Protein AF-0000000079709619 (afdb_homodimer)

Solvent-accessible surface area (backbone atoms only — not comparable to full-atom values): 38700 Å² total; per-residue (Å²): 104,71,62,29,52,50,52,46,50,48,52,52,53,51,36,67,75,38,59,88,56,38,79,42,80,34,67,51,68,42,49,34,69,32,31,57,36,45,46,52,29,51,47,52,56,67,67,44,74,82,45,84,77,65,72,40,70,50,32,35,36,34,34,28,41,36,41,31,59,63,48,40,54,39,25,46,60,60,45,33,37,44,65,44,30,40,45,70,66,58,45,53,49,31,40,64,57,31,67,72,42,71,75,86,63,59,82,82,44,52,65,24,52,50,39,51,50,52,50,48,64,55,49,66,71,51,17,42,76,32,55,83,43,74,60,61,79,79,76,62,51,83,80,70,86,70,68,80,68,67,78,80,86,62,81,78,77,54,98,38,56,60,56,86,87,32,75,62,41,54,57,52,51,46,36,54,49,54,39,31,63,69,48,28,52,74,70,65,48,61,84,84,74,67,77,66,56,65,97,71,78,75,80,61,86,77,76,86,80,73,65,59,37,61,67,44,50,53,53,44,46,72,74,64,40,43,47,39,38,32,20,47,81,47,24,56,73,37,29,41,56,13,51,50,49,55,43,52,72,67,72,50,74,72,38,64,42,46,60,73,21,42,35,30,44,54,68,73,66,87,82,65,58,61,57,54,56,57,61,72,55,62,52,80,78,75,51,76,67,57,50,72,74,50,82,73,72,59,50,77,60,44,58,91,84,40,73,59,68,78,72,62,73,64,87,87,73,86,70,78,71,73,76,73,77,77,75,77,81,122,106,70,64,31,53,50,50,46,51,48,53,52,53,51,36,69,75,38,59,89,55,37,79,43,80,35,67,50,69,40,49,34,67,33,32,56,36,46,46,53,31,52,46,52,56,67,68,44,75,80,45,84,75,65,73,39,71,50,33,36,38,33,34,28,41,37,42,31,59,64,47,39,53,40,26,45,60,62,45,33,36,44,64,44,30,40,44,70,65,58,46,53,49,32,40,62,58,32,67,71,43,70,75,87,61,59,79,83,43,52,66,23,52,52,37,51,49,53,50,47,63,56,48,66,72,53,18,43,75,32,56,83,42,74,60,60,80,80,77,63,52,83,80,70,86,72,68,79,68,71,80,74,84,65,82,74,78,52,99,36,56,59,54,87,86,31,74,62,38,54,56,51,52,46,35,55,50,55,38,31,66,70,48,29,50,73,71,66,47,61,85,85,73,66,78,65,56,66,95,71,77,74,81,60,86,76,75,85,82,72,64,59,37,61,65,43,50,52,52,42,47,73,74,64,39,43,44,39,37,32,23,47,81,49,25,57,73,37,30,40,56,12,49,52,49,54,42,53,72,67,72,50,76,70,39,62,44,46,56,70,20,44,35,31,45,55,70,72,66,88,80,61,68,58,60,53,66,61,57,73,37,70,47,80,79,77,53,78,65,55,50,69,76,50,83,73,72,61,52,78,60,45,56,89,85,39,74,58,69,80,72,61,72,65,84,88,70,87,73,78,71,74,74,72,76,76,76,75,84,122

Secondary structure (DSSP, 8-state):
-HHHHHHHHHHHHHHHH-GGGTTS-EEEEEEGGGGGTHHHHHHHHHH-TT-SSPP-EEEEEEES---BHHHHHHHHHHHHHHTTSS-HHHHHHHHHHHTT--SS--TT-HHHHHHHHHHHHHTTTS-SS-TTS-----------S-TTT-SSS-S---TTSPPTT-THHHHHHHHHHHH-HHHHHHTTPPTTT-SS--SS-TTS------SB-HHHHHHHHHTT-EEEEEE-TT-SSS-HHHHHHHHHHTTPPP----SSSEEEE--SSGGGGGHHHHHTT--SS---------GGGGTTTEETTEE--TTTTS-S--------------/-HHHHHHHHHHHHHHHH-GGGTTS-EEEEEEGGGGGTHHHHHHHHHH-TT-SSPP-EEEEEEES---BHHHHHHHHHHHHHHTTSS-HHHHHHHHHHHTT--SS--TT-HHHHHHHHHHHHHTTTS-SS-TTS------PPP--S-SSS-S-S-----TTSPPTT-THHHHHHHHHHHH-HHHHHHTTPPTTT-SS--SS-TTS------SB-HHHHHHHHHTT-EEEEEE-TT-SSS-HHHHHHHHHHTTPPP----SS-EEEE--SSTT---THHHHSS--SS---------GGGGTTTEETTEE--TTTTS-S--------------

pLDDT: mean 71.18, std 26.78, range [18.5, 97.62]

InterPro domains:
  IPR001563 Peptidase S10, serine carboxypeptidase [PF00450] (4-254)
  IPR001563 Peptidase S10, serine carboxypeptidase [PTHR11802] (5-248)
  IPR029058 Alpha/Beta hydrolase fold [G3DSA:3.40.50.1820] (2-256)
  IPR029058 Alpha/Beta hydrolase fold [SSF53474] (3-256)

Sequence (660 aa):
MKHAISCYNFLRKWLQSHPKFISNPLYIAGDSYSGMIVPIITQAISDDIEAKPVLNLKGYLLGNPFTDAKFDGNSKIIYYNRMALISDELYESAKSNCKQEYIDVEISNRMCVKDLQTISECTAHINPVHILEPHCPSEFPEVRKYLLETHEDSLHLSDGYPQFGCRNYYCYLCKVWATDISVQKALHIRKGTIKEWVRCNKSMDYDYDVASVVSYHLCLNTRGYRALIYSGDHDLAVTYVGTESWIKSLNLSMLMIGGHGLLMVRLQDTRENMEITSHLQLSREQVIQLQSTSLRNLSPCSKDGFLNNLCDCKNSKKRALIPLAPMLKKMKHAISCYNFLRKWLQSHPKFISNPLYIAGDSYSGMIVPIITQAISDDIEAKPVLNLKGYLLGNPFTDAKFDGNSKIIYYNRMALISDELYESAKSNCKQEYIDVEISNRMCVKDLQTISECTAHINPVHILEPHCPSEFPEVRKYLLETHEDSLHLSDGYPQFGCRNYYCYLCKVWATDISVQKALHIRKGTIKEWVRCNKSMDYDYDVASVVSYHLCLNTRGYRALIYSGDHDLAVTYVGTESWIKSLNLSMLMIGGHGLLMVRLQDTRENMEITSHLQLSREQVIQLQSTSLRNLSPCSKDGFLNNLCDCKNSKKRALIPLAPMLKK

Organism: Gossypium tomentosum (NCBI:txid34277)

Structure (mmCIF, N/CA/C/O backbone):
data_AF-0000000079709619-model_v1
#
loop_
_entity.id
_entity.type
_entity.pdbx_description
1 polymer 'Serine carboxypeptidase-like 18'
#
loop_
_atom_site.group_PDB
_atom_site.id
_atom_site.type_symbol
_atom_site.label_atom_id
_atom_site.label_alt_id
_atom_site.label_comp_id
_atom_site.label_asym_id
_atom_site.label_entity_id
_atom_site.label_seq_id
_atom_site.pdbx_PDB_ins_code
_atom_site.Cartn_x
_atom_site.Cartn_y
_atom_site.Cartn_z
_atom_site.occupancy
_atom_site.B_iso_or_equiv
_atom_site.auth_seq_id
_atom_site.auth_comp_id
_atom_site.auth_asym_id
_atom_site.auth_atom_id
_atom_site.pdbx_PDB_model_num
ATOM 1 N N . MET A 1 1 ? -5.211 -28.109 -18.938 1 71.81 1 MET A N 1
ATOM 2 C CA . MET A 1 1 ? -4.637 -29.422 -18.641 1 71.81 1 MET A CA 1
ATOM 3 C C . MET A 1 1 ? -3.758 -29.906 -19.797 1 71.81 1 MET A C 1
ATOM 5 O O . MET A 1 1 ? -2.594 -30.25 -19.594 1 71.81 1 MET A O 1
ATOM 9 N N . LYS A 1 2 ? -4.211 -29.859 -21.016 1 76.31 2 LYS A N 1
ATOM 10 C CA . LYS A 1 2 ? -3.43 -30.312 -22.156 1 76.31 2 LYS A CA 1
ATOM 11 C C . LYS A 1 2 ? -2.102 -29.562 -22.25 1 76.31 2 LYS A C 1
ATOM 13 O O . LYS A 1 2 ? -1.067 -30.172 -22.547 1 76.31 2 LYS A O 1
ATOM 18 N N . HIS A 1 3 ? -2.193 -28.344 -21.859 1 79.38 3 HIS A N 1
ATOM 19 C CA . HIS A 1 3 ? -0.977 -27.547 -21.906 1 79.38 3 HIS A CA 1
ATOM 20 C C . HIS A 1 3 ? 0.032 -28 -20.859 1 79.38 3 HIS A C 1
ATOM 22 O O . HIS A 1 3 ? 1.231 -28.078 -21.141 1 79.38 3 HIS A O 1
ATOM 28 N N . ALA A 1 4 ? -0.452 -28.344 -19.75 1 81.06 4 ALA A N 1
ATOM 29 C CA . ALA A 1 4 ? 0.435 -28.812 -18.688 1 81.06 4 ALA A CA 1
ATOM 30 C C . ALA A 1 4 ? 1.119 -30.109 -19.094 1 81.06 4 ALA A C 1
ATOM 32 O O . ALA A 1 4 ? 2.322 -30.281 -18.875 1 81.06 4 ALA A O 1
ATOM 33 N N . ILE A 1 5 ? 0.44 -30.984 -19.75 1 82.12 5 ILE A N 1
ATOM 34 C CA . ILE A 1 5 ? 0.972 -32.281 -20.172 1 82.12 5 ILE A CA 1
ATOM 35 C C . ILE A 1 5 ? 1.994 -32.062 -21.297 1 82.12 5 ILE A C 1
ATOM 37 O O . ILE A 1 5 ? 3.027 -32.75 -21.328 1 82.12 5 ILE A O 1
ATOM 41 N N . SER A 1 6 ? 1.636 -31.125 -22.109 1 87.62 6 SER A N 1
ATOM 42 C CA . SER A 1 6 ? 2.574 -30.812 -23.172 1 87.62 6 SER A CA 1
ATOM 43 C C . SER A 1 6 ? 3.895 -30.281 -22.625 1 87.62 6 SER A C 1
ATOM 45 O O . SER A 1 6 ? 4.965 -30.625 -23.125 1 87.62 6 SER A O 1
ATOM 47 N N . CYS A 1 7 ? 3.754 -29.453 -21.656 1 90.19 7 CYS A N 1
ATOM 48 C CA . CYS A 1 7 ? 4.949 -28.906 -21.016 1 90.19 7 CYS A CA 1
ATOM 49 C C . CYS A 1 7 ? 5.762 -30.016 -20.344 1 90.19 7 CYS A C 1
ATOM 51 O O . CYS A 1 7 ? 6.988 -30.031 -20.453 1 90.19 7 CYS A O 1
ATOM 53 N N . TYR A 1 8 ? 5.094 -30.906 -19.719 1 89 8 TYR A N 1
ATOM 54 C CA . TYR A 1 8 ? 5.75 -32.062 -19.109 1 89 8 TYR A CA 1
ATOM 55 C C . TYR A 1 8 ? 6.461 -32.906 -20.156 1 89 8 TYR A C 1
ATOM 57 O O . TYR A 1 8 ? 7.617 -33.281 -19.969 1 89 8 TYR A O 1
ATOM 65 N N . ASN A 1 9 ? 5.855 -33.156 -21.25 1 89.56 9 ASN A N 1
ATOM 66 C CA . ASN A 1 9 ? 6.449 -33.938 -22.328 1 89.56 9 ASN A CA 1
ATOM 67 C C . ASN A 1 9 ? 7.688 -33.281 -22.906 1 89.56 9 ASN A C 1
ATOM 69 O O . ASN A 1 9 ? 8.68 -33.938 -23.203 1 89.56 9 ASN A O 1
ATOM 73 N N . PHE A 1 10 ? 7.492 -32.031 -23.078 1 92.5 10 PHE A N 1
ATOM 74 C CA . PHE A 1 10 ? 8.641 -31.266 -23.562 1 92.5 10 PHE A CA 1
ATOM 75 C C . PHE A 1 10 ? 9.836 -31.422 -22.609 1 92.5 10 PHE A C 1
ATOM 77 O O . PHE A 1 10 ? 10.945 -31.703 -23.062 1 92.5 10 PHE A O 1
ATOM 84 N N . LEU A 1 11 ? 9.594 -31.234 -21.297 1 91.94 11 LEU A N 1
ATOM 85 C CA . LEU A 1 11 ? 10.656 -31.312 -20.297 1 91.94 11 LEU A CA 1
ATOM 86 C C . LEU A 1 11 ? 11.32 -32.688 -20.312 1 91.94 11 LEU A C 1
ATOM 88 O O . LEU A 1 11 ? 12.547 -32.781 -20.281 1 91.94 11 LEU A O 1
ATOM 92 N N . ARG A 1 12 ? 10.617 -33.656 -20.469 1 90.06 12 ARG A N 1
ATOM 93 C CA . ARG A 1 12 ? 11.141 -35.031 -20.516 1 90.06 12 ARG A CA 1
ATOM 94 C C . ARG A 1 12 ? 12.023 -35.25 -21.75 1 90.06 12 ARG A C 1
ATOM 96 O O . ARG A 1 12 ? 13.133 -35.75 -21.641 1 90.06 12 ARG A O 1
ATOM 103 N N . LYS A 1 13 ? 11.5 -34.844 -22.828 1 92.75 13 LYS A N 1
ATOM 104 C CA . LYS A 1 13 ? 12.242 -35.031 -24.078 1 92.75 13 LYS A CA 1
ATOM 105 C C . LYS A 1 13 ? 13.516 -34.188 -24.078 1 92.75 13 LYS A C 1
ATOM 107 O O . LYS A 1 13 ? 14.562 -34.656 -24.562 1 92.75 13 LYS A O 1
ATOM 112 N N . TRP A 1 14 ? 13.336 -32.969 -23.625 1 94.06 14 TRP A N 1
ATOM 113 C CA . TRP A 1 14 ? 14.5 -32.094 -23.562 1 94.06 14 TRP A CA 1
ATOM 114 C C . TRP A 1 14 ? 15.586 -32.688 -22.672 1 94.06 14 TRP A C 1
ATOM 116 O O . TRP A 1 14 ? 16.766 -32.719 -23.047 1 94.06 14 TRP A O 1
ATOM 126 N N . LEU A 1 15 ? 15.258 -33.25 -21.562 1 92.88 15 LEU A N 1
ATOM 127 C CA . LEU A 1 15 ? 16.219 -33.844 -20.625 1 92.88 15 LEU A CA 1
ATOM 128 C C . LEU A 1 15 ? 16.812 -35.125 -21.203 1 92.88 15 LEU A C 1
ATOM 130 O O . LEU A 1 15 ? 17.969 -35.438 -20.938 1 92.88 15 LEU A O 1
ATOM 134 N N . GLN A 1 16 ? 16.031 -35.812 -22 1 92.12 16 GLN A N 1
ATOM 135 C CA . GLN A 1 16 ? 16.547 -36.969 -22.688 1 92.12 16 GLN A CA 1
ATOM 136 C C . GLN A 1 16 ? 17.641 -36.594 -23.688 1 92.12 16 GLN A C 1
ATOM 138 O O . GLN A 1 16 ? 18.641 -37.312 -23.828 1 92.12 16 GLN A O 1
ATOM 143 N N . SER A 1 17 ? 17.422 -35.469 -24.188 1 94.25 17 SER A N 1
ATOM 144 C CA . SER A 1 17 ? 18.375 -34.969 -25.172 1 94.25 17 SER A CA 1
ATOM 145 C C . SER A 1 17 ? 19.562 -34.281 -24.5 1 94.25 17 SER A C 1
ATOM 147 O O . SER A 1 17 ? 20.609 -34.125 -25.125 1 94.25 17 SER A O 1
ATOM 149 N N . HIS A 1 18 ? 19.391 -33.969 -23.234 1 95.31 18 HIS A N 1
ATOM 150 C CA . HIS A 1 18 ? 20.453 -33.312 -22.453 1 95.31 18 HIS A CA 1
ATOM 151 C C . HIS A 1 18 ? 20.672 -34.031 -21.125 1 95.31 18 HIS A C 1
ATOM 153 O O . HIS A 1 18 ? 20.453 -33.469 -20.062 1 95.31 18 HIS A O 1
ATOM 159 N N . PRO A 1 19 ? 21.25 -35.219 -21.172 1 93.19 19 PRO A N 1
ATOM 160 C CA . PRO A 1 19 ? 21.312 -36.094 -19.984 1 93.19 19 PRO A CA 1
ATOM 161 C C . PRO A 1 19 ? 22.188 -35.5 -18.875 1 93.19 19 PRO A C 1
ATOM 163 O O . PRO A 1 19 ? 22.062 -35.906 -17.719 1 93.19 19 PRO A O 1
ATOM 166 N N . LYS A 1 20 ? 23.031 -34.625 -19.203 1 94.75 20 LYS A N 1
ATOM 167 C CA . LYS A 1 20 ? 23.906 -34.062 -18.188 1 94.75 20 LYS A CA 1
ATOM 168 C C . LYS A 1 20 ? 23.109 -33.312 -17.141 1 94.75 20 LYS A C 1
ATOM 170 O O . LYS A 1 20 ? 23.594 -33.062 -16.031 1 94.75 20 LYS A O 1
ATOM 175 N N . PHE A 1 21 ? 21.859 -32.938 -17.438 1 94.75 21 PHE A N 1
ATOM 176 C CA . PHE A 1 21 ? 21.062 -32.125 -16.516 1 94.75 21 PHE A CA 1
ATOM 177 C C . PHE A 1 21 ? 20.078 -32.969 -15.75 1 94.75 21 PHE A C 1
ATOM 179 O O . PHE A 1 21 ? 19.359 -32.469 -14.891 1 94.75 21 PHE A O 1
ATOM 186 N N . ILE A 1 22 ? 20.109 -34.25 -15.93 1 91.19 22 ILE A N 1
ATOM 187 C CA . ILE A 1 22 ? 19.078 -35.125 -15.391 1 91.19 22 ILE A CA 1
ATOM 188 C C . ILE A 1 22 ? 19.234 -35.219 -13.867 1 91.19 22 ILE A C 1
ATOM 190 O O . ILE A 1 22 ? 18.234 -35.312 -13.148 1 91.19 22 ILE A O 1
ATOM 194 N N . SER A 1 23 ? 20.359 -35.188 -13.398 1 92.69 23 SER A N 1
ATOM 195 C CA . SER A 1 23 ? 20.609 -35.344 -11.969 1 92.69 23 SER A CA 1
ATOM 196 C C . SER A 1 23 ? 20.422 -34.062 -11.203 1 92.69 23 SER A C 1
ATOM 198 O O . SER A 1 23 ? 20.375 -34.062 -9.969 1 92.69 23 SER A O 1
ATOM 200 N N . ASN A 1 24 ? 20.344 -32.938 -11.945 1 94.69 24 ASN A N 1
ATOM 201 C CA . ASN A 1 24 ? 20.156 -31.656 -11.281 1 94.69 24 ASN A CA 1
ATOM 202 C C . ASN A 1 24 ? 18.797 -31.562 -10.578 1 94.69 24 ASN A C 1
ATOM 204 O O . ASN A 1 24 ? 17.797 -32.062 -11.086 1 94.69 24 ASN A O 1
ATOM 208 N N . PRO A 1 25 ? 18.828 -30.891 -9.328 1 95.19 25 PRO A N 1
ATOM 209 C CA . PRO A 1 25 ? 17.516 -30.594 -8.75 1 95.19 25 PRO A CA 1
ATOM 210 C C . PRO A 1 25 ? 16.625 -29.812 -9.703 1 95.19 25 PRO A C 1
ATOM 212 O O . PRO A 1 25 ? 17.062 -28.859 -10.336 1 95.19 25 PRO A O 1
ATOM 215 N N . LEU A 1 26 ? 15.414 -30.328 -9.852 1 95.56 26 LEU A N 1
ATOM 216 C CA . LEU A 1 26 ? 14.469 -29.719 -10.781 1 95.56 26 LEU A CA 1
ATOM 217 C C . LEU A 1 26 ? 13.375 -28.969 -10.023 1 95.56 26 LEU A C 1
ATOM 219 O O . LEU A 1 26 ? 12.75 -29.516 -9.117 1 95.56 26 LEU A O 1
ATOM 223 N N . TYR A 1 27 ? 13.242 -27.719 -10.312 1 95.62 27 TYR A N 1
ATOM 224 C CA . TYR A 1 27 ? 12.148 -26.891 -9.828 1 95.62 27 TYR A CA 1
ATOM 225 C C . TYR A 1 27 ? 11.32 -26.344 -10.984 1 95.62 27 TYR A C 1
ATOM 227 O O . TYR A 1 27 ? 11.867 -25.953 -12.016 1 95.62 27 TYR A O 1
ATOM 235 N N . ILE A 1 28 ? 10.031 -26.438 -10.805 1 96.38 28 ILE A N 1
ATOM 236 C CA . ILE A 1 28 ? 9.133 -25.844 -11.789 1 96.38 28 ILE A CA 1
ATOM 237 C C . ILE A 1 28 ? 8.68 -24.469 -11.297 1 96.38 28 ILE A C 1
ATOM 239 O O . ILE A 1 28 ? 8.195 -24.328 -10.172 1 96.38 28 ILE A O 1
ATOM 243 N N . ALA A 1 29 ? 8.859 -23.422 -12.125 1 96.31 29 ALA A N 1
ATOM 244 C CA . ALA A 1 29 ? 8.562 -22.062 -11.672 1 96.31 29 ALA A CA 1
ATOM 245 C C . ALA A 1 29 ? 7.617 -21.344 -12.633 1 96.31 29 ALA A C 1
ATOM 247 O O . ALA A 1 29 ? 7.484 -21.75 -13.797 1 96.31 29 ALA A O 1
ATOM 248 N N . GLY A 1 30 ? 6.887 -20.406 -12.156 1 95.5 30 GLY A N 1
ATOM 249 C CA . GLY A 1 30 ? 5.992 -19.594 -12.953 1 95.5 30 GLY A CA 1
ATOM 250 C C . GLY A 1 30 ? 5.484 -18.359 -12.219 1 95.5 30 GLY A C 1
ATOM 251 O O . GLY A 1 30 ? 5.809 -18.156 -11.047 1 95.5 30 GLY A O 1
ATOM 252 N N . ASP A 1 31 ? 4.777 -17.562 -12.992 1 94.19 31 ASP A N 1
ATOM 253 C CA . ASP A 1 31 ? 4.234 -16.328 -12.453 1 94.19 31 ASP A CA 1
ATOM 254 C C . ASP A 1 31 ? 2.812 -16.078 -12.953 1 94.19 31 ASP A C 1
ATOM 256 O O . ASP A 1 31 ? 2.414 -16.625 -13.992 1 94.19 31 ASP A O 1
ATOM 260 N N . SER A 1 32 ? 2.084 -15.43 -12.141 1 93.94 32 SER A N 1
ATOM 261 C CA . SER A 1 32 ? 0.75 -14.992 -12.531 1 93.94 32 SER A CA 1
ATOM 262 C C . SER A 1 32 ? -0.154 -16.188 -12.844 1 93.94 32 SER A C 1
ATOM 264 O O . SER A 1 32 ? -0.279 -17.094 -12.031 1 93.94 32 SER A O 1
ATOM 266 N N . TYR A 1 33 ? -0.666 -16.266 -14.062 1 90.81 33 TYR A N 1
ATOM 267 C CA . TYR A 1 33 ? -1.639 -17.297 -14.391 1 90.81 33 TYR A CA 1
ATOM 268 C C . TYR A 1 33 ? -0.987 -18.688 -14.398 1 90.81 33 TYR A C 1
ATOM 270 O O . TYR A 1 33 ? -1.678 -19.703 -14.344 1 90.81 33 TYR A O 1
ATOM 278 N N . SER A 1 34 ? 0.294 -18.688 -14.422 1 93.31 34 SER A N 1
ATOM 279 C CA . SER A 1 34 ? 0.976 -19.969 -14.328 1 93.31 34 SER A CA 1
ATOM 280 C C . SER A 1 34 ? 0.703 -20.641 -12.992 1 93.31 34 SER A C 1
ATOM 282 O O . SER A 1 34 ? 0.974 -21.828 -12.82 1 93.31 34 SER A O 1
ATOM 284 N N . GLY A 1 35 ? 0.113 -19.875 -12.102 1 95.56 35 GLY A N 1
ATOM 285 C CA . GLY A 1 35 ? -0.327 -20.484 -10.852 1 95.56 35 GLY A CA 1
ATOM 286 C C . GLY A 1 35 ? -1.316 -21.609 -11.062 1 95.56 35 GLY A C 1
ATOM 287 O O . GLY A 1 35 ? -1.398 -22.531 -10.242 1 95.56 35 GLY A O 1
ATOM 288 N N . MET A 1 36 ? -1.962 -21.625 -12.227 1 93.25 36 MET A N 1
ATOM 289 C CA . MET A 1 36 ? -2.918 -22.672 -12.57 1 93.25 36 MET A CA 1
ATOM 290 C C . MET A 1 36 ? -2.221 -23.844 -13.273 1 93.25 36 MET A C 1
ATOM 292 O O . MET A 1 36 ? -2.746 -24.953 -13.305 1 93.25 36 MET A O 1
ATOM 296 N N . ILE A 1 37 ? -1.049 -23.578 -13.703 1 92.81 37 ILE A N 1
ATOM 297 C CA . ILE A 1 37 ? -0.419 -24.516 -14.625 1 92.81 37 ILE A CA 1
ATOM 298 C C . ILE A 1 37 ? 0.709 -25.266 -13.914 1 92.81 37 ILE A C 1
ATOM 300 O O . ILE A 1 37 ? 0.791 -26.5 -13.984 1 92.81 37 ILE A O 1
ATOM 304 N N . VAL A 1 38 ? 1.483 -24.578 -13.164 1 96 38 VAL A N 1
ATOM 305 C CA . VAL A 1 38 ? 2.707 -25.094 -12.555 1 96 38 VAL A CA 1
ATOM 306 C C . VAL A 1 38 ? 2.371 -26.234 -11.609 1 96 38 VAL A C 1
ATOM 308 O O . VAL A 1 38 ? 2.994 -27.297 -11.664 1 96 38 VAL A O 1
ATOM 311 N N . PRO A 1 39 ? 1.347 -26.094 -10.781 1 95.19 39 PRO A N 1
ATOM 312 C CA . PRO A 1 39 ? 1.044 -27.219 -9.891 1 95.19 39 PRO A CA 1
ATOM 313 C C . PRO A 1 39 ? 0.619 -28.469 -10.641 1 95.19 39 PRO A C 1
ATOM 315 O O . PRO A 1 39 ? 0.947 -29.594 -10.227 1 95.19 39 PRO A O 1
ATOM 318 N N . ILE A 1 40 ? -0.023 -28.297 -11.734 1 93.88 40 ILE A N 1
ATOM 319 C CA . ILE A 1 40 ? -0.474 -29.422 -12.539 1 93.88 40 ILE A CA 1
ATOM 320 C C . ILE A 1 40 ? 0.729 -30.125 -13.164 1 93.88 40 ILE A C 1
ATOM 322 O O . ILE A 1 40 ? 0.839 -31.344 -13.117 1 93.88 40 ILE A O 1
ATOM 326 N N . ILE A 1 41 ? 1.619 -29.328 -13.688 1 95.19 41 ILE A N 1
ATOM 327 C CA . ILE A 1 41 ? 2.836 -29.875 -14.273 1 95.19 41 ILE A CA 1
ATOM 328 C C . ILE A 1 41 ? 3.643 -30.609 -13.203 1 95.19 41 ILE A C 1
ATOM 330 O O . ILE A 1 41 ? 4.102 -31.734 -13.422 1 95.19 41 ILE A O 1
ATOM 334 N N . THR A 1 42 ? 3.779 -29.953 -12.094 1 95.5 42 THR A N 1
ATOM 335 C CA . THR A 1 42 ? 4.574 -30.5 -11.008 1 95.5 42 THR A CA 1
ATOM 336 C C . THR A 1 42 ? 3.99 -31.828 -10.531 1 95.5 42 THR A C 1
ATOM 338 O O . THR A 1 42 ? 4.727 -32.781 -10.312 1 95.5 42 THR A O 1
ATOM 341 N N . GLN A 1 43 ? 2.711 -31.906 -10.43 1 93.94 43 GLN A N 1
ATOM 342 C CA . GLN A 1 43 ? 2.061 -33.125 -9.992 1 93.94 43 GLN A CA 1
ATOM 343 C C . GLN A 1 43 ? 2.193 -34.25 -11.047 1 93.94 43 GLN A C 1
ATOM 345 O O . GLN A 1 43 ? 2.365 -35.406 -10.703 1 93.94 43 GLN A O 1
ATOM 350 N N . ALA A 1 44 ? 2.072 -33.844 -12.281 1 92.44 44 ALA A N 1
ATOM 351 C CA . ALA A 1 44 ? 2.236 -34.812 -13.352 1 92.44 44 ALA A CA 1
ATOM 352 C C . ALA A 1 44 ? 3.613 -35.469 -13.297 1 92.44 44 ALA A C 1
ATOM 354 O O . ALA A 1 44 ? 3.74 -36.688 -13.484 1 92.44 44 ALA A O 1
ATOM 355 N N . ILE A 1 45 ? 4.59 -34.656 -13.039 1 93.31 45 ILE A N 1
ATOM 356 C CA . ILE A 1 45 ? 5.945 -35.188 -12.906 1 93.31 45 ILE A CA 1
ATOM 357 C C . ILE A 1 45 ? 6.035 -36.094 -11.688 1 93.31 45 ILE A C 1
ATOM 359 O O . ILE A 1 45 ? 6.594 -37.188 -11.766 1 93.31 45 ILE A O 1
ATOM 363 N N . SER A 1 46 ? 5.48 -35.594 -10.602 1 92.81 46 SER A N 1
ATOM 364 C CA . SER A 1 46 ? 5.496 -36.344 -9.352 1 92.81 46 SER A CA 1
ATOM 365 C C . SER A 1 46 ? 4.801 -37.688 -9.508 1 92.81 46 SER A C 1
ATOM 367 O O . SER A 1 46 ? 5.234 -38.688 -8.938 1 92.81 46 SER A O 1
ATOM 369 N N . ASP A 1 47 ? 3.764 -37.781 -10.312 1 91.75 47 ASP A N 1
ATOM 370 C CA . ASP A 1 47 ? 2.938 -38.969 -10.477 1 91.75 47 ASP A CA 1
ATOM 371 C C . ASP A 1 47 ? 3.621 -40 -11.383 1 91.75 47 ASP A C 1
ATOM 373 O O . ASP A 1 47 ? 3.334 -41.188 -11.312 1 91.75 47 ASP A O 1
ATOM 377 N N . ASP A 1 48 ? 4.441 -39.438 -12.203 1 87.94 48 ASP A N 1
ATOM 378 C CA . ASP A 1 48 ? 5.035 -40.312 -13.203 1 87.94 48 ASP A CA 1
ATOM 379 C C . ASP A 1 48 ? 6.316 -40.938 -12.68 1 87.94 48 ASP A C 1
ATOM 381 O O . ASP A 1 48 ? 7.402 -40.688 -13.211 1 87.94 48 ASP A O 1
ATOM 385 N N . ILE A 1 49 ? 6.215 -41.844 -11.82 1 80.94 49 ILE A N 1
ATOM 386 C CA . ILE A 1 49 ? 7.344 -42.469 -11.117 1 80.94 49 ILE A CA 1
ATOM 387 C C . ILE A 1 49 ? 8.031 -43.469 -12.039 1 80.94 49 ILE A C 1
ATOM 389 O O . ILE A 1 49 ? 9.211 -43.781 -11.859 1 80.94 49 ILE A O 1
ATOM 393 N N . GLU A 1 50 ? 7.371 -43.875 -13.094 1 83.81 50 GLU A N 1
ATOM 394 C CA . GLU A 1 50 ? 7.914 -44.938 -13.961 1 83.81 50 GLU A CA 1
ATOM 395 C C . GLU A 1 50 ? 8.57 -44.312 -15.203 1 83.81 50 GLU A C 1
ATOM 397 O O . GLU A 1 50 ? 9.227 -45.031 -15.969 1 83.81 50 GLU A O 1
ATOM 402 N N . ALA A 1 51 ? 8.391 -43.062 -15.227 1 81.06 51 ALA A N 1
ATOM 403 C CA . ALA A 1 51 ? 8.906 -42.406 -16.438 1 81.06 51 ALA A CA 1
ATOM 404 C C . ALA A 1 51 ? 10.43 -42.438 -16.469 1 81.06 51 ALA A C 1
ATOM 406 O O . ALA A 1 51 ? 11.078 -42.344 -15.414 1 81.06 51 ALA A O 1
ATOM 407 N N . LYS A 1 52 ? 11.008 -42.719 -17.688 1 82.56 52 LYS A N 1
ATOM 408 C CA . LYS A 1 52 ? 12.445 -42.625 -17.906 1 82.56 52 LYS A CA 1
ATOM 409 C C . LYS A 1 52 ? 12.781 -41.469 -18.859 1 82.56 52 LYS A C 1
ATOM 411 O O . LYS A 1 52 ? 12.18 -41.312 -19.922 1 82.56 52 LYS A O 1
ATOM 416 N N . PRO A 1 53 ? 13.656 -40.625 -18.406 1 84.69 53 PRO A N 1
ATOM 417 C CA . PRO A 1 53 ? 14.422 -40.625 -17.156 1 84.69 53 PRO A CA 1
ATOM 418 C C . PRO A 1 53 ? 13.594 -40.125 -15.977 1 84.69 53 PRO A C 1
ATOM 420 O O . PRO A 1 53 ? 12.633 -39.375 -16.156 1 84.69 53 PRO A O 1
ATOM 423 N N . VAL A 1 54 ? 14.031 -40.594 -14.844 1 87 54 VAL A N 1
ATOM 424 C CA . VAL A 1 54 ? 13.422 -40.094 -13.617 1 87 54 VAL A CA 1
ATOM 425 C C . VAL A 1 54 ? 13.898 -38.656 -13.367 1 87 54 VAL A C 1
ATOM 427 O O . VAL A 1 54 ? 15.102 -38.375 -13.367 1 87 54 VAL A O 1
ATOM 430 N N . LEU A 1 55 ? 12.945 -37.812 -13.227 1 92.06 55 LEU A N 1
ATOM 431 C CA . LEU A 1 55 ? 13.281 -36.406 -13 1 92.06 55 LEU A CA 1
ATOM 432 C C . LEU A 1 55 ? 13.516 -36.156 -11.516 1 92.06 55 LEU A C 1
ATOM 434 O O . LEU A 1 55 ? 12.805 -36.688 -10.664 1 92.06 55 LEU A O 1
ATOM 438 N N . ASN A 1 56 ? 14.547 -35.406 -11.188 1 94.06 56 ASN A N 1
ATOM 439 C CA . ASN A 1 56 ? 14.914 -35.094 -9.812 1 94.06 56 ASN A CA 1
ATOM 440 C C . ASN A 1 56 ? 14.109 -33.906 -9.297 1 94.06 56 ASN A C 1
ATOM 442 O O . ASN A 1 56 ? 14.68 -32.875 -8.914 1 94.06 56 ASN A O 1
ATOM 446 N N . LEU A 1 57 ? 12.82 -34.062 -9.273 1 95.5 57 LEU A N 1
ATOM 447 C CA . LEU A 1 57 ? 11.891 -33 -8.859 1 95.5 57 LEU A CA 1
ATOM 448 C C . LEU A 1 57 ? 12.047 -32.688 -7.375 1 95.5 57 LEU A C 1
ATOM 450 O O . LEU A 1 57 ? 12 -33.594 -6.539 1 95.5 57 LEU A O 1
ATOM 454 N N . LYS A 1 58 ? 12.234 -31.391 -7.027 1 94.25 58 LYS A N 1
ATOM 455 C CA . LYS A 1 58 ? 12.438 -30.984 -5.637 1 94.25 58 LYS A CA 1
ATOM 456 C C . LYS A 1 58 ? 11.328 -30.047 -5.172 1 94.25 58 LYS A C 1
ATOM 458 O O . LYS A 1 58 ? 11.102 -29.891 -3.971 1 94.25 58 LYS A O 1
ATOM 463 N N . GLY A 1 59 ? 10.656 -29.422 -6.121 1 94.81 59 GLY A N 1
ATOM 464 C CA . GLY A 1 59 ? 9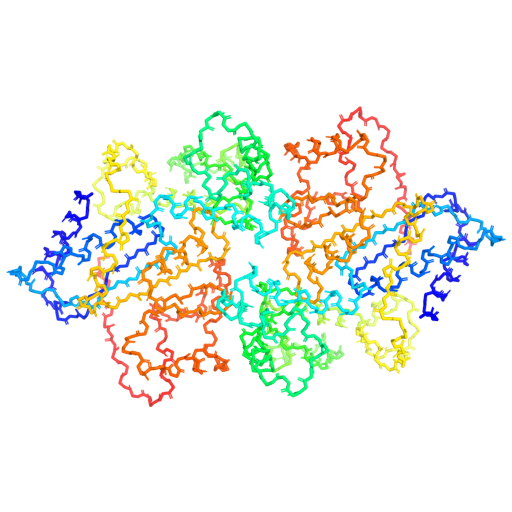.617 -28.484 -5.719 1 94.81 59 GLY A CA 1
ATOM 465 C C . GLY A 1 59 ? 9.234 -27.516 -6.82 1 94.81 59 GLY A C 1
ATOM 466 O O . GLY A 1 59 ? 9.414 -27.797 -8.008 1 94.81 59 GLY A O 1
ATOM 467 N N . TYR A 1 60 ? 8.562 -26.391 -6.383 1 94 60 TYR A N 1
ATOM 468 C CA . TYR A 1 60 ? 8.102 -25.406 -7.359 1 94 60 TYR A CA 1
ATOM 469 C C . TYR A 1 60 ? 8.047 -24.016 -6.742 1 94 60 TYR A C 1
ATOM 471 O O . TYR A 1 60 ? 8.062 -23.875 -5.52 1 94 60 TYR A O 1
ATOM 479 N N . LEU A 1 61 ? 8.156 -23 -7.617 1 93.38 61 LEU A N 1
ATOM 480 C CA . LEU A 1 61 ? 8.125 -21.594 -7.242 1 93.38 61 LEU A CA 1
ATOM 481 C C . LEU A 1 61 ? 7.051 -20.844 -8.023 1 93.38 61 LEU A C 1
ATOM 483 O O . LEU A 1 61 ? 6.902 -21.047 -9.234 1 93.38 61 LEU A O 1
ATOM 487 N N . LEU A 1 62 ? 6.281 -20.047 -7.262 1 93.44 62 LEU A N 1
ATOM 488 C CA . LEU A 1 62 ? 5.219 -19.297 -7.922 1 93.44 62 LEU A CA 1
ATOM 489 C C . LEU A 1 62 ? 5.215 -17.844 -7.449 1 93.44 62 LEU A C 1
ATOM 491 O O . LEU A 1 62 ? 5.305 -17.578 -6.25 1 93.44 62 LEU A O 1
ATOM 495 N N . GLY A 1 63 ? 5.141 -16.922 -8.43 1 92.75 63 GLY A N 1
ATOM 496 C CA . GLY A 1 63 ? 4.957 -15.516 -8.141 1 92.75 63 GLY A CA 1
ATOM 497 C C . GLY A 1 63 ? 3.562 -15.016 -8.477 1 92.75 63 GLY A C 1
ATOM 498 O O . GLY A 1 63 ? 3.088 -15.195 -9.602 1 92.75 63 GLY A O 1
ATOM 499 N N . ASN A 1 64 ? 2.951 -14.375 -7.516 1 93.62 64 ASN A N 1
ATOM 500 C CA . ASN A 1 64 ? 1.592 -13.883 -7.715 1 93.62 64 ASN A CA 1
ATOM 501 C C . ASN A 1 64 ? 0.718 -14.93 -8.406 1 93.62 64 ASN A C 1
ATOM 503 O O . ASN A 1 64 ? 0.085 -14.633 -9.422 1 93.62 64 ASN A O 1
ATOM 507 N N . PRO A 1 65 ? 0.632 -16.047 -7.844 1 95.69 65 PRO A N 1
ATOM 508 C CA . PRO A 1 65 ? -0.038 -17.125 -8.562 1 95.69 65 PRO A CA 1
ATOM 509 C C . PRO A 1 65 ? -1.56 -17.016 -8.516 1 95.69 65 PRO A C 1
ATOM 511 O O . PRO A 1 65 ? -2.15 -17.047 -7.43 1 95.69 65 PRO A O 1
ATOM 514 N N . PHE A 1 66 ? -2.111 -16.953 -9.695 1 96.12 66 PHE A N 1
ATOM 515 C CA . PHE A 1 66 ? -3.545 -17.219 -9.742 1 96.12 66 PHE A CA 1
ATOM 516 C C . PHE A 1 66 ? -3.828 -18.688 -9.43 1 96.12 66 PHE A C 1
ATOM 518 O O . PHE A 1 66 ? -3.271 -19.578 -10.062 1 96.12 66 PHE A O 1
ATOM 525 N N . THR A 1 67 ? -4.652 -18.953 -8.43 1 96.06 67 THR A N 1
ATOM 526 C CA . THR A 1 67 ? -4.719 -20.312 -7.898 1 96.06 67 THR A CA 1
ATOM 527 C C . THR A 1 67 ? -6.164 -20.797 -7.84 1 96.06 67 THR A C 1
ATOM 529 O O . THR A 1 67 ? -6.434 -21.969 -8.086 1 96.06 67 THR A O 1
ATOM 532 N N . ASP A 1 68 ? -7.074 -19.969 -7.516 1 95.25 68 ASP A N 1
ATOM 533 C CA . ASP A 1 68 ? -8.484 -20.281 -7.32 1 95.25 68 ASP A CA 1
ATOM 534 C C . ASP A 1 68 ? -9.367 -19.078 -7.648 1 95.25 68 ASP A C 1
ATOM 536 O O . ASP A 1 68 ? -9.172 -18 -7.105 1 95.25 68 ASP A O 1
ATOM 540 N N . ALA A 1 69 ? -10.352 -19.359 -8.469 1 92.81 69 ALA A N 1
ATOM 541 C CA . ALA A 1 69 ? -11.18 -18.266 -8.961 1 92.81 69 ALA A CA 1
ATOM 542 C C . ALA A 1 69 ? -11.922 -17.578 -7.824 1 92.81 69 ALA A C 1
ATOM 544 O O . ALA A 1 69 ? -12.062 -16.344 -7.812 1 92.81 69 ALA A O 1
ATOM 545 N N . LYS A 1 70 ? -12.359 -18.297 -6.883 1 93.44 70 LYS A N 1
ATOM 546 C CA . LYS A 1 70 ? -13.156 -17.734 -5.797 1 93.44 70 LYS A CA 1
ATOM 547 C C . LYS A 1 70 ? -12.266 -16.984 -4.801 1 93.44 70 LYS A C 1
ATOM 549 O O . LYS A 1 70 ? -12.555 -15.828 -4.449 1 93.44 70 LYS A O 1
ATOM 554 N N . PHE A 1 71 ? -11.188 -17.641 -4.344 1 94.81 71 PHE A N 1
ATOM 555 C CA . PHE A 1 71 ? -10.273 -16.984 -3.412 1 94.81 71 PHE A CA 1
ATOM 556 C C . PHE A 1 71 ? -9.711 -15.711 -4.02 1 94.81 71 PHE A C 1
ATOM 558 O O . PHE A 1 71 ? -9.742 -14.648 -3.387 1 94.81 71 PHE A O 1
ATOM 565 N N . ASP A 1 72 ? -9.203 -15.828 -5.223 1 95.62 72 ASP A N 1
ATOM 566 C CA . ASP A 1 72 ? -8.539 -14.695 -5.875 1 95.62 72 ASP A CA 1
ATOM 567 C C . ASP A 1 72 ? -9.547 -13.602 -6.219 1 95.62 72 ASP A C 1
ATOM 569 O O . ASP A 1 72 ? -9.25 -12.414 -6.066 1 95.62 72 ASP A O 1
ATOM 573 N N . GLY A 1 73 ? -10.727 -13.977 -6.645 1 95.12 73 GLY A N 1
ATOM 574 C CA . GLY A 1 73 ? -11.75 -13 -6.984 1 95.12 73 GLY A CA 1
ATOM 575 C C . GLY A 1 73 ? -12.289 -12.258 -5.773 1 95.12 73 GLY A C 1
ATOM 576 O O . GLY A 1 73 ? -12.367 -11.023 -5.781 1 95.12 73 GLY A O 1
ATOM 577 N N . ASN A 1 74 ? -12.625 -12.953 -4.727 1 96.62 74 ASN A N 1
ATOM 578 C CA . ASN A 1 74 ? -13.211 -12.367 -3.531 1 96.62 74 ASN A CA 1
ATOM 579 C C . ASN A 1 74 ? -12.203 -11.516 -2.768 1 96.62 74 ASN A C 1
ATOM 581 O O . ASN A 1 74 ? -12.586 -10.625 -2.004 1 96.62 74 ASN A O 1
ATOM 585 N N . SER A 1 75 ? -10.945 -11.781 -2.969 1 96.44 75 SER A N 1
ATOM 586 C CA . SER A 1 75 ? -9.891 -11.102 -2.221 1 96.44 75 SER A CA 1
ATOM 587 C C . SER A 1 75 ? -9.758 -9.648 -2.658 1 96.44 75 SER A C 1
ATOM 589 O O . SER A 1 75 ? -9.156 -8.836 -1.951 1 96.44 75 SER A O 1
ATOM 591 N N . LYS A 1 76 ? -10.297 -9.297 -3.828 1 96.81 76 LYS A N 1
ATOM 592 C CA . LYS A 1 76 ? -10.07 -7.98 -4.41 1 96.81 76 LYS A CA 1
ATOM 593 C C . LYS A 1 76 ? -10.711 -6.887 -3.557 1 96.81 76 LYS A C 1
ATOM 595 O O . LYS A 1 76 ? -10.148 -5.801 -3.406 1 96.81 76 LYS A O 1
ATOM 600 N N . ILE A 1 77 ? -11.828 -7.176 -2.939 1 97.12 77 ILE A N 1
ATOM 601 C CA . ILE A 1 77 ? -12.555 -6.148 -2.199 1 97.12 77 ILE A CA 1
ATOM 602 C C . ILE A 1 77 ? -11.773 -5.77 -0.943 1 97.12 77 ILE A C 1
ATOM 604 O O . ILE A 1 77 ? -11.594 -4.586 -0.653 1 97.12 77 ILE A O 1
ATOM 608 N N . ILE A 1 78 ? -11.344 -6.766 -0.199 1 96.5 78 ILE A N 1
ATOM 609 C CA . ILE A 1 78 ? -10.539 -6.48 0.982 1 96.5 78 ILE A CA 1
ATOM 610 C C . ILE A 1 78 ? -9.242 -5.797 0.567 1 96.5 78 ILE A C 1
ATOM 612 O O . ILE A 1 78 ? -8.75 -4.906 1.267 1 96.5 78 ILE A O 1
ATOM 616 N N . TYR A 1 79 ? -8.641 -6.203 -0.513 1 95.94 79 TYR A N 1
ATOM 617 C CA . TYR A 1 79 ? -7.426 -5.586 -1.038 1 95.94 79 TYR A CA 1
ATOM 618 C C . TYR A 1 79 ? -7.652 -4.109 -1.339 1 95.94 79 TYR A C 1
ATOM 620 O O . TYR A 1 79 ? -6.828 -3.264 -0.977 1 95.94 79 TYR A O 1
ATOM 628 N N . TYR A 1 80 ? -8.781 -3.766 -2.014 1 93.81 80 TYR A N 1
ATOM 629 C CA . TYR A 1 80 ? -9.133 -2.379 -2.307 1 93.81 8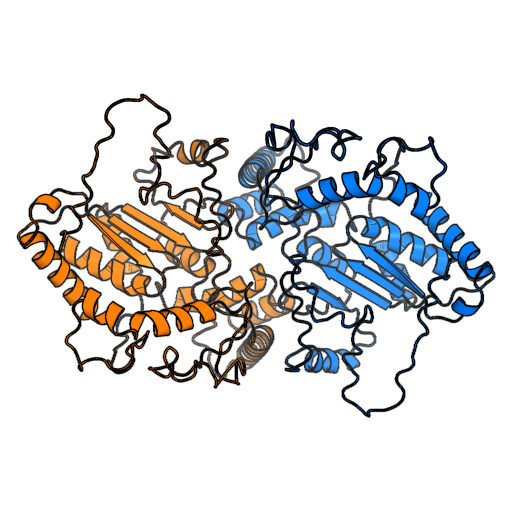0 TYR A CA 1
ATOM 630 C C . TYR A 1 80 ? -9.148 -1.542 -1.033 1 93.81 80 TYR A C 1
ATOM 632 O O . TYR A 1 80 ? -8.664 -0.408 -1.021 1 93.81 80 TYR A O 1
ATOM 640 N N . ASN A 1 81 ? -9.688 -2.088 -0.045 1 93.12 81 ASN A N 1
ATOM 641 C CA . ASN A 1 81 ? -9.781 -1.369 1.222 1 93.12 81 ASN A CA 1
ATOM 642 C C . ASN A 1 81 ? -8.414 -1.195 1.868 1 93.12 81 ASN A C 1
ATOM 644 O O . ASN A 1 81 ? -8.07 -0.101 2.318 1 93.12 81 ASN A O 1
ATOM 648 N N . ARG A 1 82 ? -7.609 -2.271 1.88 1 92.44 82 ARG A N 1
ATOM 649 C CA . ARG A 1 82 ? -6.293 -2.236 2.504 1 92.44 82 ARG A CA 1
ATOM 650 C C . ARG A 1 82 ? -5.383 -1.23 1.807 1 92.44 82 ARG A C 1
ATOM 652 O O . ARG A 1 82 ? -4.609 -0.526 2.461 1 92.44 82 ARG A O 1
ATOM 659 N N . MET A 1 83 ? -5.555 -1.174 0.514 1 89.62 83 MET A N 1
ATOM 660 C CA . MET A 1 83 ? -4.703 -0.282 -0.266 1 89.62 83 MET A CA 1
ATOM 661 C C . MET A 1 83 ? -5.312 1.112 -0.359 1 89.62 83 MET A C 1
ATOM 663 O O . MET A 1 83 ? -4.883 1.931 -1.173 1 89.62 83 MET A O 1
ATOM 667 N N . ALA A 1 84 ? -6.371 1.36 0.401 1 87.94 84 ALA A N 1
ATOM 668 C CA . ALA A 1 84 ? -7.02 2.662 0.526 1 87.94 84 ALA A CA 1
ATOM 669 C C . ALA A 1 84 ? -7.629 3.1 -0.802 1 87.94 84 ALA A C 1
ATOM 671 O O . ALA A 1 84 ? -7.664 4.293 -1.113 1 87.94 84 ALA A O 1
ATOM 672 N N . LEU A 1 85 ? -8.094 2.121 -1.615 1 87 85 LEU A N 1
ATOM 673 C CA . LEU A 1 85 ? -8.711 2.422 -2.902 1 87 85 LEU A CA 1
ATOM 674 C C . LEU A 1 85 ? -10.219 2.605 -2.754 1 87 85 LEU A C 1
ATOM 676 O O . LEU A 1 85 ? -10.867 3.18 -3.629 1 87 85 LEU A O 1
ATOM 680 N N . ILE A 1 86 ? -10.734 2.123 -1.693 1 87.5 86 ILE A N 1
ATOM 681 C CA . ILE A 1 86 ? -12.125 2.367 -1.325 1 87.5 86 ILE A CA 1
ATOM 682 C C . ILE A 1 86 ? -12.211 2.719 0.159 1 87.5 86 ILE A C 1
ATOM 684 O O . ILE A 1 86 ? -11.312 2.381 0.936 1 87.5 86 ILE A O 1
ATOM 688 N N . SER A 1 87 ? -13.273 3.367 0.507 1 85.31 87 SER A N 1
ATOM 689 C CA . SER A 1 87 ? -13.438 3.797 1.893 1 85.31 87 SER A CA 1
ATOM 690 C C . SER A 1 87 ? -13.781 2.621 2.801 1 85.31 87 SER A C 1
ATOM 692 O O . SER A 1 87 ? -14.273 1.591 2.332 1 85.31 87 SER A O 1
ATOM 694 N N . ASP A 1 88 ? -13.484 2.816 4.117 1 87.31 88 ASP A N 1
ATOM 695 C CA . ASP A 1 88 ? -13.883 1.819 5.105 1 87.31 88 ASP A CA 1
ATOM 696 C C . ASP A 1 88 ? -15.391 1.603 5.094 1 87.31 88 ASP A C 1
ATOM 698 O O . ASP A 1 88 ? -15.859 0.472 5.238 1 87.31 88 ASP A O 1
ATOM 702 N N . GLU A 1 89 ? -16.156 2.686 4.914 1 85.62 89 GLU A N 1
ATOM 703 C CA . GLU A 1 89 ? -17.609 2.615 4.922 1 85.62 89 GLU A CA 1
ATOM 704 C C . GLU A 1 89 ? -18.125 1.756 3.771 1 85.62 89 GLU A C 1
ATOM 706 O O . GLU A 1 89 ? -18.984 0.9 3.967 1 85.62 89 GLU A O 1
ATOM 711 N N . LEU A 1 90 ? -17.594 2.055 2.584 1 89.19 90 LEU A N 1
ATOM 712 C CA . LEU A 1 90 ? -18 1.283 1.414 1 89.19 90 LEU A CA 1
ATOM 713 C C . LEU A 1 90 ? -17.609 -0.183 1.565 1 89.19 90 LEU A C 1
ATOM 715 O O . LEU A 1 90 ? -18.375 -1.077 1.222 1 89.19 90 LEU A O 1
ATOM 719 N N . TYR A 1 91 ? -16.406 -0.423 2.078 1 94.31 91 TYR A N 1
ATOM 720 C CA . TYR A 1 91 ? -15.945 -1.788 2.305 1 94.31 91 TYR A CA 1
ATOM 721 C C . TYR A 1 91 ? -16.859 -2.518 3.277 1 94.31 91 TYR A C 1
ATOM 723 O O . TYR A 1 91 ? -17.266 -3.652 3.02 1 94.31 91 TYR A O 1
ATOM 731 N N . GLU A 1 92 ? -17.156 -1.921 4.414 1 94.69 92 GLU A N 1
ATOM 732 C CA . GLU A 1 92 ? -18.016 -2.545 5.418 1 94.69 92 GLU A CA 1
ATOM 733 C C . GLU A 1 92 ? -19.422 -2.803 4.867 1 94.69 92 GLU A C 1
ATOM 735 O O . GLU A 1 92 ? -20.031 -3.832 5.164 1 94.69 92 GLU A O 1
ATOM 740 N N . SER A 1 93 ? -19.922 -1.851 4.102 1 94.88 93 SER A N 1
ATOM 741 C CA . SER A 1 93 ? -21.219 -2.033 3.453 1 94.88 93 SER A CA 1
ATOM 742 C C . SER A 1 93 ? -21.203 -3.244 2.525 1 94.88 93 SER A C 1
ATOM 744 O O . SER A 1 93 ? -22.078 -4.102 2.605 1 94.88 93 SER A O 1
ATOM 746 N N . ALA A 1 94 ? -20.219 -3.348 1.665 1 97.06 94 ALA A N 1
ATOM 747 C CA . ALA A 1 94 ? -20.094 -4.473 0.739 1 97.06 94 ALA A CA 1
ATOM 748 C C . ALA A 1 94 ? -19.938 -5.789 1.491 1 97.06 94 ALA A C 1
ATOM 750 O O . ALA A 1 94 ? -20.531 -6.801 1.125 1 97.06 94 ALA A O 1
ATOM 751 N N . LYS A 1 95 ? -19.047 -5.742 2.498 1 97.5 95 LYS A N 1
ATOM 752 C CA . LYS A 1 95 ? -18.812 -6.934 3.311 1 97.5 95 LYS A CA 1
ATOM 753 C C . LYS A 1 95 ? -20.109 -7.461 3.906 1 97.5 95 LYS A C 1
ATOM 755 O O . LYS A 1 95 ? -20.375 -8.664 3.855 1 97.5 95 LYS A O 1
ATOM 760 N N . SER A 1 96 ? -20.906 -6.578 4.43 1 97.56 96 SER A N 1
ATOM 761 C CA . SER A 1 96 ? -22.156 -6.941 5.07 1 97.56 96 SER A CA 1
ATOM 762 C C . SER A 1 96 ? -23.203 -7.383 4.043 1 97.56 96 SER A C 1
ATOM 764 O O . SER A 1 96 ? -23.781 -8.461 4.164 1 97.56 96 SER A O 1
ATOM 766 N N . ASN A 1 97 ? -23.406 -6.637 3.01 1 97.44 97 ASN A N 1
ATOM 767 C CA . ASN A 1 97 ? -24.469 -6.883 2.041 1 97.44 97 ASN A CA 1
ATOM 768 C C . ASN A 1 97 ? -24.156 -8.078 1.152 1 97.44 97 ASN A C 1
ATOM 770 O O . ASN A 1 97 ? -25.062 -8.812 0.745 1 97.44 97 ASN A O 1
ATOM 774 N N . CYS A 1 98 ? -22.922 -8.297 0.862 1 97.62 98 CYS A N 1
ATOM 775 C CA . CYS A 1 98 ? -22.547 -9.375 -0.049 1 97.62 98 CYS A CA 1
ATOM 776 C C . CYS A 1 98 ? -22.125 -10.625 0.723 1 97.62 98 CYS A C 1
ATOM 778 O O . CYS A 1 98 ? -21.812 -11.648 0.124 1 97.62 98 CYS A O 1
ATOM 780 N N . LYS A 1 99 ? -22.047 -10.508 2.02 1 96.19 99 LYS A N 1
ATOM 781 C CA . LYS A 1 99 ? -21.688 -11.617 2.893 1 96.19 99 LYS A CA 1
ATOM 782 C C . LYS A 1 99 ? -20.344 -12.203 2.508 1 96.19 99 LYS A C 1
ATOM 784 O O . LYS A 1 99 ? -20.188 -13.422 2.426 1 96.19 99 LYS A O 1
ATOM 789 N N . GLN A 1 100 ? -19.453 -11.328 2.107 1 94.62 100 GLN A N 1
ATOM 790 C CA . GLN A 1 100 ? -18.047 -11.617 1.798 1 94.62 100 GLN A CA 1
ATOM 791 C C . GLN A 1 100 ? -17.938 -12.523 0.576 1 94.62 100 GLN A C 1
ATOM 793 O O . GLN A 1 100 ? -16.906 -13.18 0.377 1 94.62 100 GLN A O 1
ATOM 798 N N . GLU A 1 101 ? -19.016 -12.695 -0.214 1 95.38 101 GLU A N 1
ATOM 799 C CA . GLU A 1 101 ? -19.031 -13.32 -1.535 1 95.38 101 GLU A CA 1
ATOM 800 C C . GLU A 1 101 ? -19.297 -12.289 -2.629 1 95.38 101 GLU A C 1
ATOM 802 O O . GLU A 1 101 ? -20.406 -11.781 -2.752 1 95.38 101 GLU A O 1
ATOM 807 N N . TYR A 1 102 ? -18.312 -11.992 -3.426 1 96.31 102 TYR A N 1
ATOM 808 C CA . TYR A 1 102 ? -18.391 -10.844 -4.316 1 96.31 102 TYR A CA 1
ATOM 809 C C . TYR A 1 102 ? -18.422 -11.281 -5.773 1 96.31 102 TYR A C 1
ATOM 811 O O . TYR A 1 102 ? -18.641 -10.461 -6.672 1 96.31 102 TYR A O 1
ATOM 819 N N . ILE A 1 103 ? -18.141 -12.5 -6.062 1 92 103 ILE A N 1
ATOM 820 C CA . ILE A 1 103 ? -18.016 -12.992 -7.43 1 92 103 ILE A CA 1
ATOM 821 C C . ILE A 1 103 ? -19.359 -13.586 -7.887 1 92 103 ILE A C 1
ATOM 823 O O . ILE A 1 103 ? -19.844 -13.266 -8.969 1 92 103 ILE A O 1
ATOM 827 N N . ASP A 1 104 ? -19.969 -14.492 -7.062 1 89.69 104 ASP A N 1
ATOM 828 C CA . ASP A 1 104 ? -21.234 -15.133 -7.363 1 89.69 104 ASP A CA 1
ATOM 829 C C . ASP A 1 104 ? -22.391 -14.43 -6.648 1 89.69 104 ASP A C 1
ATOM 831 O O . ASP A 1 104 ? -23 -15 -5.734 1 89.69 104 ASP A O 1
ATOM 835 N N . VAL A 1 105 ? -22.688 -13.25 -7.098 1 91.56 105 VAL A N 1
ATOM 836 C CA . VAL A 1 105 ? -23.703 -12.453 -6.441 1 91.56 105 VAL A CA 1
ATOM 837 C C . VAL A 1 105 ? -25.031 -12.602 -7.18 1 91.56 105 VAL A C 1
ATOM 839 O O . VAL A 1 105 ? -25.094 -12.5 -8.406 1 91.56 105 VAL A O 1
ATOM 842 N N . GLU A 1 106 ? -26.094 -12.898 -6.379 1 91.19 106 GLU A N 1
ATOM 843 C CA . GLU A 1 106 ? -27.438 -12.945 -6.949 1 91.19 106 GLU A CA 1
ATOM 844 C C . GLU A 1 106 ? -27.938 -11.547 -7.309 1 91.19 106 GLU A C 1
ATOM 846 O O . GLU A 1 106 ? -27.812 -10.617 -6.508 1 91.19 106 GLU A O 1
ATOM 851 N N . ILE A 1 107 ? -28.484 -11.453 -8.422 1 89.88 107 ILE A N 1
ATOM 852 C CA . ILE A 1 107 ? -28.969 -10.172 -8.922 1 89.88 107 ILE A CA 1
ATOM 853 C C . ILE A 1 107 ? -30.062 -9.633 -8 1 89.88 107 ILE A C 1
ATOM 855 O O . ILE A 1 107 ? -30.234 -8.422 -7.871 1 89.88 107 ILE A O 1
ATOM 859 N N . SER A 1 108 ? -30.688 -10.523 -7.324 1 93.38 108 SER A N 1
ATOM 860 C CA . SER A 1 108 ? -31.766 -10.117 -6.434 1 93.38 108 SER A CA 1
ATOM 861 C C . SER A 1 108 ? -31.234 -9.398 -5.203 1 93.38 108 SER A C 1
ATOM 863 O O . SER A 1 108 ? -31.984 -8.688 -4.523 1 93.38 108 SER A O 1
ATOM 865 N N . ASN A 1 109 ? -29.984 -9.648 -4.93 1 95.62 109 ASN A N 1
ATOM 866 C CA . ASN A 1 109 ? -29.359 -8.93 -3.826 1 95.62 109 ASN A CA 1
ATOM 867 C C . ASN A 1 109 ? -28.953 -7.516 -4.238 1 95.62 109 ASN A C 1
ATOM 869 O O . ASN A 1 109 ? -27.781 -7.238 -4.449 1 95.62 109 ASN A O 1
ATOM 873 N N . ARG A 1 110 ? -29.875 -6.645 -4.266 1 95.69 110 ARG A N 1
ATOM 874 C CA . ARG A 1 110 ? -29.734 -5.309 -4.832 1 95.69 110 ARG A CA 1
ATOM 875 C C . ARG A 1 110 ? -28.703 -4.496 -4.062 1 95.69 110 ARG A C 1
ATOM 877 O O . ARG A 1 110 ? -27.938 -3.729 -4.656 1 95.69 110 ARG A O 1
ATOM 884 N N . MET A 1 111 ? -28.656 -4.652 -2.74 1 97.38 111 MET A N 1
ATOM 885 C CA . MET A 1 111 ? -27.719 -3.895 -1.919 1 97.38 111 MET A CA 1
ATOM 886 C C . MET A 1 111 ? -26.281 -4.281 -2.244 1 97.38 111 MET A C 1
ATOM 888 O O . MET A 1 111 ? -25.406 -3.412 -2.371 1 97.38 111 MET A O 1
ATOM 892 N N . CYS A 1 112 ? -26.062 -5.516 -2.422 1 97.12 112 CYS A N 1
ATOM 893 C CA . CYS A 1 112 ? -24.734 -5.988 -2.791 1 97.12 112 CYS A CA 1
ATOM 894 C C . CYS A 1 112 ? -24.359 -5.512 -4.188 1 97.12 112 CYS A C 1
ATOM 896 O O . CYS A 1 112 ? -23.234 -5.027 -4.398 1 97.12 112 CYS A O 1
ATOM 898 N N . VAL A 1 113 ? -25.234 -5.578 -5.074 1 95.88 113 VAL A N 1
ATOM 899 C CA . VAL A 1 113 ? -24.984 -5.172 -6.453 1 95.88 113 VAL A CA 1
ATOM 900 C C . VAL A 1 113 ? -24.625 -3.689 -6.496 1 95.88 113 VAL A C 1
ATOM 902 O O . VAL A 1 113 ? -23.703 -3.291 -7.195 1 95.88 113 VAL A O 1
ATOM 905 N N . LYS A 1 114 ? -25.328 -2.945 -5.734 1 94.5 114 LYS A N 1
ATOM 906 C CA . LYS A 1 114 ? -25.062 -1.51 -5.688 1 94.5 114 LYS A CA 1
ATOM 907 C C . LYS A 1 114 ? -23.672 -1.224 -5.129 1 94.5 114 LYS A C 1
ATOM 909 O O . LYS A 1 114 ? -22.953 -0.386 -5.664 1 94.5 114 LYS A O 1
ATOM 914 N N . ASP A 1 115 ? -23.328 -1.901 -4.043 1 95.56 115 ASP A N 1
ATOM 915 C CA . ASP A 1 115 ? -22 -1.734 -3.455 1 95.56 115 ASP A CA 1
ATOM 916 C C . ASP A 1 115 ? -20.906 -2.088 -4.461 1 95.56 115 ASP A C 1
ATOM 918 O O . ASP A 1 115 ? -19.938 -1.348 -4.609 1 95.56 115 ASP A O 1
ATOM 922 N N . LEU A 1 116 ? -21.109 -3.168 -5.133 1 95.81 116 LEU A N 1
ATOM 923 C CA . LEU A 1 116 ? -20.094 -3.633 -6.078 1 95.81 116 LEU A CA 1
ATOM 924 C C . LEU A 1 116 ? -19.984 -2.686 -7.266 1 95.81 116 LEU A C 1
ATOM 926 O O . LEU A 1 116 ? -18.906 -2.48 -7.809 1 95.81 116 LEU A O 1
ATOM 930 N N . GLN A 1 117 ? -21.078 -2.139 -7.672 1 91.5 117 GLN A N 1
ATOM 931 C CA . GLN A 1 117 ? -21.062 -1.138 -8.734 1 91.5 117 GLN A CA 1
ATOM 932 C C . GLN A 1 117 ? -20.266 0.1 -8.312 1 91.5 117 GLN A C 1
ATOM 934 O O . GLN A 1 117 ? -19.453 0.615 -9.078 1 91.5 117 GLN A O 1
ATOM 939 N N . THR A 1 118 ? -20.547 0.568 -7.109 1 89.19 118 THR A N 1
ATOM 940 C CA . THR A 1 118 ? -19.828 1.725 -6.582 1 89.19 118 THR A CA 1
ATOM 941 C C . THR A 1 118 ? -18.328 1.441 -6.496 1 89.19 118 THR A C 1
ATOM 943 O O . THR A 1 118 ? -17.516 2.283 -6.871 1 89.19 118 THR A O 1
ATOM 946 N N . ILE A 1 119 ? -17.984 0.241 -6.039 1 90.56 119 ILE A N 1
ATOM 947 C CA . ILE A 1 119 ? -16.594 -0.157 -5.934 1 90.56 119 ILE A CA 1
ATOM 948 C C . ILE A 1 119 ? -15.953 -0.184 -7.32 1 90.56 119 ILE A C 1
ATOM 950 O O . ILE A 1 119 ? -14.828 0.294 -7.508 1 90.56 119 ILE A O 1
ATOM 954 N N . SER A 1 120 ? -16.656 -0.721 -8.289 1 90.19 120 SER A N 1
ATOM 955 C CA . SER A 1 120 ? -16.172 -0.764 -9.664 1 90.19 120 SER A CA 1
ATOM 956 C C . SER A 1 120 ? -15.906 0.638 -10.203 1 90.19 120 SER A C 1
ATOM 958 O O . SER A 1 120 ? -14.898 0.868 -10.883 1 90.19 120 SER A O 1
ATOM 960 N N . GLU A 1 121 ? -16.734 1.526 -9.875 1 83.19 121 GLU A N 1
ATOM 961 C CA . GLU A 1 121 ? -16.562 2.91 -10.305 1 83.19 121 GLU A CA 1
ATOM 962 C C . GLU A 1 121 ? -15.336 3.549 -9.648 1 83.19 121 GLU A C 1
ATOM 964 O O . GLU A 1 121 ? -14.562 4.242 -10.305 1 83.19 121 GLU A O 1
ATOM 969 N N . CYS A 1 122 ? -15.125 3.23 -8.359 1 82.5 122 CYS A N 1
ATOM 970 C CA . CYS A 1 122 ? -14.008 3.779 -7.605 1 82.5 122 CYS A CA 1
ATOM 971 C C . CYS A 1 122 ? -12.68 3.258 -8.141 1 82.5 122 CYS A C 1
ATOM 973 O O . CYS A 1 122 ? -11.656 3.936 -8.047 1 82.5 122 CYS A O 1
ATOM 975 N N . THR A 1 123 ? -12.742 2.09 -8.758 1 85.25 123 THR A N 1
ATOM 976 C CA . THR A 1 123 ? -11.484 1.437 -9.102 1 85.25 123 THR A CA 1
ATOM 977 C C . THR A 1 123 ? -11.328 1.313 -10.617 1 85.25 123 THR A C 1
ATOM 979 O O . THR A 1 123 ? -10.461 0.584 -11.102 1 85.25 123 THR A O 1
ATOM 982 N N . ALA A 1 124 ? -12.148 1.931 -11.438 1 80.56 124 ALA A N 1
ATOM 983 C CA . ALA A 1 124 ? -12.25 1.766 -12.883 1 80.56 124 ALA A CA 1
ATOM 984 C C . ALA A 1 124 ? -10.953 2.162 -13.57 1 80.56 124 ALA A C 1
ATOM 986 O O . ALA A 1 124 ? -10.602 1.602 -14.609 1 80.56 124 ALA A O 1
ATOM 987 N N . HIS A 1 125 ? -10.164 3.039 -12.977 1 78.06 125 HIS A N 1
ATOM 988 C CA . HIS A 1 125 ? -9.008 3.561 -13.695 1 78.06 125 HIS A CA 1
ATOM 989 C C . HIS A 1 125 ? -7.707 3.152 -13.008 1 78.06 125 HIS A C 1
ATOM 991 O O . HIS A 1 125 ? -6.66 3.766 -13.234 1 78.06 125 HIS A O 1
ATOM 997 N N . ILE A 1 126 ? -7.832 2.16 -12.188 1 84.38 126 ILE A N 1
ATOM 998 C CA . ILE A 1 126 ? -6.641 1.62 -11.555 1 84.38 126 ILE A CA 1
ATOM 999 C C . ILE A 1 126 ? -6.008 0.557 -12.445 1 84.38 126 ILE A C 1
ATOM 1001 O O . ILE A 1 126 ? -6.715 -0.276 -13.023 1 84.38 126 ILE A O 1
ATOM 1005 N N . ASN A 1 127 ? -4.676 0.686 -12.648 1 83.75 127 ASN A N 1
ATOM 1006 C CA . ASN A 1 127 ? -3.945 -0.356 -13.359 1 83.75 127 ASN A CA 1
ATOM 1007 C C . ASN A 1 127 ? -3.951 -1.673 -12.594 1 83.75 127 ASN A C 1
ATOM 1009 O O . ASN A 1 127 ? -3.361 -1.77 -11.516 1 83.75 127 ASN A O 1
ATOM 1013 N N . PRO A 1 128 ? -4.586 -2.619 -13.141 1 87 128 PRO A N 1
ATOM 1014 C CA . PRO A 1 128 ? -4.734 -3.857 -12.375 1 87 128 PRO A CA 1
ATOM 1015 C C . PRO A 1 128 ? -3.41 -4.59 -12.172 1 87 128 PRO A C 1
ATOM 1017 O O . PRO A 1 128 ? -3.264 -5.359 -11.219 1 87 128 PRO A O 1
ATOM 1020 N N . VAL A 1 129 ? -2.463 -4.375 -13.023 1 84.56 129 VAL A N 1
ATOM 1021 C CA . VAL A 1 129 ? -1.217 -5.133 -12.961 1 84.56 129 VAL A CA 1
ATOM 1022 C C . VAL A 1 129 ? -0.268 -4.477 -11.953 1 84.56 129 VAL A C 1
ATOM 1024 O O . VAL A 1 129 ? 0.617 -5.141 -11.406 1 84.56 129 VAL A O 1
ATOM 1027 N N . HIS A 1 130 ? -0.473 -3.252 -11.781 1 87.62 130 HIS A N 1
ATOM 1028 C CA . HIS A 1 130 ? 0.3 -2.496 -10.805 1 87.62 130 HIS A CA 1
ATOM 1029 C C . HIS A 1 130 ? -0.425 -1.218 -10.398 1 87.62 130 HIS A C 1
ATOM 1031 O O . HIS A 1 130 ? -0.43 -0.236 -11.141 1 87.62 130 HIS A O 1
ATOM 1037 N N . ILE A 1 131 ? -0.829 -1.143 -9.234 1 87.5 131 ILE A N 1
ATOM 1038 C CA . ILE A 1 131 ? -1.814 -0.134 -8.859 1 87.5 131 ILE A CA 1
ATOM 1039 C C . ILE A 1 131 ? -1.14 1.232 -8.758 1 87.5 131 ILE A C 1
ATOM 1041 O O . ILE A 1 131 ? -1.815 2.264 -8.711 1 87.5 131 ILE A O 1
ATOM 1045 N N . LEU A 1 132 ? 0.158 1.237 -8.719 1 82.56 132 LEU A N 1
ATOM 1046 C CA . LEU A 1 132 ? 0.857 2.51 -8.578 1 82.56 132 LEU A CA 1
ATOM 1047 C C . LEU A 1 132 ? 1.261 3.061 -9.938 1 82.56 132 LEU A C 1
ATOM 1049 O O . LEU A 1 132 ? 1.818 4.156 -10.031 1 82.56 132 LEU A O 1
ATOM 1053 N N . GLU A 1 133 ? 0.987 2.311 -10.984 1 81.06 133 GLU A N 1
ATOM 1054 C CA . GLU A 1 133 ? 1.308 2.75 -12.336 1 81.06 133 GLU A CA 1
ATOM 1055 C C . GLU A 1 133 ? 0.059 3.232 -13.07 1 81.06 133 GLU A C 1
ATOM 1057 O O . GLU A 1 133 ? -1.052 2.791 -12.773 1 81.06 133 GLU A O 1
ATOM 1062 N N . PRO A 1 134 ? 0.333 4.172 -14 1 79 134 PRO A N 1
ATOM 1063 C CA . PRO A 1 134 ? -0.832 4.66 -14.742 1 79 134 PRO A CA 1
ATOM 1064 C C . PRO A 1 134 ? -1.53 3.561 -15.539 1 79 134 PRO A C 1
ATOM 1066 O O . PRO A 1 134 ? -0.881 2.615 -15.992 1 79 134 PRO A O 1
ATOM 1069 N N . HIS A 1 135 ? -2.859 3.734 -15.594 1 77.88 135 HIS A N 1
ATOM 1070 C CA . HIS A 1 135 ? -3.643 2.857 -16.453 1 77.88 135 HIS A CA 1
ATOM 1071 C C . HIS A 1 135 ? -3.527 3.279 -17.922 1 77.88 135 HIS A C 1
ATOM 1073 O O . HIS A 1 135 ? -4.047 4.328 -18.312 1 77.88 135 HIS A O 1
ATOM 1079 N N . CYS A 1 136 ? -2.697 2.566 -18.656 1 73.62 136 CYS A N 1
ATOM 1080 C CA . CYS A 1 136 ? -2.453 2.912 -20.047 1 73.62 136 CYS A CA 1
ATOM 1081 C C . CYS A 1 136 ? -3.23 1.994 -20.984 1 73.62 136 CYS A C 1
ATOM 1083 O O . CYS A 1 136 ? -3.441 0.82 -20.672 1 73.62 136 CYS A O 1
ATOM 1085 N N . PRO A 1 137 ? -3.811 2.621 -22.031 1 65.62 137 PRO A N 1
ATOM 1086 C CA . PRO A 1 137 ? -4.52 1.787 -23 1 65.62 137 PRO A CA 1
ATOM 1087 C C . PRO A 1 137 ? -3.619 0.739 -23.656 1 65.62 137 PRO A C 1
ATOM 1089 O O . PRO A 1 137 ? -2.418 0.969 -23.812 1 65.62 137 PRO A O 1
ATOM 1092 N N . SER A 1 138 ? -4.078 -0.508 -23.719 1 59.94 138 SER A N 1
ATOM 1093 C CA . SER A 1 138 ? -3.314 -1.636 -24.25 1 59.94 138 SER A CA 1
ATOM 1094 C C . SER A 1 138 ? -3.197 -1.565 -25.766 1 59.94 138 SER A C 1
ATOM 1096 O O . SER A 1 138 ? -2.371 -2.258 -26.359 1 59.94 138 SER A O 1
ATOM 1098 N N . GLU A 1 139 ? -4.027 -0.932 -26.547 1 56.75 139 GLU A N 1
ATOM 1099 C CA . GLU A 1 139 ? -4 -1.097 -28 1 56.75 139 GLU A CA 1
ATOM 1100 C C . GLU A 1 139 ? -2.795 -0.393 -28.609 1 56.75 139 GLU A C 1
ATOM 1102 O O . GLU A 1 139 ? -2.514 0.764 -28.297 1 56.75 139 GLU A O 1
ATOM 1107 N N . PHE A 1 140 ? -1.769 -1.251 -29.016 1 55.97 140 PHE A N 1
ATOM 1108 C CA . PHE A 1 140 ? -0.634 -0.688 -29.734 1 55.97 140 PHE A CA 1
ATOM 1109 C C . PHE A 1 140 ? -0.899 -0.682 -31.234 1 55.97 140 PHE A C 1
ATOM 1111 O O . PHE A 1 140 ? -1.533 -1.599 -31.766 1 55.97 140 PHE A O 1
ATOM 1118 N N . PRO A 1 141 ? -0.639 0.499 -31.781 1 52.84 141 PRO A N 1
ATOM 1119 C CA . PRO A 1 141 ? -0.747 0.489 -33.219 1 52.84 141 PRO A CA 1
ATOM 1120 C C . PRO A 1 141 ? 0.152 -0.56 -33.875 1 52.84 141 PRO A C 1
ATOM 1122 O O . PRO A 1 141 ? 1.07 -1.076 -33.25 1 52.84 141 PRO A O 1
ATOM 1125 N N . GLU A 1 142 ? -0.196 -0.93 -35.062 1 49.59 142 GLU A N 1
ATOM 1126 C CA . GLU A 1 142 ? 0.619 -1.775 -35.938 1 49.59 142 GLU A CA 1
ATOM 1127 C C . GLU A 1 142 ? 2.018 -1.195 -36.125 1 49.59 142 GLU A C 1
ATOM 1129 O O . GLU A 1 142 ? 2.178 0.017 -36.281 1 49.59 142 GLU A O 1
ATOM 1134 N N . VAL A 1 143 ? 3.068 -1.89 -35.625 1 46.59 143 VAL A N 1
ATOM 1135 C CA . VAL A 1 143 ? 4.461 -1.504 -35.844 1 46.59 143 VAL A CA 1
ATOM 1136 C C . VAL A 1 143 ? 4.793 -1.56 -37.344 1 46.59 143 VAL A C 1
ATOM 1138 O O . VAL A 1 143 ? 4.598 -2.592 -37.969 1 46.59 143 VAL A O 1
ATOM 1141 N N . ARG A 1 144 ? 4.805 -0.474 -38.062 1 42.44 144 ARG A N 1
ATOM 1142 C CA . ARG A 1 144 ? 5.27 -0.506 -39.438 1 42.44 144 ARG A CA 1
ATOM 1143 C C . ARG A 1 144 ? 6.691 -1.052 -39.531 1 42.44 144 ARG A C 1
ATOM 1145 O O . ARG A 1 144 ? 7.539 -0.724 -38.688 1 42.44 144 ARG A O 1
ATOM 1152 N N . LYS A 1 145 ? 6.969 -1.945 -40.344 1 39.78 145 LYS A N 1
ATOM 1153 C CA . LYS A 1 145 ? 8.203 -2.65 -40.688 1 39.78 145 LYS A CA 1
ATOM 1154 C C . LYS A 1 145 ? 9.383 -1.685 -40.781 1 39.78 145 LYS A C 1
ATOM 1156 O O . LYS A 1 145 ? 10.477 -1.992 -40.312 1 39.78 145 LYS A O 1
ATOM 1161 N N . TYR A 1 146 ? 9.383 -0.661 -41.875 1 33.47 146 TYR A N 1
ATOM 1162 C CA . TYR A 1 146 ? 10.562 0.078 -42.312 1 33.47 146 TYR A CA 1
ATOM 1163 C C . TYR A 1 146 ? 10.773 1.316 -41.438 1 33.47 146 TYR A C 1
ATOM 1165 O O . TYR A 1 146 ? 10.484 2.436 -41.875 1 33.47 146 TYR A O 1
ATOM 1173 N N . LEU A 1 147 ? 10.422 1.316 -40.281 1 37.47 147 LEU A N 1
ATOM 1174 C CA . LEU A 1 147 ? 10.766 2.557 -39.594 1 37.47 147 LEU A CA 1
ATOM 1175 C C . LEU A 1 147 ? 12.242 2.881 -39.75 1 37.47 147 LEU A C 1
ATOM 1177 O O . LEU A 1 147 ? 12.688 3.975 -39.375 1 37.47 147 LEU A O 1
ATOM 1181 N N . LEU A 1 148 ? 13.164 1.874 -40 1 33.47 148 LEU A N 1
ATOM 1182 C CA . LEU A 1 148 ? 14.555 2.301 -40.125 1 33.47 148 LEU A CA 1
ATOM 1183 C C . LEU A 1 148 ? 14.781 3.111 -41.375 1 33.47 148 LEU A C 1
ATOM 1185 O O . LEU A 1 148 ? 15.867 3.654 -41.594 1 33.47 148 LEU A O 1
ATOM 1189 N N . GLU A 1 149 ? 14.117 2.881 -42.5 1 32.53 149 GLU A N 1
ATOM 1190 C CA . GLU A 1 149 ? 14.695 3.568 -43.656 1 32.53 149 GLU A CA 1
ATOM 1191 C C . GLU A 1 149 ? 14.438 5.07 -43.594 1 32.53 149 GLU A C 1
ATOM 1193 O O . GLU A 1 149 ? 15.289 5.875 -43.969 1 32.53 149 GLU A O 1
ATOM 1198 N N . THR A 1 150 ? 13.203 5.664 -43.969 1 33.66 150 THR A N 1
ATOM 1199 C CA . THR A 1 150 ? 13.172 7.078 -44.312 1 33.66 150 THR A CA 1
ATOM 1200 C C . THR A 1 150 ? 13.078 7.949 -43.062 1 33.66 150 THR A C 1
ATOM 1202 O O . THR A 1 150 ? 12.297 7.66 -42.156 1 33.66 150 THR A O 1
ATOM 1205 N N . HIS A 1 151 ? 14.156 8.781 -42.625 1 34.31 151 HIS A N 1
ATOM 1206 C CA . HIS A 1 151 ? 14.469 9.852 -41.688 1 34.31 151 HIS A CA 1
ATOM 1207 C C . HIS A 1 151 ? 13.242 10.727 -41.438 1 34.31 151 HIS A C 1
ATOM 1209 O O . HIS A 1 151 ? 13.203 11.469 -40.438 1 34.31 151 HIS A O 1
ATOM 1215 N N . GLU A 1 152 ? 12.531 11.164 -42.562 1 32.5 152 GLU A N 1
ATOM 1216 C CA . GLU A 1 152 ? 11.617 12.305 -42.5 1 32.5 152 GLU A CA 1
ATOM 1217 C C . GLU A 1 152 ? 10.453 12.031 -41.531 1 32.5 152 GLU A C 1
ATOM 1219 O O . GLU A 1 152 ? 9.922 12.953 -40.938 1 32.5 152 GLU A O 1
ATOM 1224 N N . ASP A 1 153 ? 9.75 10.977 -41.75 1 33.84 153 ASP A N 1
ATOM 1225 C CA . ASP A 1 153 ? 8.453 10.883 -41.094 1 33.84 153 ASP A CA 1
ATOM 1226 C C . ASP A 1 153 ? 8.609 10.516 -39.625 1 33.84 153 ASP A C 1
ATOM 1228 O O . ASP A 1 153 ? 8.523 9.344 -39.25 1 33.84 153 ASP A O 1
ATOM 1232 N N . SER A 1 154 ? 9.648 10.891 -38.812 1 34.75 154 SER A N 1
ATOM 1233 C CA . SER A 1 154 ? 10.195 10.758 -37.469 1 34.75 154 SER A CA 1
ATOM 1234 C C . SER A 1 154 ? 9.125 10.977 -36.406 1 34.75 154 SER A C 1
ATOM 1236 O O . SER A 1 154 ? 9.008 10.188 -35.469 1 34.75 154 SER A O 1
ATOM 1238 N N . LEU A 1 155 ? 8.867 12.367 -35.969 1 33.91 155 LEU A N 1
ATOM 1239 C CA . LEU A 1 155 ? 8.391 13.023 -34.75 1 33.91 155 LEU A CA 1
ATOM 1240 C C . LEU A 1 155 ? 6.898 12.781 -34.531 1 33.91 155 LEU A C 1
ATOM 1242 O O . LEU A 1 155 ? 6.293 13.328 -33.625 1 33.91 155 LEU A O 1
ATOM 1246 N N . HIS A 1 156 ? 6.168 12.578 -35.594 1 33.91 156 HIS A N 1
ATOM 1247 C CA . HIS A 1 156 ? 4.75 12.453 -35.281 1 33.91 156 HIS A CA 1
ATOM 1248 C C . HIS A 1 156 ? 4.484 11.203 -34.469 1 33.91 156 HIS A C 1
ATOM 1250 O O . HIS A 1 156 ? 4.297 10.117 -35 1 33.91 156 HIS A O 1
ATOM 1256 N N . LEU A 1 157 ? 5.141 10.953 -33.312 1 38.34 157 LEU A N 1
ATOM 1257 C CA . LEU A 1 157 ? 4.723 10.078 -32.219 1 38.34 157 LEU A CA 1
ATOM 1258 C C . LEU A 1 157 ? 3.203 10.094 -32.062 1 38.34 157 LEU A C 1
ATOM 1260 O O . LEU A 1 157 ? 2.652 10.93 -31.359 1 38.34 157 LEU A O 1
ATOM 1264 N N . SER A 1 158 ? 2.359 10.164 -33.062 1 39.44 158 SER A N 1
ATOM 1265 C CA . SER A 1 158 ? 0.901 10.203 -33.125 1 39.44 158 SER A CA 1
ATOM 1266 C C . SER A 1 158 ? 0.29 9.242 -32.094 1 39.44 158 SER A C 1
ATOM 1268 O O . SER A 1 158 ? 1.008 8.492 -31.438 1 39.44 158 SER A O 1
ATOM 1270 N N . ASP A 1 159 ? -1.146 8.875 -32.344 1 47.12 159 ASP A N 1
ATOM 1271 C CA . ASP A 1 159 ? -2.283 8.32 -31.609 1 47.12 159 ASP A CA 1
ATOM 1272 C C . ASP A 1 159 ? -2 6.895 -31.141 1 47.12 159 ASP A C 1
ATOM 1274 O O . ASP A 1 159 ? -2.695 6.371 -30.266 1 47.12 159 ASP A O 1
ATOM 1278 N N . GLY A 1 160 ? -0.896 6.207 -31.672 1 53.12 160 GLY A N 1
ATOM 1279 C CA . GLY A 1 160 ? -0.779 4.777 -31.422 1 53.12 160 GLY A CA 1
ATOM 1280 C C . GLY A 1 160 ? 0.315 4.441 -30.422 1 53.12 160 GLY A C 1
ATOM 1281 O O . GLY A 1 160 ? 0.498 3.273 -30.062 1 53.12 160 GLY A O 1
ATOM 1282 N N . TYR A 1 161 ? 1.204 5.301 -30.203 1 57.84 161 TYR A N 1
ATOM 1283 C CA . TYR A 1 161 ? 2.279 4.914 -29.297 1 57.84 161 TYR A CA 1
ATOM 1284 C C . TYR A 1 161 ? 1.845 5.059 -27.844 1 57.84 161 TYR A C 1
ATOM 1286 O O . TYR A 1 161 ? 1.057 5.949 -27.516 1 57.84 161 TYR A O 1
ATOM 1294 N N . PRO A 1 162 ? 2.207 3.953 -27.25 1 63.75 162 PRO A N 1
ATOM 1295 C CA . PRO A 1 162 ? 1.893 4.109 -25.828 1 63.75 162 PRO A CA 1
ATOM 1296 C C . PRO A 1 162 ? 2.52 5.363 -25.219 1 63.75 162 PRO A C 1
ATOM 1298 O O . PRO A 1 162 ? 3.547 5.844 -25.703 1 63.75 162 PRO A O 1
ATOM 1301 N N . GLN A 1 163 ? 1.755 5.992 -24.516 1 64.56 163 GLN A N 1
ATOM 1302 C CA . GLN A 1 163 ? 2.223 7.16 -23.781 1 64.56 163 GLN A CA 1
ATOM 1303 C C . GLN A 1 163 ? 3.486 6.84 -22.984 1 64.56 163 GLN A C 1
ATOM 1305 O O . GLN A 1 163 ? 3.604 5.758 -22.406 1 64.56 163 GLN A O 1
ATOM 1310 N N . PHE A 1 164 ? 4.461 7.684 -23.156 1 66.31 164 PHE A N 1
ATOM 1311 C CA . PHE A 1 164 ? 5.664 7.551 -22.344 1 66.31 164 PHE A CA 1
ATOM 1312 C C . PHE A 1 164 ? 5.312 7.457 -20.859 1 66.31 164 PHE A C 1
ATOM 1314 O O . PHE A 1 164 ? 4.41 8.148 -20.391 1 66.31 164 PHE A O 1
ATOM 1321 N N . GLY A 1 165 ? 5.914 6.598 -20.219 1 67.75 165 GLY A N 1
ATOM 1322 C CA . GLY A 1 165 ? 5.633 6.395 -18.812 1 67.75 165 GLY A CA 1
ATOM 1323 C C . GLY A 1 165 ? 4.777 5.172 -18.531 1 67.75 165 GLY A C 1
ATOM 1324 O O . GLY A 1 165 ? 4.758 4.652 -17.422 1 67.75 165 GLY A O 1
ATOM 1325 N N . CYS A 1 166 ? 4.273 4.734 -19.672 1 74.56 166 CYS A N 1
ATOM 1326 C CA . CYS A 1 166 ? 3.465 3.531 -19.516 1 74.56 166 CYS A CA 1
ATOM 1327 C C . CYS A 1 166 ? 4.324 2.277 -19.625 1 74.56 166 CYS A C 1
ATOM 1329 O O . CYS A 1 166 ? 5.234 2.207 -20.453 1 74.56 166 CYS A O 1
ATOM 1331 N N . ARG A 1 167 ? 4.07 1.376 -18.766 1 74.38 167 ARG A N 1
ATOM 1332 C CA . ARG A 1 167 ? 4.805 0.113 -18.75 1 74.38 167 ARG A CA 1
ATOM 1333 C C . ARG A 1 167 ? 4.609 -0.642 -20.062 1 74.38 167 ARG A C 1
ATOM 1335 O O . ARG A 1 167 ? 5.5 -1.372 -20.5 1 74.38 167 ARG A O 1
ATOM 1342 N N . ASN A 1 168 ? 3.523 -0.331 -20.672 1 70.69 168 ASN A N 1
ATOM 1343 C CA . ASN A 1 168 ? 3.24 -1.046 -21.906 1 70.69 168 ASN A CA 1
ATOM 1344 C C . ASN A 1 168 ? 4.168 -0.606 -23.031 1 70.69 168 ASN A C 1
ATOM 1346 O O . ASN A 1 168 ? 4.223 -1.245 -24.078 1 70.69 168 ASN A O 1
ATOM 1350 N N . TYR A 1 169 ? 4.906 0.421 -22.797 1 74.88 169 TYR A N 1
ATOM 1351 C CA . TYR A 1 169 ? 5.895 0.845 -23.781 1 74.88 169 TYR A CA 1
ATOM 1352 C C . TYR A 1 169 ? 6.918 -0.258 -24.047 1 74.88 169 TYR A C 1
ATOM 1354 O O . TYR A 1 169 ? 7.355 -0.452 -25.188 1 74.88 169 TYR A O 1
ATOM 1362 N N . TYR A 1 170 ? 7.133 -1.005 -23.031 1 76 170 TYR A N 1
ATOM 1363 C CA . TYR A 1 170 ? 8.078 -2.1 -23.203 1 76 170 TYR A CA 1
ATOM 1364 C C . TYR A 1 170 ? 7.527 -3.158 -24.141 1 76 170 TYR A C 1
ATOM 1366 O O . TYR A 1 170 ? 8.273 -3.754 -24.922 1 76 170 TYR A O 1
ATOM 1374 N N . CYS A 1 171 ? 6.246 -3.379 -24.062 1 74.81 171 CYS A N 1
ATOM 1375 C CA . CYS A 1 171 ? 5.645 -4.355 -24.969 1 74.81 171 CYS A CA 1
ATOM 1376 C C . CYS A 1 171 ? 5.766 -3.906 -26.422 1 74.81 171 CYS A C 1
ATOM 1378 O O . CYS A 1 171 ? 5.965 -4.73 -27.312 1 74.81 171 CYS A O 1
ATOM 1380 N N . TYR A 1 172 ? 5.652 -2.658 -26.547 1 76.19 172 TYR A N 1
ATOM 1381 C CA . TYR A 1 172 ? 5.824 -2.115 -27.891 1 76.19 172 TYR A CA 1
ATOM 1382 C C . TYR A 1 172 ? 7.25 -2.328 -28.391 1 76.19 172 TYR A C 1
ATOM 1384 O O . TYR A 1 172 ? 7.465 -2.744 -29.531 1 76.19 172 TYR A O 1
ATOM 1392 N N . LEU A 1 173 ? 8.18 -2.057 -27.516 1 80.69 173 LEU A N 1
ATOM 1393 C CA . LEU A 1 173 ? 9.578 -2.24 -27.891 1 80.69 173 LEU A CA 1
ATOM 1394 C C . LEU A 1 173 ? 9.875 -3.709 -28.172 1 80.69 173 LEU A C 1
ATOM 1396 O O . LEU A 1 173 ? 10.648 -4.023 -29.078 1 80.69 173 LEU A O 1
ATOM 1400 N N . CYS A 1 174 ? 9.242 -4.52 -27.453 1 84.44 174 CYS A N 1
ATOM 1401 C CA . CYS A 1 174 ? 9.398 -5.949 -27.703 1 84.44 174 CYS A CA 1
ATOM 1402 C C . CYS A 1 174 ? 8.844 -6.336 -29.062 1 84.44 174 CYS A C 1
ATOM 1404 O O . CYS A 1 174 ? 9.453 -7.141 -29.781 1 84.44 174 CYS A O 1
ATOM 1406 N N . LYS A 1 175 ? 7.734 -5.793 -29.359 1 82.38 175 LYS A N 1
ATOM 1407 C CA . LYS A 1 175 ? 7.141 -6.051 -30.672 1 82.38 175 LYS A CA 1
ATOM 1408 C C . LYS A 1 175 ? 8.078 -5.609 -31.797 1 82.38 175 LYS A C 1
ATOM 1410 O O . LYS A 1 175 ? 8.297 -6.348 -32.75 1 82.38 175 LYS A O 1
ATOM 1415 N N . VAL A 1 176 ? 8.609 -4.465 -31.578 1 82.81 176 VAL A N 1
ATOM 1416 C CA . VAL A 1 176 ? 9.531 -3.936 -32.594 1 82.81 176 VAL A CA 1
ATOM 1417 C C . VAL A 1 176 ? 10.758 -4.844 -32.688 1 82.81 176 VAL A C 1
ATOM 1419 O O . VAL A 1 176 ? 11.156 -5.227 -33.781 1 82.81 176 VAL A O 1
ATOM 1422 N N . TRP A 1 177 ? 11.227 -5.207 -31.578 1 88.88 177 TRP A N 1
ATOM 1423 C CA . TRP A 1 177 ? 12.422 -6.031 -31.516 1 88.88 177 TRP A CA 1
ATOM 1424 C C . TRP A 1 177 ? 12.172 -7.414 -32.094 1 88.88 177 TRP A C 1
ATOM 1426 O O . TRP A 1 177 ? 12.938 -7.895 -32.938 1 88.88 177 TRP A O 1
ATOM 1436 N N . ALA A 1 178 ? 11.117 -7.965 -31.766 1 89.62 178 ALA A N 1
ATOM 1437 C CA . ALA A 1 178 ? 10.828 -9.344 -32.156 1 89.62 178 ALA A CA 1
ATOM 1438 C C . ALA A 1 178 ? 10.383 -9.422 -33.625 1 89.62 178 ALA A C 1
ATOM 1440 O O . ALA A 1 178 ? 10.453 -10.492 -34.219 1 89.62 178 ALA A O 1
ATOM 1441 N N . THR A 1 179 ? 9.906 -8.336 -34.125 1 87.94 179 THR A N 1
ATOM 1442 C CA . THR A 1 179 ? 9.469 -8.305 -35.5 1 87.94 179 THR A CA 1
ATOM 1443 C C . THR A 1 179 ? 10.641 -8.039 -36.438 1 87.94 179 THR A C 1
ATOM 1445 O O . THR A 1 179 ? 10.555 -8.289 -37.656 1 87.94 179 THR A O 1
ATOM 1448 N N . ASP A 1 180 ? 11.672 -7.617 -35.875 1 89.25 180 ASP A N 1
ATOM 1449 C CA . ASP A 1 180 ? 12.859 -7.332 -36.688 1 89.25 180 ASP A CA 1
ATOM 1450 C C . ASP A 1 180 ? 13.391 -8.602 -37.344 1 89.25 180 ASP A C 1
ATOM 1452 O O . ASP A 1 180 ? 13.523 -9.641 -36.719 1 89.25 180 ASP A O 1
ATOM 1456 N N . ILE A 1 181 ? 13.812 -8.461 -38.562 1 88.38 181 ILE A N 1
ATOM 1457 C CA . ILE A 1 181 ? 14.211 -9.602 -39.406 1 88.38 181 ILE A CA 1
ATOM 1458 C C . ILE A 1 181 ? 15.508 -10.203 -38.844 1 88.38 181 ILE A C 1
ATOM 1460 O O . ILE A 1 181 ? 15.672 -11.422 -38.844 1 88.38 181 ILE A O 1
ATOM 1464 N N . SER A 1 182 ? 16.391 -9.406 -38.469 1 91.81 182 SER A N 1
ATOM 1465 C CA . SER A 1 182 ? 17.656 -9.898 -37.938 1 91.81 182 SER A CA 1
ATOM 1466 C C . SER A 1 182 ? 17.438 -10.68 -36.625 1 91.81 182 SER A C 1
ATOM 1468 O O . SER A 1 182 ? 18.125 -11.68 -36.375 1 91.81 182 SER A O 1
ATOM 1470 N N . VAL A 1 183 ? 16.484 -10.141 -35.844 1 93.12 183 VAL A N 1
ATOM 1471 C CA . VAL A 1 183 ? 16.156 -10.828 -34.625 1 93.12 183 VAL A CA 1
ATOM 1472 C C . VAL A 1 183 ? 15.492 -12.164 -34.938 1 93.12 183 VAL A C 1
ATOM 1474 O O . VAL A 1 183 ? 15.844 -13.195 -34.344 1 93.12 183 VAL A O 1
ATOM 1477 N N . GLN A 1 184 ? 14.664 -12.18 -35.875 1 91.81 184 GLN A N 1
ATOM 1478 C CA . GLN A 1 184 ? 13.984 -13.414 -36.25 1 91.81 184 GLN A CA 1
ATOM 1479 C C . GLN A 1 184 ? 14.984 -14.438 -36.812 1 91.81 184 GLN A C 1
ATOM 1481 O O . GLN A 1 184 ? 14.898 -15.625 -36.5 1 91.81 184 GLN A O 1
ATOM 1486 N N . LYS A 1 185 ? 15.891 -14 -37.531 1 92.88 185 LYS A N 1
ATOM 1487 C CA . LYS A 1 185 ? 16.938 -14.883 -38.062 1 92.88 185 LYS A CA 1
ATOM 1488 C C . LYS A 1 185 ? 17.766 -15.469 -36.906 1 92.88 185 LYS A C 1
ATOM 1490 O O . LYS A 1 185 ? 18.047 -16.672 -36.906 1 92.88 185 LYS A O 1
ATOM 1495 N N . ALA A 1 186 ? 18.062 -14.602 -35.938 1 94.19 186 ALA A N 1
ATOM 1496 C CA . ALA A 1 186 ? 18.844 -15.039 -34.812 1 94.19 186 ALA A CA 1
ATOM 1497 C C . ALA A 1 186 ? 18.094 -16.078 -33.969 1 94.19 186 ALA A C 1
ATOM 1499 O O . ALA A 1 186 ? 18.703 -16.984 -33.406 1 94.19 186 ALA A O 1
ATOM 1500 N N . LEU A 1 187 ? 16.812 -15.961 -34.031 1 92.38 187 LEU A N 1
ATOM 1501 C CA . LEU A 1 187 ? 15.961 -16.875 -33.281 1 92.38 187 LEU A CA 1
ATOM 1502 C C . LEU A 1 187 ? 15.617 -18.109 -34.094 1 92.38 187 LEU A C 1
ATOM 1504 O O . LEU A 1 187 ? 14.844 -18.969 -33.656 1 92.38 187 LEU A O 1
ATOM 1508 N N . HIS A 1 188 ? 16.109 -18.109 -35.344 1 93.12 188 HIS A N 1
ATOM 1509 C CA . HIS A 1 188 ? 15.969 -19.234 -36.281 1 93.12 188 HIS A CA 1
ATOM 1510 C C . HIS A 1 188 ? 14.516 -19.406 -36.719 1 93.12 188 HIS A C 1
ATOM 1512 O O . HIS A 1 188 ? 14.039 -20.531 -36.875 1 93.12 188 HIS A O 1
ATOM 1518 N N . ILE A 1 189 ? 13.828 -18.328 -36.781 1 91.44 189 ILE A N 1
ATOM 1519 C CA . ILE A 1 189 ? 12.492 -18.312 -37.375 1 91.44 189 ILE A CA 1
ATOM 1520 C C . ILE A 1 189 ? 12.594 -18.359 -38.906 1 91.44 189 ILE A C 1
ATOM 1522 O O . ILE A 1 189 ? 13.359 -17.609 -39.5 1 91.44 189 ILE A O 1
ATOM 1526 N N . ARG A 1 190 ? 11.82 -19.359 -39.375 1 90.94 190 ARG A N 1
ATOM 1527 C CA . ARG A 1 190 ? 11.844 -19.484 -40.812 1 90.94 190 ARG A CA 1
ATOM 1528 C C . ARG A 1 190 ? 11.352 -18.188 -41.469 1 90.94 190 ARG A C 1
ATOM 1530 O O . ARG A 1 190 ? 10.305 -17.656 -41.125 1 90.94 190 ARG A O 1
ATOM 1537 N N . LYS A 1 191 ? 12.133 -17.828 -42.438 1 86.56 191 LYS A N 1
ATOM 1538 C CA . LYS A 1 191 ? 11.82 -16.578 -43.125 1 86.56 191 LYS A CA 1
ATOM 1539 C C . LYS A 1 191 ? 10.43 -16.625 -43.75 1 86.56 191 LYS A C 1
ATOM 1541 O O . LYS A 1 191 ? 10.047 -17.625 -44.344 1 86.56 191 LYS A O 1
ATOM 1546 N N . GLY A 1 192 ? 9.664 -15.586 -43.531 1 83.31 192 GLY A N 1
ATOM 1547 C CA . GLY A 1 192 ? 8.375 -15.445 -44.188 1 83.31 192 GLY A CA 1
ATOM 1548 C C . GLY A 1 192 ? 7.23 -16.062 -43.406 1 83.31 192 GLY A C 1
ATOM 1549 O O . GLY A 1 192 ? 6.066 -15.914 -43.781 1 83.31 192 GLY A O 1
ATOM 1550 N N . THR A 1 193 ? 7.516 -16.766 -42.344 1 86.38 193 THR A N 1
ATOM 1551 C CA . THR A 1 193 ? 6.453 -17.422 -41.594 1 86.38 193 THR A CA 1
ATOM 1552 C C . THR A 1 193 ? 5.77 -16.453 -40.625 1 86.38 193 THR A C 1
ATOM 1554 O O . THR A 1 193 ? 4.555 -16.531 -40.438 1 86.38 193 THR A O 1
ATOM 1557 N N . ILE A 1 194 ? 6.559 -15.602 -40.062 1 84.12 194 ILE A N 1
ATOM 1558 C CA . ILE A 1 194 ? 6.004 -14.648 -39.125 1 84.12 194 ILE A CA 1
ATOM 1559 C C . ILE A 1 194 ? 6.258 -13.227 -39.625 1 84.12 194 ILE A C 1
ATOM 1561 O O . ILE A 1 194 ? 7.406 -12.789 -39.719 1 84.12 194 ILE A O 1
ATOM 1565 N N . LYS A 1 195 ? 5.207 -12.672 -39.906 1 82.38 195 LYS A N 1
ATOM 1566 C CA . LYS A 1 195 ? 5.328 -11.305 -40.406 1 82.38 195 LYS A CA 1
ATOM 1567 C C . LYS A 1 195 ? 5.477 -10.32 -39.25 1 82.38 195 LYS A C 1
ATOM 1569 O O . LYS A 1 195 ? 6.336 -9.438 -39.281 1 82.38 195 LYS A O 1
ATOM 1574 N N . GLU A 1 196 ? 4.609 -10.531 -38.281 1 83.44 196 GLU A N 1
ATOM 1575 C CA . GLU A 1 196 ? 4.617 -9.672 -37.094 1 83.44 196 GLU A CA 1
ATOM 1576 C C . GLU A 1 196 ? 4.465 -10.492 -35.812 1 83.44 196 GLU A C 1
ATOM 1578 O O . GLU A 1 196 ? 3.607 -11.375 -35.719 1 83.44 196 GLU A O 1
ATOM 1583 N N . TRP A 1 197 ? 5.398 -10.125 -34.969 1 84.25 197 TRP A N 1
ATOM 1584 C CA . TRP A 1 197 ? 5.312 -10.781 -33.656 1 84.25 197 TRP A CA 1
ATOM 1585 C C . TRP A 1 197 ? 4.117 -10.258 -32.875 1 84.25 197 TRP A C 1
ATOM 1587 O O . TRP A 1 197 ? 3.846 -9.055 -32.875 1 84.25 197 TRP A O 1
ATOM 1597 N N . VAL A 1 198 ? 3.447 -11.242 -32.312 1 78.25 198 VAL A N 1
ATOM 1598 C CA . VAL A 1 198 ? 2.344 -10.906 -31.422 1 78.25 198 VAL A CA 1
ATOM 1599 C C . VAL A 1 198 ? 2.598 -11.5 -30.047 1 78.25 198 VAL A C 1
ATOM 1601 O O . VAL A 1 198 ? 3.092 -12.625 -29.922 1 78.25 198 VAL A O 1
ATOM 1604 N N . ARG A 1 199 ? 2.416 -10.695 -29.016 1 75.94 199 ARG A N 1
ATOM 1605 C CA . ARG A 1 199 ? 2.719 -11.102 -27.656 1 75.94 199 ARG A CA 1
ATOM 1606 C C . ARG A 1 199 ? 1.886 -12.312 -27.234 1 75.94 199 ARG A C 1
ATOM 1608 O O . ARG A 1 199 ? 2.408 -13.258 -26.641 1 75.94 199 ARG A O 1
ATOM 1615 N N . CYS A 1 200 ? 0.565 -12.203 -27.5 1 71.19 200 CYS A N 1
ATOM 1616 C CA . CYS A 1 200 ? -0.325 -13.289 -27.109 1 71.19 200 CYS A CA 1
ATOM 1617 C C . CYS A 1 200 ? -1.114 -13.805 -28.297 1 71.19 200 CYS A C 1
ATOM 1619 O O . CYS A 1 200 ? -1.836 -13.047 -28.953 1 71.19 200 CYS A O 1
ATOM 1621 N N . ASN A 1 201 ? -0.78 -15.062 -28.594 1 70.75 201 ASN A N 1
ATOM 1622 C CA . ASN A 1 201 ? -1.598 -15.711 -29.609 1 70.75 201 ASN A CA 1
ATOM 1623 C C . ASN A 1 201 ? -2.988 -16.047 -29.078 1 70.75 201 ASN A C 1
ATOM 1625 O O . ASN A 1 201 ? -3.156 -17.016 -28.344 1 70.75 201 ASN A O 1
ATOM 1629 N N . LYS A 1 202 ? -3.938 -15.234 -29.438 1 69.56 202 LYS A N 1
ATOM 1630 C CA . LYS A 1 202 ? -5.289 -15.422 -28.922 1 69.56 202 LYS A CA 1
ATOM 1631 C C . LYS A 1 202 ? -6.102 -16.344 -29.828 1 69.56 202 LYS A C 1
ATOM 1633 O O . LYS A 1 202 ? -7.297 -16.547 -29.609 1 69.56 202 LYS A O 1
ATOM 1638 N N . SER A 1 203 ? -5.484 -16.797 -30.781 1 67.94 203 SER A N 1
ATOM 1639 C CA . SER A 1 203 ? -6.203 -17.641 -31.734 1 67.94 203 SER A CA 1
ATOM 1640 C C . SER A 1 203 ? -6.395 -19.047 -31.188 1 67.94 203 SER A C 1
ATOM 1642 O O . SER A 1 203 ? -7.262 -19.781 -31.641 1 67.94 203 SER A O 1
ATOM 1644 N N . MET A 1 204 ? -5.555 -19.312 -30.297 1 66.62 204 MET A N 1
ATOM 1645 C CA . MET A 1 204 ? -5.684 -20.656 -29.734 1 66.62 204 MET A CA 1
ATOM 1646 C C . MET A 1 204 ? -6.855 -20.734 -28.75 1 66.62 204 MET A C 1
ATOM 1648 O O . MET A 1 204 ? -7.059 -19.812 -27.953 1 66.62 204 MET A O 1
ATOM 1652 N N . ASP A 1 205 ? -7.758 -21.609 -29.031 1 65.12 205 ASP A N 1
ATOM 1653 C CA . ASP A 1 205 ? -8.914 -21.812 -28.172 1 65.12 205 ASP A CA 1
ATOM 1654 C C . ASP A 1 205 ? -8.516 -22.484 -26.859 1 65.12 205 ASP A C 1
ATOM 1656 O O . ASP A 1 205 ? -8.062 -23.641 -26.875 1 65.12 205 ASP A O 1
ATOM 1660 N N . TYR A 1 206 ? -8.359 -21.625 -25.875 1 67.81 206 TYR A N 1
ATOM 1661 C CA . TYR A 1 206 ? -8.039 -22.172 -24.562 1 67.81 206 TYR A CA 1
ATOM 1662 C C . TYR A 1 206 ? -9.305 -22.391 -23.734 1 67.81 206 TYR A C 1
ATOM 1664 O O . TYR A 1 206 ? -10.18 -21.516 -23.703 1 67.81 206 TYR A O 1
ATOM 1672 N N . ASP A 1 207 ? -9.5 -23.703 -23.406 1 69.06 207 ASP A N 1
ATOM 1673 C CA . ASP A 1 207 ? -10.562 -24 -22.453 1 69.06 207 ASP A CA 1
ATOM 1674 C C . ASP A 1 207 ? -10.062 -23.875 -21.016 1 69.06 207 ASP A C 1
ATOM 1676 O O . ASP A 1 207 ? -9.023 -24.438 -20.656 1 69.06 207 ASP A O 1
ATOM 1680 N N . TYR A 1 208 ? -10.688 -22.953 -20.312 1 71.94 208 TYR A N 1
ATOM 1681 C CA . TYR A 1 208 ? -10.359 -22.828 -18.906 1 71.94 208 TYR A CA 1
ATOM 1682 C C . TYR A 1 208 ? -11.133 -23.844 -18.078 1 71.94 208 TYR A C 1
ATOM 1684 O O . TYR A 1 208 ? -12.164 -23.531 -17.484 1 71.94 208 TYR A O 1
ATOM 1692 N N . ASP A 1 209 ? -10.539 -25.047 -18 1 77.69 209 ASP A N 1
ATOM 1693 C CA . ASP A 1 209 ? -11.289 -26.156 -17.453 1 77.69 209 ASP A CA 1
ATOM 1694 C C . ASP A 1 209 ? -11 -26.328 -15.961 1 77.69 209 ASP A C 1
ATOM 1696 O O . ASP A 1 209 ? -11.75 -27 -15.242 1 77.69 209 ASP A O 1
ATOM 1700 N N . VAL A 1 210 ? -10 -25.781 -15.461 1 85.12 210 VAL A N 1
ATOM 1701 C CA . VAL A 1 210 ? -9.633 -25.953 -14.062 1 85.12 210 VAL A CA 1
ATOM 1702 C C . VAL A 1 210 ? -9.906 -24.672 -13.289 1 85.12 210 VAL A C 1
ATOM 1704 O O . VAL A 1 210 ? -9.32 -23.625 -13.586 1 85.12 210 VAL A O 1
ATOM 1707 N N . ALA A 1 211 ? -10.805 -24.766 -12.281 1 87.12 211 ALA A N 1
ATOM 1708 C CA . ALA A 1 211 ? -11.219 -23.594 -11.531 1 87.12 211 ALA A CA 1
ATOM 1709 C C . ALA A 1 211 ? -10.32 -23.359 -10.32 1 87.12 211 ALA A C 1
ATOM 1711 O O . ALA A 1 211 ? -10.258 -22.25 -9.789 1 87.12 211 ALA A O 1
ATOM 1712 N N . SER A 1 212 ? -9.68 -24.484 -9.922 1 94.31 212 SER A N 1
ATOM 1713 C CA . SER A 1 212 ? -8.859 -24.391 -8.711 1 94.31 212 SER A CA 1
ATOM 1714 C C . SER A 1 212 ? -7.723 -25.406 -8.727 1 94.31 212 SER A C 1
ATOM 1716 O O . SER A 1 212 ? -7.898 -26.531 -9.203 1 94.31 212 SER A O 1
ATOM 1718 N N . VAL A 1 213 ? -6.605 -24.969 -8.234 1 95.12 213 VAL A N 1
ATOM 1719 C CA . VAL A 1 213 ? -5.488 -25.891 -8.117 1 95.12 213 VAL A CA 1
ATOM 1720 C C . VAL A 1 213 ? -5.023 -25.953 -6.66 1 95.12 213 VAL A C 1
ATOM 1722 O O . VAL A 1 213 ? -3.9 -26.391 -6.379 1 95.12 213 VAL A O 1
ATOM 1725 N N . VAL A 1 214 ? -5.879 -25.562 -5.758 1 92.94 214 VAL A N 1
ATOM 1726 C CA . VAL A 1 214 ? -5.559 -25.578 -4.336 1 92.94 214 VAL A CA 1
ATOM 1727 C C . VAL A 1 214 ? -5.262 -27.016 -3.904 1 92.94 214 VAL A C 1
ATOM 1729 O O . VAL A 1 214 ? -4.312 -27.266 -3.154 1 92.94 214 VAL A O 1
ATOM 1732 N N . SER A 1 215 ? -6.023 -27.984 -4.457 1 93.06 215 SER A N 1
ATOM 1733 C CA . SER A 1 215 ? -5.836 -29.375 -4.09 1 93.06 215 SER A CA 1
ATOM 1734 C C . SER A 1 215 ? -4.492 -29.906 -4.594 1 93.06 215 SER A C 1
ATOM 1736 O O . SER A 1 215 ? -3.881 -30.766 -3.957 1 93.06 215 SER A O 1
ATOM 1738 N N . TYR A 1 216 ? -4.055 -29.375 -5.684 1 93.88 216 TYR A N 1
ATOM 1739 C CA . TYR A 1 216 ? -2.74 -29.75 -6.188 1 93.88 216 TYR A CA 1
ATOM 1740 C C . TYR A 1 216 ? -1.641 -29.328 -5.227 1 93.88 216 TYR A C 1
ATOM 1742 O O . TYR A 1 216 ? -0.694 -30.078 -4.98 1 93.88 216 TYR A O 1
ATOM 1750 N N . HIS A 1 217 ? -1.76 -28.125 -4.707 1 91.19 217 HIS A N 1
ATOM 1751 C CA . HIS A 1 217 ? -0.8 -27.641 -3.719 1 91.19 217 HIS A CA 1
ATOM 1752 C C . HIS A 1 217 ? -0.779 -28.547 -2.488 1 91.19 217 HIS A C 1
ATOM 1754 O O . HIS A 1 217 ? 0.293 -28.875 -1.977 1 91.19 217 HIS A O 1
ATOM 1760 N N . LEU A 1 218 ? -1.963 -28.906 -2.037 1 88.62 218 LEU A N 1
ATOM 1761 C CA . LEU A 1 218 ? -2.062 -29.781 -0.876 1 88.62 218 LEU A CA 1
AT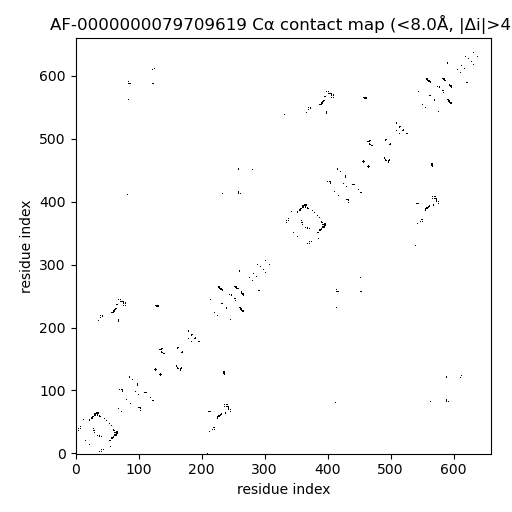OM 1762 C C . LEU A 1 218 ? -1.373 -31.109 -1.143 1 88.62 218 LEU A C 1
ATOM 1764 O O . LEU A 1 218 ? -0.599 -31.594 -0.312 1 88.62 218 LEU A O 1
ATOM 1768 N N . CYS A 1 219 ? -1.647 -31.703 -2.271 1 92.19 219 CYS A N 1
ATOM 1769 C CA . CYS A 1 219 ? -1.07 -32.969 -2.654 1 92.19 219 CYS A CA 1
ATOM 1770 C C . CYS A 1 219 ? 0.45 -32.906 -2.713 1 92.19 219 CYS A C 1
ATOM 1772 O O . CYS A 1 219 ? 1.145 -33.719 -2.119 1 92.19 219 CYS A O 1
ATOM 1774 N N . LEU A 1 220 ? 0.96 -31.891 -3.363 1 91.56 220 LEU A N 1
ATOM 1775 C CA . LEU A 1 220 ? 2.398 -31.734 -3.553 1 91.56 220 LEU A CA 1
ATOM 1776 C C . LEU A 1 220 ? 3.102 -31.5 -2.219 1 91.56 220 LEU A C 1
ATOM 1778 O O . LEU A 1 220 ? 4.168 -32.062 -1.97 1 91.56 220 LEU A O 1
ATOM 1782 N N . ASN A 1 221 ? 2.486 -30.703 -1.387 1 84.69 221 ASN A N 1
ATOM 1783 C CA . ASN A 1 221 ? 3.07 -30.453 -0.075 1 84.69 221 ASN A CA 1
ATOM 1784 C C . ASN A 1 221 ? 3.066 -31.703 0.797 1 84.69 221 ASN A C 1
ATOM 1786 O O . ASN A 1 221 ? 4.027 -31.969 1.52 1 84.69 221 ASN A O 1
ATOM 1790 N N . THR A 1 222 ? 2.061 -32.469 0.733 1 83.94 222 THR A N 1
ATOM 1791 C CA . THR A 1 222 ? 1.949 -33.719 1.505 1 83.94 222 THR A CA 1
ATOM 1792 C C . THR A 1 222 ? 3.016 -34.719 1.077 1 83.94 222 THR A C 1
ATOM 1794 O O . THR A 1 222 ? 3.525 -35.469 1.901 1 83.94 222 THR A O 1
ATOM 1797 N N . ARG A 1 223 ? 3.398 -34.656 -0.141 1 89.75 223 ARG A N 1
ATOM 1798 C CA . ARG A 1 223 ? 4.391 -35.562 -0.684 1 89.75 223 ARG A CA 1
ATOM 1799 C C . ARG A 1 223 ? 5.805 -35.094 -0.374 1 89.75 223 ARG A C 1
ATOM 1801 O O . ARG A 1 223 ? 6.781 -35.781 -0.707 1 89.75 223 ARG A O 1
ATOM 1808 N N . GLY A 1 224 ? 5.867 -33.875 0.153 1 84.62 224 GLY A N 1
ATOM 1809 C CA . GLY A 1 224 ? 7.16 -33.406 0.641 1 84.62 224 GLY A CA 1
ATOM 1810 C C . GLY A 1 224 ? 7.855 -32.469 -0.311 1 84.62 224 GLY A C 1
ATOM 1811 O O . GLY A 1 224 ? 9 -32.094 -0.084 1 84.62 224 GLY A O 1
ATOM 1812 N N . TYR A 1 225 ? 7.207 -32.062 -1.354 1 89.62 225 TYR A N 1
ATOM 1813 C CA . TYR A 1 225 ? 7.816 -31.094 -2.277 1 89.62 225 TYR A CA 1
ATOM 1814 C C . TYR A 1 225 ? 7.844 -29.703 -1.683 1 89.62 225 TYR A C 1
ATOM 1816 O O . TYR A 1 225 ? 6.883 -29.266 -1.038 1 89.62 225 TYR A O 1
ATOM 1824 N N . ARG A 1 226 ? 8.945 -29.031 -1.952 1 86.44 226 ARG A N 1
ATOM 1825 C CA . ARG A 1 226 ? 9.109 -27.656 -1.454 1 86.44 226 ARG A CA 1
ATOM 1826 C C . ARG A 1 226 ? 8.414 -26.656 -2.365 1 86.44 226 ARG A C 1
ATOM 1828 O O . ARG A 1 226 ? 8.445 -26.797 -3.59 1 86.44 226 ARG A O 1
ATOM 1835 N N . ALA A 1 227 ? 7.754 -25.656 -1.696 1 88.25 227 ALA A N 1
ATOM 1836 C CA . ALA A 1 227 ? 7.082 -24.609 -2.473 1 88.25 227 ALA A CA 1
ATOM 1837 C C . ALA A 1 227 ? 7.496 -23.219 -2.002 1 88.25 227 ALA A C 1
ATOM 1839 O O . ALA A 1 227 ? 7.57 -22.969 -0.799 1 88.25 227 ALA A O 1
ATOM 1840 N N . LEU A 1 228 ? 7.922 -22.359 -2.928 1 86.31 228 LEU A N 1
ATOM 1841 C CA . LEU A 1 228 ? 8.125 -20.938 -2.672 1 86.31 228 LEU A CA 1
ATOM 1842 C C . LEU A 1 228 ? 7.062 -20.109 -3.385 1 86.31 228 LEU A C 1
ATOM 1844 O O . LEU A 1 228 ? 7.008 -20.078 -4.617 1 86.31 228 LEU A O 1
ATOM 1848 N N . ILE A 1 229 ? 6.258 -19.484 -2.545 1 89.25 229 ILE A N 1
ATOM 1849 C CA . ILE A 1 229 ? 5.203 -18.641 -3.098 1 89.25 229 ILE A CA 1
ATOM 1850 C C . ILE A 1 229 ? 5.422 -17.188 -2.672 1 89.25 229 ILE A C 1
ATOM 1852 O O . ILE A 1 229 ? 5.605 -16.906 -1.486 1 89.25 229 ILE A O 1
ATOM 1856 N N . TYR A 1 230 ? 5.453 -16.297 -3.605 1 85.56 230 TYR A N 1
ATOM 1857 C CA . TYR A 1 230 ? 5.602 -14.883 -3.258 1 85.56 230 TYR A CA 1
ATOM 1858 C C . TYR A 1 230 ? 4.59 -14.031 -4.016 1 85.56 230 TYR A C 1
ATOM 1860 O O . TYR A 1 230 ? 4.117 -14.414 -5.086 1 85.56 230 TYR A O 1
ATOM 1868 N N . SER A 1 231 ? 4.164 -12.953 -3.408 1 89.12 231 SER A N 1
ATOM 1869 C CA . SER A 1 231 ? 3.211 -12.016 -3.998 1 89.12 231 SER A CA 1
ATOM 1870 C C . SER A 1 231 ? 3.67 -10.578 -3.824 1 89.12 231 SER A C 1
ATOM 1872 O O . SER A 1 231 ? 4.156 -10.195 -2.758 1 89.12 231 SER A O 1
ATOM 1874 N N . GLY A 1 232 ? 3.559 -9.852 -4.949 1 86.44 232 GLY A N 1
ATOM 1875 C CA . GLY A 1 232 ? 3.703 -8.406 -4.828 1 86.44 232 GLY A CA 1
ATOM 1876 C C . GLY A 1 232 ? 2.484 -7.738 -4.223 1 86.44 232 GLY A C 1
ATOM 1877 O O . GLY A 1 232 ? 1.351 -8.133 -4.496 1 86.44 232 GLY A O 1
ATOM 1878 N N . ASP A 1 233 ? 2.715 -6.68 -3.498 1 86.25 233 ASP A N 1
ATOM 1879 C CA . ASP A 1 233 ? 1.604 -6.07 -2.771 1 86.25 233 ASP A CA 1
ATOM 1880 C C . ASP A 1 233 ? 0.871 -5.055 -3.643 1 86.25 233 ASP A C 1
ATOM 1882 O O . ASP A 1 233 ? -0.18 -4.539 -3.252 1 86.25 233 ASP A O 1
ATOM 1886 N N . HIS A 1 234 ? 1.347 -4.832 -4.812 1 89.44 234 HIS A N 1
ATOM 1887 C CA . HIS A 1 234 ? 0.67 -3.836 -5.641 1 89.44 234 HIS A CA 1
ATOM 1888 C C . HIS A 1 234 ? 0.071 -4.473 -6.887 1 89.44 234 HIS A C 1
ATOM 1890 O O . HIS A 1 234 ? -0.169 -3.789 -7.887 1 89.44 234 HIS A O 1
ATOM 1896 N N . ASP A 1 235 ? -0.053 -5.703 -6.852 1 91.5 235 ASP A N 1
ATOM 1897 C CA . ASP A 1 235 ? -0.716 -6.453 -7.914 1 91.5 235 ASP A CA 1
ATOM 1898 C C . ASP A 1 235 ? -2.213 -6.582 -7.645 1 91.5 235 ASP A C 1
ATOM 1900 O O . ASP A 1 235 ? -2.621 -7.258 -6.695 1 91.5 235 ASP A O 1
ATOM 1904 N N . LEU A 1 236 ? -2.98 -6.016 -8.508 1 92.81 236 LEU A N 1
ATOM 1905 C CA . LEU A 1 236 ? -4.426 -6.086 -8.328 1 92.81 236 LEU A CA 1
ATOM 1906 C C . LEU A 1 236 ? -5.012 -7.266 -9.102 1 92.81 236 LEU A C 1
ATOM 1908 O O . LEU A 1 236 ? -6.09 -7.762 -8.758 1 92.81 236 LEU A O 1
ATOM 1912 N N . ALA A 1 237 ? -4.344 -7.707 -10.109 1 93.38 237 ALA A N 1
ATOM 1913 C CA . ALA A 1 237 ? -4.82 -8.844 -10.891 1 93.38 237 ALA A CA 1
ATOM 1914 C C . ALA A 1 237 ? -4.832 -10.117 -10.055 1 93.38 237 ALA A C 1
ATOM 1916 O O . ALA A 1 237 ? -5.785 -10.898 -10.109 1 93.38 237 ALA A O 1
ATOM 1917 N N . VAL A 1 238 ? -3.824 -10.344 -9.367 1 95.62 238 VAL A N 1
ATOM 1918 C CA . VAL A 1 238 ? -3.711 -11.406 -8.367 1 95.62 238 VAL A CA 1
ATOM 1919 C C . VAL A 1 238 ? -3.189 -10.82 -7.055 1 95.62 238 VAL A C 1
ATOM 1921 O O . VAL A 1 238 ? -1.979 -10.672 -6.875 1 95.62 238 VAL A O 1
ATOM 1924 N N . THR A 1 239 ? -4.086 -10.594 -6.164 1 95 239 THR A N 1
ATOM 1925 C CA . THR A 1 239 ? -3.74 -9.867 -4.945 1 95 239 THR A CA 1
ATOM 1926 C C . THR A 1 239 ? -3.008 -10.773 -3.963 1 95 239 THR A C 1
ATOM 1928 O O . THR A 1 239 ? -3.215 -11.992 -3.959 1 95 239 THR A O 1
ATOM 1931 N N . TYR A 1 240 ? -2.135 -10.18 -3.127 1 90.88 240 TYR A N 1
ATOM 1932 C CA . TYR A 1 240 ? -1.481 -10.953 -2.078 1 90.88 240 TYR A CA 1
ATOM 1933 C C . TYR A 1 240 ? -2.5 -11.492 -1.083 1 90.88 240 TYR A C 1
ATOM 1935 O O . TYR A 1 240 ? -2.293 -12.555 -0.488 1 90.88 240 TYR A O 1
ATOM 1943 N N . VAL A 1 241 ? -3.629 -10.797 -0.957 1 93.56 241 VAL A N 1
ATOM 1944 C CA . VAL A 1 241 ? -4.695 -11.219 -0.056 1 93.56 241 VAL A CA 1
ATOM 1945 C C . VAL A 1 241 ? -5.27 -12.555 -0.531 1 93.56 241 VAL A C 1
ATOM 1947 O O . VAL A 1 241 ? -5.562 -13.438 0.281 1 93.56 241 VAL A O 1
ATOM 1950 N N . GLY A 1 242 ? -5.43 -12.656 -1.861 1 94.19 242 GLY A N 1
ATOM 1951 C CA . GLY A 1 242 ? -5.879 -13.922 -2.416 1 94.19 242 GLY A CA 1
ATOM 1952 C C . GLY A 1 242 ? -4.926 -15.07 -2.143 1 94.19 242 GLY A C 1
ATOM 1953 O O . GLY A 1 242 ? -5.348 -16.156 -1.722 1 94.19 242 GLY A O 1
ATOM 1954 N N . THR A 1 243 ? -3.707 -14.82 -2.332 1 92.31 243 THR A N 1
ATOM 1955 C CA . THR A 1 243 ? -2.672 -15.82 -2.076 1 92.31 243 THR A CA 1
ATOM 1956 C C . THR A 1 243 ? -2.678 -16.234 -0.609 1 92.31 243 THR A C 1
ATOM 1958 O O . THR A 1 243 ? -2.676 -17.438 -0.3 1 92.31 243 THR A O 1
ATOM 1961 N N . GLU A 1 244 ? -2.756 -15.266 0.26 1 88.81 244 GLU A N 1
ATOM 1962 C CA . GLU A 1 244 ? -2.795 -15.555 1.689 1 88.81 244 GLU A CA 1
ATOM 1963 C C . GLU A 1 244 ? -4.027 -16.375 2.051 1 88.81 244 GLU A C 1
ATOM 1965 O O . GLU A 1 244 ? -3.949 -17.297 2.875 1 88.81 244 GLU A O 1
ATOM 1970 N N . SER A 1 245 ? -5.086 -16.109 1.417 1 91.31 245 SER A N 1
ATOM 1971 C CA . SER A 1 245 ? -6.363 -16.719 1.765 1 91.31 245 SER A CA 1
ATOM 1972 C C . SER A 1 245 ? -6.367 -18.203 1.435 1 91.31 245 SER A C 1
ATOM 1974 O O . SER A 1 245 ? -6.766 -19.031 2.26 1 91.31 245 SER A O 1
ATOM 1976 N N . TRP A 1 246 ? -5.965 -18.547 0.203 1 91.81 246 TRP A N 1
ATOM 1977 C CA . TRP A 1 246 ? -6.023 -19.969 -0.129 1 91.81 246 TRP A CA 1
ATOM 1978 C C . TRP A 1 246 ? -4.938 -20.75 0.614 1 91.81 246 TRP A C 1
ATOM 1980 O O . TRP A 1 246 ? -5.137 -21.906 0.979 1 91.81 246 TRP A O 1
ATOM 1990 N N . ILE A 1 247 ? -3.832 -20.156 0.936 1 88.25 247 ILE A N 1
ATOM 1991 C CA . ILE A 1 247 ? -2.801 -20.828 1.719 1 88.25 247 ILE A CA 1
ATOM 1992 C C . ILE A 1 247 ? -3.322 -21.109 3.125 1 88.25 247 ILE A C 1
ATOM 1994 O O . ILE A 1 247 ? -3.131 -22.203 3.658 1 88.25 247 ILE A O 1
ATOM 1998 N N . LYS A 1 248 ? -3.918 -20.062 3.73 1 83.88 248 LYS A N 1
ATOM 1999 C CA . LYS A 1 248 ? -4.496 -20.234 5.062 1 83.88 248 LYS A CA 1
ATOM 2000 C C . LYS A 1 248 ? -5.527 -21.359 5.074 1 83.88 248 LYS A C 1
ATOM 2002 O O . LYS A 1 248 ? -5.645 -22.094 6.062 1 83.88 248 LYS A O 1
ATOM 2007 N N . SER A 1 249 ? -6.199 -21.531 4.016 1 86.88 249 SER A N 1
ATOM 2008 C CA . SER A 1 249 ? -7.227 -22.562 3.93 1 86.88 249 SER A CA 1
ATOM 2009 C C . SER A 1 249 ? -6.617 -23.953 3.998 1 86.88 249 SER A C 1
ATOM 2011 O O . SER A 1 249 ? -7.305 -24.922 4.328 1 86.88 249 SER A O 1
ATOM 2013 N N . LEU A 1 250 ? -5.355 -24.078 3.631 1 84.25 250 LEU A N 1
ATOM 2014 C CA . LEU A 1 250 ? -4.656 -25.359 3.656 1 84.25 250 LEU A CA 1
ATOM 2015 C C . LEU A 1 250 ? -3.996 -25.594 5.012 1 84.25 250 LEU A C 1
ATOM 2017 O O . LEU A 1 250 ? -3.418 -26.656 5.254 1 84.25 250 LEU A O 1
ATOM 2021 N N . ASN A 1 251 ? -4.164 -24.672 5.957 1 72.88 251 ASN A N 1
ATOM 2022 C CA . ASN A 1 251 ? -3.535 -24.734 7.273 1 72.88 251 ASN A CA 1
ATOM 2023 C C . ASN A 1 251 ? -2.021 -24.906 7.168 1 72.88 251 ASN A C 1
ATOM 2025 O O . ASN A 1 251 ? -1.422 -25.672 7.91 1 72.88 251 ASN A O 1
ATOM 2029 N N . LEU A 1 252 ? -1.55 -24.375 6.109 1 67.25 252 LEU A N 1
ATOM 2030 C CA . LEU A 1 252 ? -0.103 -24.359 5.918 1 67.25 252 LEU A CA 1
ATOM 2031 C C . LEU A 1 252 ? 0.516 -23.125 6.562 1 67.25 252 LEU A C 1
ATOM 2033 O O . LEU A 1 252 ? -0.137 -22.094 6.676 1 67.25 252 LEU A O 1
ATOM 2037 N N . SER A 1 253 ? 1.653 -23.281 7.211 1 55.5 253 SER A N 1
ATOM 2038 C CA . SER A 1 253 ? 2.336 -22.156 7.84 1 55.5 253 SER A CA 1
ATOM 2039 C C . SER A 1 253 ? 2.914 -21.203 6.797 1 55.5 253 SER A C 1
ATOM 2041 O O . SER A 1 253 ? 3.379 -21.641 5.742 1 55.5 253 SER A O 1
ATOM 2043 N N . MET A 1 254 ? 2.494 -19.969 6.852 1 56.28 254 MET A N 1
ATOM 2044 C CA . MET A 1 254 ? 2.977 -18.906 5.957 1 56.28 254 MET A CA 1
ATOM 2045 C C . MET A 1 254 ? 4.074 -18.094 6.629 1 56.28 254 MET A C 1
ATOM 2047 O O . MET A 1 254 ? 4.016 -17.828 7.832 1 56.28 254 MET A O 1
ATOM 2051 N N . LEU A 1 255 ? 5.258 -18.047 5.977 1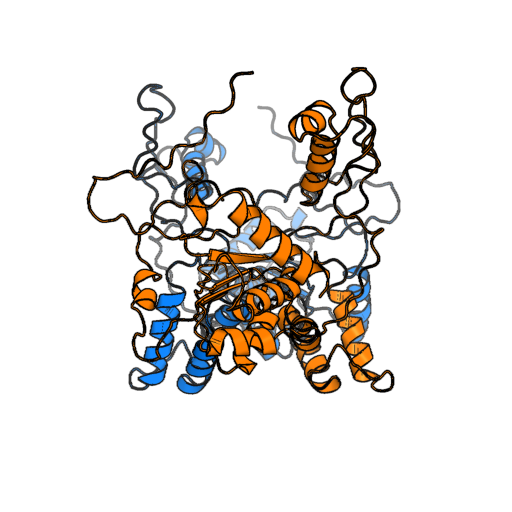 47.84 255 LEU A N 1
ATOM 2052 C CA . LEU A 1 255 ? 6.254 -17.078 6.414 1 47.84 255 LEU A CA 1
ATOM 2053 C C . LEU A 1 255 ? 6.105 -15.766 5.656 1 47.84 255 LEU A C 1
ATOM 2055 O O . LEU A 1 255 ? 6.012 -15.766 4.426 1 47.84 255 LEU A O 1
ATOM 2059 N N . MET A 1 256 ? 5.59 -14.75 6.32 1 48.22 256 MET A N 1
ATOM 2060 C CA . MET A 1 256 ? 5.555 -13.422 5.711 1 48.22 256 MET A CA 1
ATOM 2061 C C . MET A 1 256 ? 6.918 -12.742 5.793 1 48.22 256 MET A C 1
ATOM 2063 O O . MET A 1 256 ? 7.555 -12.758 6.848 1 48.22 256 MET A O 1
ATOM 2067 N N . ILE A 1 257 ? 7.656 -12.703 4.711 1 41.94 257 ILE A N 1
ATOM 2068 C CA . ILE A 1 257 ? 8.828 -11.836 4.73 1 41.94 257 ILE A CA 1
ATOM 2069 C C . ILE A 1 257 ? 8.406 -10.391 4.461 1 41.94 257 ILE A C 1
ATOM 2071 O O . ILE A 1 257 ? 7.777 -10.102 3.441 1 41.94 257 ILE A O 1
ATOM 2075 N N . GLY A 1 258 ? 8.07 -9.797 5.496 1 42.59 258 GLY A N 1
ATOM 2076 C CA . GLY A 1 258 ? 7.645 -8.406 5.539 1 42.59 258 GLY A CA 1
ATOM 2077 C C . GLY A 1 258 ? 8.492 -7.5 4.664 1 42.59 258 GLY A C 1
ATOM 2078 O O . GLY A 1 258 ? 9.625 -7.836 4.328 1 42.59 258 GLY A O 1
ATOM 2079 N N . GLY A 1 259 ? 8.055 -6.426 4.137 1 40.72 259 GLY A N 1
ATOM 2080 C CA . GLY A 1 259 ? 8.484 -5.277 3.354 1 40.72 259 GLY A CA 1
ATOM 2081 C C . GLY A 1 259 ? 7.918 -5.273 1.945 1 40.72 259 GLY A C 1
ATOM 2082 O O . GLY A 1 259 ? 6.816 -4.77 1.714 1 40.72 259 GLY A O 1
ATOM 2083 N N . HIS A 1 260 ? 8.75 -5.727 0.918 1 38.97 260 HIS A N 1
ATOM 2084 C CA . HIS A 1 260 ? 8.398 -5.656 -0.495 1 38.97 260 HIS A CA 1
ATOM 2085 C C . HIS A 1 260 ? 7.742 -6.953 -0.966 1 38.97 260 HIS A C 1
ATOM 2087 O O . HIS A 1 260 ? 7.996 -7.41 -2.084 1 38.97 260 HIS A O 1
ATOM 2093 N N . GLY A 1 261 ? 6.797 -7.523 -0.185 1 41.44 261 GLY A N 1
ATOM 2094 C CA . GLY A 1 261 ? 6.004 -8.625 -0.703 1 41.44 261 GLY A CA 1
ATOM 2095 C C . GLY A 1 261 ? 6.027 -9.852 0.198 1 41.44 261 GLY A C 1
ATOM 2096 O O . GLY A 1 261 ? 6.906 -9.984 1.05 1 41.44 261 GLY A O 1
ATOM 2097 N N . LEU A 1 262 ? 4.922 -10.516 0.413 1 41.69 262 LEU A N 1
ATOM 2098 C CA . LEU A 1 262 ? 4.727 -11.758 1.148 1 41.69 262 LEU A CA 1
ATOM 2099 C C . LEU A 1 262 ? 5.465 -12.906 0.476 1 41.69 262 LEU A C 1
ATOM 2101 O O . LEU A 1 262 ? 5.289 -13.148 -0.721 1 41.69 262 LEU A O 1
ATOM 2105 N N . LEU A 1 263 ? 6.691 -13.281 0.933 1 42.91 263 LEU A N 1
ATOM 2106 C CA . LEU A 1 263 ? 7.273 -14.539 0.495 1 42.91 263 LEU A CA 1
ATOM 2107 C C . LEU A 1 263 ? 6.82 -15.688 1.394 1 42.91 263 LEU A C 1
ATOM 2109 O O . LEU A 1 263 ? 6.863 -15.57 2.621 1 42.91 263 LEU A O 1
ATOM 2113 N N . MET A 1 264 ? 5.84 -16.453 0.916 1 38.56 264 MET A N 1
ATOM 2114 C CA . MET A 1 264 ? 5.512 -17.688 1.62 1 38.56 264 MET A CA 1
ATOM 2115 C C . MET A 1 264 ? 6.574 -18.75 1.371 1 38.56 264 MET A C 1
ATOM 2117 O O . MET A 1 264 ? 6.898 -19.062 0.221 1 38.56 264 MET A O 1
ATOM 2121 N N . VAL A 1 265 ? 7.629 -18.891 2.256 1 38.38 265 VAL A N 1
ATOM 2122 C CA . VAL A 1 265 ? 8.492 -20.062 2.148 1 38.38 265 VAL A CA 1
ATOM 2123 C C . VAL A 1 265 ? 7.961 -21.172 3.051 1 38.38 265 VAL A C 1
ATOM 2125 O O . VAL A 1 265 ? 7.582 -20.922 4.195 1 38.38 265 VAL A O 1
ATOM 2128 N N . ARG A 1 266 ? 7.336 -22.062 2.496 1 36.78 266 ARG A N 1
ATOM 2129 C CA . ARG A 1 266 ? 7.094 -23.281 3.27 1 36.78 266 ARG A CA 1
ATOM 2130 C C . ARG A 1 266 ? 8.383 -23.781 3.914 1 36.78 266 ARG A C 1
ATOM 2132 O O . ARG A 1 266 ? 9.32 -24.172 3.215 1 36.78 266 ARG A O 1
ATOM 2139 N N . LEU A 1 267 ? 8.711 -23.25 5.254 1 35.91 267 LEU A N 1
ATOM 2140 C CA . LEU A 1 267 ? 9.758 -23.922 6.027 1 35.91 267 LEU A CA 1
ATOM 2141 C C . LEU A 1 267 ? 9.367 -25.359 6.316 1 35.91 267 LEU A C 1
ATOM 2143 O O . LEU A 1 267 ? 8.188 -25.672 6.473 1 35.91 267 LEU A O 1
ATOM 2147 N N . GLN A 1 268 ? 10.18 -26.312 5.848 1 31.59 268 GLN A N 1
ATOM 2148 C CA . GLN A 1 268 ? 10.023 -27.672 6.363 1 31.59 268 GLN A CA 1
ATOM 2149 C C . GLN A 1 268 ? 9.414 -27.656 7.762 1 31.59 268 GLN A C 1
ATOM 2151 O O . GLN A 1 268 ? 9.195 -26.594 8.344 1 31.59 268 GLN A O 1
ATOM 2156 N N . ASP A 1 269 ? 9.992 -28.719 8.664 1 30.36 269 ASP A N 1
ATOM 2157 C CA . ASP A 1 269 ? 9.594 -29.125 10.008 1 30.36 269 ASP A CA 1
ATOM 2158 C C . ASP A 1 269 ? 9.453 -27.922 10.93 1 30.36 269 ASP A C 1
ATOM 2160 O O . ASP A 1 269 ? 10.125 -26.906 10.742 1 30.36 269 ASP A O 1
ATOM 2164 N N . THR A 1 270 ? 8.406 -27.969 11.922 1 33.22 270 THR A N 1
ATOM 2165 C CA . THR A 1 270 ? 7.992 -27.016 12.953 1 33.22 270 THR A CA 1
ATOM 2166 C C . THR A 1 270 ? 9.203 -26.281 13.523 1 33.22 270 THR A C 1
ATOM 2168 O O . THR A 1 270 ? 9.062 -25.188 14.07 1 33.22 270 THR A O 1
ATOM 2171 N N . ARG A 1 271 ? 10.258 -27.047 13.93 1 29.73 271 ARG A N 1
ATOM 2172 C CA . ARG A 1 271 ? 11.305 -26.547 14.82 1 29.73 271 ARG A CA 1
ATOM 2173 C C . ARG A 1 271 ? 12.188 -25.531 14.102 1 29.73 271 ARG A C 1
ATOM 2175 O O . ARG A 1 271 ? 13.047 -24.906 14.727 1 29.73 271 ARG A O 1
ATOM 2182 N N . GLU A 1 272 ? 12.484 -25.688 12.859 1 29.45 272 GLU A N 1
ATOM 2183 C CA . GLU A 1 272 ? 13.469 -24.844 12.18 1 29.45 272 GLU A CA 1
ATOM 2184 C C . GLU A 1 272 ? 12.859 -23.516 11.758 1 29.45 272 GLU A C 1
ATOM 2186 O O . GLU A 1 272 ? 13.445 -22.781 10.953 1 29.45 272 GLU A O 1
ATOM 2191 N N . ASN A 1 273 ? 11.75 -23.203 12.086 1 31.52 273 ASN A N 1
ATOM 2192 C CA . ASN A 1 273 ? 11 -21.969 11.898 1 31.52 273 ASN A CA 1
ATOM 2193 C C . ASN A 1 273 ? 11.82 -20.75 12.297 1 31.52 273 ASN A C 1
ATOM 2195 O O . ASN A 1 273 ? 11.445 -19.625 11.984 1 31.52 273 ASN A O 1
ATOM 2199 N N . MET A 1 274 ? 12.664 -20.984 13.359 1 28.88 274 MET A N 1
ATOM 2200 C CA . MET A 1 274 ? 13.32 -19.922 14.109 1 28.88 274 MET A CA 1
ATOM 2201 C C . MET A 1 274 ? 14.383 -19.234 13.266 1 28.88 274 MET A C 1
ATOM 2203 O O . MET A 1 274 ? 14.68 -18.047 13.477 1 28.88 274 MET A O 1
ATOM 2207 N N . GLU A 1 275 ? 15.211 -20.047 12.508 1 29.14 275 GLU A N 1
ATOM 2208 C CA . GLU A 1 275 ? 16.469 -19.484 12.031 1 29.14 275 GLU A CA 1
ATOM 2209 C C . GLU A 1 275 ? 16.234 -18.578 10.828 1 29.14 275 GLU A C 1
ATOM 2211 O O . GLU A 1 275 ? 16.969 -17.594 10.625 1 29.14 275 GLU A O 1
ATOM 2216 N N . ILE A 1 276 ? 15.32 -18.938 10.047 1 31.3 276 ILE A N 1
ATOM 2217 C CA . ILE A 1 276 ? 15.141 -18.094 8.867 1 31.3 276 ILE A CA 1
ATOM 2218 C C . ILE A 1 276 ? 14.547 -16.75 9.273 1 31.3 276 ILE A C 1
ATOM 2220 O O . ILE A 1 276 ? 14.734 -15.75 8.586 1 31.3 276 ILE A O 1
ATOM 2224 N N . THR A 1 277 ? 13.805 -16.797 10.32 1 33.03 277 THR A N 1
ATOM 2225 C CA . THR A 1 277 ? 13.289 -15.523 10.812 1 33.03 277 THR A CA 1
ATOM 2226 C C . THR A 1 277 ? 14.438 -14.555 11.109 1 33.03 277 THR A C 1
ATOM 2228 O O . THR A 1 277 ? 14.312 -13.352 10.883 1 33.03 277 THR A O 1
ATOM 2231 N N . SER A 1 278 ? 15.477 -15.109 11.844 1 29.98 278 SER A N 1
ATOM 2232 C CA . SER A 1 278 ? 16.625 -14.305 12.25 1 29.98 278 SER A CA 1
ATOM 2233 C C . SER A 1 278 ? 17.453 -13.867 11.039 1 29.98 278 SER A C 1
ATOM 2235 O O . SER A 1 278 ? 17.969 -12.75 11.008 1 29.98 278 SER A O 1
ATOM 2237 N N . HIS A 1 279 ? 17.828 -14.797 10.164 1 29 279 HIS A N 1
ATOM 2238 C CA . HIS A 1 279 ? 18.719 -14.445 9.055 1 29 279 HIS A CA 1
ATOM 2239 C C . HIS A 1 279 ? 17.969 -13.625 8 1 29 279 HIS A C 1
ATOM 2241 O O . HIS A 1 279 ? 18.594 -12.867 7.254 1 29 279 HIS A O 1
ATOM 2247 N N . LEU A 1 280 ? 16.812 -14.07 7.617 1 30.58 280 LEU A N 1
ATOM 2248 C CA . LEU A 1 280 ? 16.094 -13.219 6.68 1 30.58 280 LEU A CA 1
ATOM 2249 C C . LEU A 1 280 ? 15.672 -11.914 7.344 1 30.58 280 LEU A C 1
ATOM 2251 O O . LEU A 1 280 ? 15.047 -11.062 6.711 1 30.58 280 LEU A O 1
ATOM 2255 N N . GLN A 1 281 ? 15.625 -11.773 8.695 1 28.61 281 GLN A N 1
ATOM 2256 C CA . GLN A 1 281 ? 15.555 -10.469 9.352 1 28.61 281 GLN A CA 1
ATOM 2257 C C . GLN A 1 281 ? 16.594 -9.516 8.781 1 28.61 281 GLN A C 1
ATOM 2259 O O . GLN A 1 281 ? 16.25 -8.414 8.328 1 28.61 281 GLN A O 1
ATOM 2264 N N . LEU A 1 282 ? 17.453 -8.852 9.789 1 26.81 282 LEU A N 1
ATOM 2265 C CA . LEU A 1 282 ? 18.391 -7.738 9.703 1 26.81 282 LEU A CA 1
ATOM 2266 C C . LEU A 1 282 ? 19.609 -8.117 8.867 1 26.81 282 LEU A C 1
ATOM 2268 O O . LEU A 1 282 ? 20.625 -7.426 8.906 1 26.81 282 LEU A O 1
ATOM 2272 N N . SER A 1 283 ? 19.891 -9.375 8.555 1 27.23 283 SER A N 1
ATOM 2273 C CA . SER A 1 283 ? 21.281 -9.195 8.141 1 27.23 283 SER A CA 1
ATOM 2274 C C . SER A 1 283 ? 21.422 -7.992 7.215 1 27.23 283 SER A C 1
ATOM 2276 O O . SER A 1 283 ? 20.594 -7.773 6.336 1 27.23 283 SER A O 1
ATOM 2278 N N . ARG A 1 284 ? 22.156 -7.031 7.672 1 26.48 284 ARG A N 1
ATOM 2279 C CA . ARG A 1 284 ? 22.625 -5.758 7.129 1 26.48 284 ARG A CA 1
ATOM 2280 C C . ARG A 1 284 ? 22.781 -5.836 5.617 1 26.48 284 ARG A C 1
ATOM 2282 O O . ARG A 1 284 ? 22.469 -4.879 4.902 1 26.48 284 ARG A O 1
ATOM 2289 N N . GLU A 1 285 ? 23.75 -6.734 5.164 1 26.33 285 GLU A N 1
ATOM 2290 C CA . GLU A 1 285 ? 24.328 -6.676 3.818 1 26.33 285 GLU A CA 1
ATOM 2291 C C . GLU A 1 285 ? 23.312 -7.133 2.773 1 26.33 285 GLU A C 1
ATOM 2293 O O . GLU A 1 285 ? 23.203 -6.539 1.696 1 26.33 285 GLU A O 1
ATOM 2298 N N . GLN A 1 286 ? 22.969 -8.531 2.811 1 26.8 286 GLN A N 1
ATOM 2299 C CA . GLN A 1 286 ? 22.25 -8.961 1.621 1 26.8 286 GLN A CA 1
ATOM 2300 C C . GLN A 1 286 ? 20.75 -8.672 1.755 1 26.8 286 GLN A C 1
ATOM 2302 O O . GLN A 1 286 ? 20 -9.5 2.262 1 26.8 286 GLN A O 1
ATOM 2307 N N . VAL A 1 287 ? 20.344 -7.77 2.477 1 27.64 287 VAL A N 1
ATOM 2308 C CA . VAL A 1 287 ? 19.016 -7.223 2.25 1 27.64 287 VAL A CA 1
ATOM 2309 C C . VAL A 1 287 ? 18.656 -7.328 0.769 1 27.64 287 VAL A C 1
ATOM 2311 O O . VAL A 1 287 ? 19.281 -6.68 -0.075 1 27.64 287 VAL A O 1
ATOM 2314 N N . ILE A 1 288 ? 18.375 -8.602 0.351 1 27.84 288 ILE A N 1
ATOM 2315 C CA . ILE A 1 288 ? 17.703 -8.523 -0.941 1 27.84 288 ILE A CA 1
ATOM 2316 C C . ILE A 1 288 ? 16.656 -7.414 -0.914 1 27.84 288 ILE A C 1
ATOM 2318 O O . ILE A 1 288 ? 15.617 -7.555 -0.27 1 27.84 288 ILE A O 1
ATOM 2322 N N . GLN A 1 289 ? 16.953 -6.262 -0.555 1 26.58 289 GLN A N 1
ATOM 2323 C CA . GLN A 1 289 ? 16.109 -5.098 -0.827 1 26.58 289 GLN A CA 1
ATOM 2324 C C . GLN A 1 289 ? 15.336 -5.273 -2.127 1 26.58 289 GLN A C 1
ATOM 2326 O O . GLN A 1 289 ? 15.898 -5.148 -3.217 1 26.58 289 GLN A O 1
ATOM 2331 N N . LEU A 1 290 ? 14.609 -6.426 -2.115 1 28 290 LEU A N 1
ATOM 2332 C CA . LEU A 1 290 ? 13.711 -6.379 -3.262 1 28 290 LEU A CA 1
ATOM 2333 C C . LEU A 1 290 ? 13.047 -5.012 -3.377 1 28 290 LEU A C 1
ATOM 2335 O O . LEU A 1 290 ? 12.211 -4.652 -2.543 1 28 290 LEU A O 1
ATOM 2339 N N . GLN A 1 291 ? 13.727 -3.986 -3.547 1 26.75 291 GLN A N 1
ATOM 2340 C CA . GLN A 1 291 ? 13.188 -2.709 -3.996 1 26.75 291 GLN A CA 1
ATOM 2341 C C . GLN A 1 291 ? 11.93 -2.912 -4.848 1 26.75 291 GLN A C 1
ATOM 2343 O O . GLN A 1 291 ? 11.758 -3.965 -5.461 1 26.75 291 GLN A O 1
ATOM 2348 N N . SER A 1 292 ? 10.875 -2.256 -4.461 1 27.7 292 SER A N 1
ATOM 2349 C CA . SER A 1 292 ? 9.852 -2.166 -5.488 1 27.7 292 SER A CA 1
ATOM 2350 C C . SER A 1 292 ? 10.438 -2.398 -6.879 1 27.7 292 SER A C 1
ATOM 2352 O O . SER A 1 292 ? 11.445 -1.791 -7.242 1 27.7 292 SER A O 1
ATOM 2354 N N . THR A 1 293 ? 10.57 -3.713 -7.262 1 27.66 293 THR A N 1
ATOM 2355 C CA . THR A 1 293 ? 11.016 -4.098 -8.594 1 27.66 293 THR A CA 1
ATOM 2356 C C . THR A 1 293 ? 10.523 -3.096 -9.641 1 27.66 293 THR A C 1
ATOM 2358 O O . THR A 1 293 ? 9.461 -3.283 -10.234 1 27.66 293 THR A O 1
ATOM 2361 N N . SER A 1 294 ? 10.305 -1.874 -9.398 1 26.5 294 SER A N 1
ATOM 2362 C CA . SER A 1 294 ? 10.406 -1.245 -10.711 1 26.5 294 SER A CA 1
ATOM 2363 C C . SER A 1 294 ? 11.609 -1.772 -11.484 1 26.5 294 SER A C 1
ATOM 2365 O O . SER A 1 294 ? 12.578 -2.238 -10.891 1 26.5 294 SER A O 1
ATOM 2367 N N . LEU A 1 295 ? 11.445 -2.297 -12.68 1 26.75 295 LEU A N 1
ATOM 2368 C CA . LEU A 1 295 ? 12.438 -2.812 -13.617 1 26.75 295 LEU A CA 1
ATOM 2369 C C . LEU A 1 295 ? 13.797 -2.168 -13.383 1 26.75 295 LEU A C 1
ATOM 2371 O O . LEU A 1 295 ? 14.82 -2.684 -13.836 1 26.75 295 LEU A O 1
ATOM 2375 N N . ARG A 1 296 ? 13.898 -1.02 -12.82 1 27 296 ARG A N 1
ATOM 2376 C CA . ARG A 1 296 ? 15.227 -0.453 -12.992 1 27 296 ARG A CA 1
ATOM 2377 C C . ARG A 1 296 ? 16.219 -1.075 -12.016 1 27 296 ARG A C 1
ATOM 2379 O O . ARG A 1 296 ? 17.422 -1.144 -12.305 1 27 296 ARG A O 1
ATOM 2386 N N . ASN A 1 297 ? 15.781 -1.274 -10.773 1 27.78 297 ASN A N 1
ATOM 2387 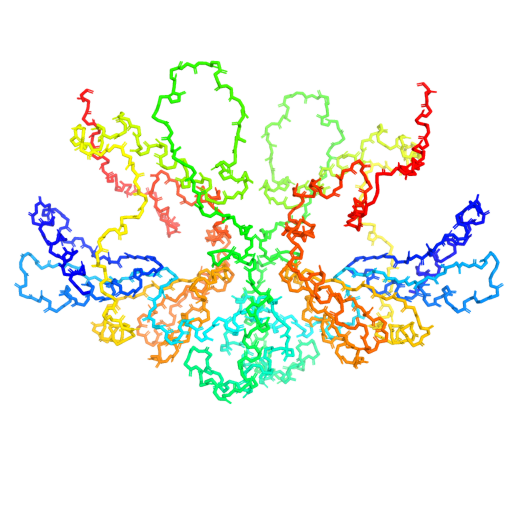C CA . ASN A 1 297 ? 16.938 -1.538 -9.922 1 27.78 297 ASN A CA 1
ATOM 2388 C C . ASN A 1 297 ? 17.266 -3.027 -9.867 1 27.78 297 ASN A C 1
ATOM 2390 O O . ASN A 1 297 ? 17.312 -3.621 -8.789 1 27.78 297 ASN A O 1
ATOM 2394 N N . LEU A 1 298 ? 16.844 -3.799 -10.664 1 28.67 298 LEU A N 1
ATOM 2395 C CA . LEU A 1 298 ? 17.375 -5.156 -10.758 1 28.67 298 LEU A CA 1
ATOM 2396 C C . LEU A 1 298 ? 18.891 -5.152 -10.797 1 28.67 298 LEU A C 1
ATOM 2398 O O . LEU A 1 298 ? 19.516 -6.203 -10.969 1 28.67 298 LEU A O 1
ATOM 2402 N N . SER A 1 299 ? 19.484 -4 -10.789 1 28.91 299 SER A N 1
ATOM 2403 C CA . SER A 1 299 ? 20.891 -4.113 -11.148 1 28.91 299 SER A CA 1
ATOM 2404 C C . SER A 1 299 ? 21.672 -4.887 -10.094 1 28.91 299 SER A C 1
ATOM 2406 O O . SER A 1 299 ? 22.594 -5.633 -10.422 1 28.91 299 SER A O 1
ATOM 2408 N N . PRO A 1 300 ? 21.5 -4.508 -8.781 1 29.31 300 PRO A N 1
ATOM 2409 C CA . PRO A 1 300 ? 22.688 -4.957 -8.062 1 29.31 300 PRO A CA 1
ATOM 2410 C C . PRO A 1 300 ? 22.672 -6.453 -7.762 1 29.31 300 PRO A C 1
ATOM 2412 O O . PRO A 1 300 ? 23.703 -7.02 -7.363 1 29.31 300 PRO A O 1
ATOM 2415 N N . CYS A 1 301 ? 21.469 -7.008 -7.711 1 31.47 301 CYS A N 1
ATOM 2416 C CA . CYS A 1 301 ? 21.656 -8.367 -7.215 1 31.47 301 CYS A CA 1
ATOM 2417 C C . CYS A 1 301 ? 22.25 -9.266 -8.289 1 31.47 301 CYS A C 1
ATOM 2419 O O . CYS A 1 301 ? 22.562 -10.43 -8.039 1 31.47 301 CYS A O 1
ATOM 2421 N N . SER A 1 302 ? 21.984 -8.992 -9.562 1 26.91 302 SER A N 1
ATOM 2422 C CA . SER A 1 302 ? 22.594 -9.883 -10.547 1 26.91 302 SER A CA 1
ATOM 2423 C C . SER A 1 302 ? 23.953 -9.375 -10.992 1 26.91 302 SER A C 1
ATOM 2425 O O . SER A 1 302 ? 24.078 -8.234 -11.438 1 26.91 302 SER A O 1
ATOM 2427 N N . LYS A 1 303 ? 25 -9.609 -10.156 1 30.78 303 LYS A N 1
ATOM 2428 C CA . LYS A 1 303 ? 26.266 -9.461 -10.867 1 30.78 303 LYS A CA 1
ATOM 2429 C C . L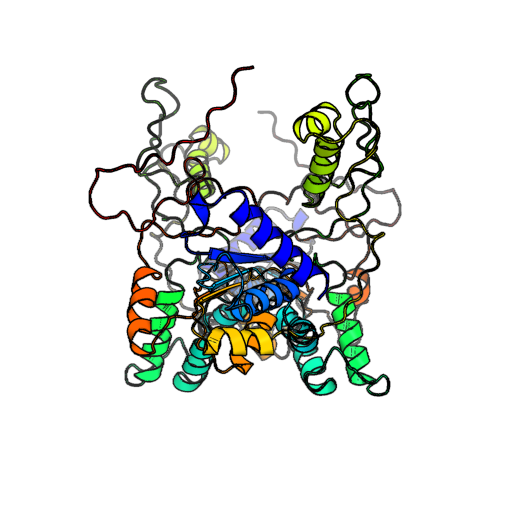YS A 1 303 ? 26.531 -10.664 -11.773 1 30.78 303 LYS A C 1
ATOM 2431 O O . LYS A 1 303 ? 26.406 -11.812 -11.336 1 30.78 303 LYS A O 1
ATOM 2436 N N . ASP A 1 304 ? 26.875 -10.531 -12.961 1 30.23 304 ASP A N 1
ATOM 2437 C CA . ASP A 1 304 ? 27.234 -11.367 -14.102 1 30.23 304 ASP A CA 1
ATOM 2438 C C . ASP A 1 304 ? 26.156 -12.414 -14.383 1 30.23 304 ASP A C 1
ATOM 2440 O O . ASP A 1 304 ? 26.469 -13.531 -14.789 1 30.23 304 ASP A O 1
ATOM 2444 N N . GLY A 1 305 ? 24.906 -12.188 -14.305 1 30 305 GLY A N 1
ATOM 2445 C CA . GLY A 1 305 ? 23.828 -13.117 -14.602 1 30 305 GLY A CA 1
ATOM 2446 C C . GLY A 1 305 ? 23.531 -14.078 -13.461 1 30 305 GLY A C 1
ATOM 2447 O O . GLY A 1 305 ? 22.641 -14.922 -13.57 1 30 305 GLY A O 1
ATOM 2448 N N . PHE A 1 306 ? 24.469 -14.359 -12.578 1 27.69 306 PHE A N 1
ATOM 2449 C CA . PHE A 1 306 ? 24.344 -15.344 -11.508 1 27.69 306 PHE A CA 1
ATOM 2450 C C . PHE A 1 306 ? 23.828 -14.688 -10.227 1 27.69 306 PHE A C 1
ATOM 2452 O O . PHE A 1 306 ? 24.094 -13.508 -9.984 1 27.69 306 PHE A O 1
ATOM 2459 N N . LEU A 1 307 ? 22.75 -15.234 -9.633 1 29.83 307 LEU A N 1
ATOM 2460 C CA . LEU A 1 307 ? 22.312 -14.859 -8.289 1 29.83 307 LEU A CA 1
ATOM 2461 C C . LEU A 1 307 ? 23.5 -14.867 -7.324 1 29.83 307 LEU A C 1
ATOM 2463 O O . LEU A 1 307 ? 24.297 -15.812 -7.312 1 29.83 307 LEU A O 1
ATOM 2467 N N . ASN A 1 308 ? 24.016 -13.766 -7.008 1 30.42 308 ASN A N 1
ATOM 2468 C CA . ASN A 1 308 ? 25.109 -13.758 -6.039 1 30.42 308 ASN A CA 1
ATOM 2469 C C . ASN A 1 308 ? 24.781 -14.609 -4.816 1 30.42 308 ASN A C 1
ATOM 2471 O O . ASN A 1 308 ? 23.641 -14.625 -4.355 1 30.42 308 ASN A O 1
ATOM 2475 N N . ASN A 1 309 ? 25.469 -15.781 -4.727 1 28.19 309 ASN A N 1
ATOM 2476 C CA . ASN A 1 309 ? 25.422 -16.609 -3.529 1 28.19 309 ASN A CA 1
ATOM 2477 C C . ASN A 1 309 ? 25.391 -15.766 -2.26 1 28.19 309 ASN A C 1
ATOM 2479 O O . ASN A 1 309 ? 26.344 -15.047 -1.971 1 28.19 309 ASN A O 1
ATOM 2483 N N . LEU A 1 310 ? 24.219 -15.32 -1.867 1 29.56 310 LEU A N 1
ATOM 2484 C CA . LEU A 1 310 ? 24.047 -14.523 -0.655 1 29.56 310 LEU A CA 1
ATOM 2485 C C . LEU A 1 310 ? 24.75 -15.18 0.527 1 29.56 310 LEU A C 1
ATOM 2487 O O . LEU A 1 310 ? 24.984 -14.539 1.553 1 29.56 310 LEU A O 1
ATOM 2491 N N . CYS A 1 311 ? 24.797 -16.5 0.485 1 27.7 311 CYS A N 1
ATOM 2492 C CA . CYS A 1 311 ? 25.359 -17.172 1.642 1 27.7 311 CYS A CA 1
ATOM 2493 C C . CYS A 1 311 ? 26.875 -17.078 1.641 1 27.7 311 CYS A C 1
ATOM 2495 O O . CYS A 1 311 ? 27.547 -17.719 2.457 1 27.7 311 CYS A O 1
ATOM 2497 N N . ASP A 1 312 ? 27.531 -16.641 0.527 1 27.39 312 ASP A N 1
ATOM 2498 C CA . ASP A 1 312 ? 28.969 -16.875 0.646 1 27.39 312 ASP A CA 1
ATOM 2499 C C . ASP A 1 312 ? 29.578 -15.969 1.718 1 27.39 312 ASP A C 1
ATOM 2501 O O . ASP A 1 312 ? 30.234 -14.969 1.4 1 27.39 312 ASP A O 1
ATOM 2505 N N . CYS A 1 313 ? 28.844 -15.742 2.752 1 26.58 313 CYS A N 1
ATOM 2506 C CA . CYS A 1 313 ? 29.781 -15.117 3.67 1 26.58 313 CYS A CA 1
ATOM 2507 C C . CYS A 1 313 ? 31 -16 3.893 1 26.58 313 CYS A C 1
ATOM 2509 O O . CYS A 1 313 ? 31.875 -15.688 4.711 1 26.58 313 CYS A O 1
ATOM 2511 N N . LYS A 1 314 ? 30.906 -17.328 3.822 1 27.38 314 LYS A N 1
ATOM 2512 C CA . LYS A 1 314 ? 32.188 -17.922 4.234 1 27.38 314 LYS A CA 1
ATOM 2513 C C . LYS A 1 314 ? 33.281 -17.578 3.25 1 27.38 314 LYS A C 1
ATOM 2515 O O . LYS A 1 314 ? 33.031 -17.047 2.172 1 27.38 314 LYS A O 1
ATOM 2520 N N . ASN A 1 315 ? 34.469 -18.578 3.082 1 24.33 315 ASN A N 1
ATOM 2521 C CA . ASN A 1 315 ? 35.781 -18.688 2.477 1 24.33 315 ASN A CA 1
ATOM 2522 C C . ASN A 1 315 ? 35.75 -18.391 0.98 1 24.33 315 ASN A C 1
ATOM 2524 O O . ASN A 1 315 ? 34.719 -18.594 0.333 1 24.33 315 ASN A O 1
ATOM 2528 N N . SER A 1 316 ? 36.906 -17.734 0.325 1 25.23 316 SER A N 1
ATOM 2529 C CA . SER A 1 316 ? 37.406 -17.219 -0.946 1 25.23 316 SER A CA 1
ATOM 2530 C C . SER A 1 316 ? 37.094 -18.188 -2.084 1 25.23 316 SER A C 1
ATOM 2532 O O . SER A 1 316 ? 36.938 -17.781 -3.23 1 25.23 316 SER A O 1
ATOM 2534 N N . LYS A 1 317 ? 37.625 -19.516 -2.037 1 25.05 317 LYS A N 1
ATOM 2535 C CA . LYS A 1 317 ? 38.344 -19.953 -3.225 1 25.05 317 LYS A CA 1
ATOM 2536 C C . LYS A 1 317 ? 37.406 -20.203 -4.395 1 25.05 317 LYS A C 1
ATOM 2538 O O . LYS A 1 317 ? 37.688 -19.828 -5.527 1 25.05 317 LYS A O 1
ATOM 2543 N N . LYS A 1 318 ? 36.812 -21.484 -4.406 1 24.38 318 LYS A N 1
ATOM 2544 C CA . LYS A 1 318 ? 36.656 -22.156 -5.691 1 24.38 318 LYS A CA 1
ATOM 2545 C C . LYS A 1 318 ? 35.438 -21.625 -6.449 1 24.38 318 LYS A C 1
ATOM 2547 O O . LYS A 1 318 ? 34.312 -21.781 -5.988 1 24.38 318 LYS A O 1
ATOM 2552 N N . ARG A 1 319 ? 35.594 -20.484 -7.145 1 26.94 319 ARG A N 1
ATOM 2553 C CA . ARG A 1 319 ? 34.75 -19.859 -8.164 1 26.94 319 ARG A CA 1
ATOM 2554 C C . ARG A 1 319 ? 34.188 -20.891 -9.133 1 26.94 319 ARG A C 1
ATOM 2556 O O . ARG A 1 319 ? 34.938 -21.531 -9.875 1 26.94 319 ARG A O 1
ATOM 2563 N N . ALA A 1 320 ? 33.375 -21.859 -8.664 1 23.58 320 ALA A N 1
ATOM 2564 C CA . ALA A 1 320 ? 33 -22.766 -9.75 1 23.58 320 ALA A CA 1
ATOM 2565 C C . ALA A 1 320 ? 32.469 -22 -10.953 1 23.58 320 ALA A C 1
ATOM 2567 O O . ALA A 1 320 ? 31.531 -21.203 -10.836 1 23.58 320 ALA A O 1
ATOM 2568 N N . LEU A 1 321 ? 33.375 -21.656 -11.898 1 24.41 321 LEU A N 1
ATOM 2569 C CA . LEU A 1 321 ? 33.25 -21.141 -13.258 1 24.41 321 LEU A CA 1
ATOM 2570 C C . LEU A 1 321 ? 32.156 -21.875 -14.016 1 24.41 321 LEU A C 1
ATOM 2572 O O . LEU A 1 321 ? 32.219 -23.094 -14.203 1 24.41 321 LEU A O 1
ATOM 2576 N N . ILE A 1 322 ? 30.984 -21.812 -13.688 1 22.31 322 ILE A N 1
ATOM 2577 C CA . ILE A 1 322 ? 30.203 -22.5 -14.703 1 22.31 322 ILE A CA 1
ATOM 2578 C C . ILE A 1 322 ? 30.469 -21.875 -16.078 1 22.31 322 ILE A C 1
ATOM 2580 O O . ILE A 1 322 ? 30.312 -20.656 -16.25 1 22.31 322 ILE A O 1
ATOM 2584 N N . PRO A 1 323 ? 31.188 -22.531 -16.906 1 23.62 323 PRO A N 1
ATOM 2585 C CA . PRO A 1 323 ? 31.625 -22.125 -18.25 1 23.62 323 PRO A CA 1
ATOM 2586 C C . PRO A 1 323 ? 30.453 -21.672 -19.125 1 23.62 323 PRO A C 1
ATOM 2588 O O . PRO A 1 323 ? 29.391 -22.297 -19.109 1 23.62 323 PRO A O 1
ATOM 2591 N N . LEU A 1 324 ? 30.359 -20.359 -19.25 1 24.23 324 LEU A N 1
ATOM 2592 C CA . LEU A 1 324 ? 29.516 -19.781 -20.312 1 24.23 324 LEU A CA 1
ATOM 2593 C C . LEU A 1 324 ? 29.797 -20.453 -21.641 1 24.23 324 LEU A C 1
ATOM 2595 O O . LEU A 1 324 ? 30.953 -20.719 -21.984 1 24.23 324 LEU A O 1
ATOM 2599 N N . ALA A 1 325 ? 28.891 -21.25 -22.172 1 22.89 325 ALA A N 1
ATOM 2600 C CA . ALA A 1 325 ? 29.109 -21.875 -23.469 1 22.89 325 ALA A CA 1
ATOM 2601 C C . ALA A 1 325 ? 29.672 -20.875 -24.469 1 22.89 325 ALA A C 1
ATOM 2603 O O . ALA A 1 325 ? 29.359 -19.688 -24.422 1 22.89 325 ALA A O 1
ATOM 2604 N N . PRO A 1 326 ? 30.797 -21.141 -25.109 1 24.47 326 PRO A N 1
ATOM 2605 C CA . PRO A 1 326 ? 31.516 -20.391 -26.141 1 24.47 326 PRO A CA 1
ATOM 2606 C C . PRO A 1 326 ? 30.578 -19.781 -27.188 1 24.47 326 PRO A C 1
ATOM 2608 O O . PRO A 1 326 ? 29.578 -20.406 -27.547 1 24.47 326 PRO A O 1
ATOM 2611 N N . MET A 1 327 ? 30.391 -18.453 -27.125 1 21.94 327 MET A N 1
ATOM 2612 C CA . MET A 1 327 ? 29.906 -17.781 -28.312 1 21.94 327 MET A CA 1
ATOM 2613 C C . MET A 1 327 ? 30.609 -18.297 -29.562 1 21.94 327 MET A C 1
ATOM 2615 O O . MET A 1 327 ? 31.844 -18.391 -29.594 1 21.94 327 MET A O 1
ATOM 2619 N N . LEU A 1 328 ? 30.047 -19.172 -30.359 1 18.5 328 LEU A N 1
ATOM 2620 C CA . LEU A 1 328 ? 30.562 -19.594 -31.656 1 18.5 328 LEU A CA 1
ATOM 2621 C C . LEU A 1 328 ? 31.016 -18.375 -32.469 1 18.5 328 LEU A C 1
ATOM 2623 O O . LEU A 1 328 ? 30.281 -17.406 -32.625 1 18.5 328 LEU A O 1
ATOM 2627 N N . LYS A 1 329 ? 32.281 -18.109 -32.406 1 20.03 329 LYS A N 1
ATOM 2628 C CA . LYS A 1 329 ? 33 -17.391 -33.469 1 20.03 329 LYS A CA 1
ATOM 2629 C C . LYS A 1 329 ? 32.594 -17.906 -34.844 1 20.03 329 LYS A C 1
ATOM 2631 O O . LYS A 1 329 ? 32.781 -19.078 -35.156 1 20.03 329 LYS A O 1
ATOM 2636 N N . LYS A 1 330 ? 31.297 -17.5 -35.281 1 19.78 330 LYS A N 1
ATOM 2637 C CA . LYS A 1 330 ? 31.516 -17.281 -36.719 1 19.78 330 LYS A CA 1
ATOM 2638 C C . LYS A 1 330 ? 32.188 -15.938 -36.969 1 19.78 330 LYS A C 1
ATOM 2640 O O . LYS A 1 330 ? 31.922 -14.961 -36.281 1 19.78 330 LYS A O 1
ATOM 2645 N N . MET B 1 1 ? 2.408 26.391 20.984 1 71.81 1 MET B N 1
ATOM 2646 C CA . MET B 1 1 ? 1.445 27.5 21.047 1 71.81 1 MET B CA 1
ATOM 2647 C C . MET B 1 1 ? 2.113 28.828 20.734 1 71.81 1 MET B C 1
ATOM 2649 O O . MET B 1 1 ? 1.646 29.562 19.859 1 71.81 1 MET B O 1
ATOM 2653 N N . LYS B 1 2 ? 3.217 29.172 21.312 1 75.94 2 LYS B N 1
ATOM 2654 C CA . LYS B 1 2 ? 3.898 30.438 21.062 1 75.94 2 LYS B CA 1
ATOM 2655 C C . LYS B 1 2 ? 4.223 30.609 19.578 1 75.94 2 LYS B C 1
ATOM 2657 O O . LYS B 1 2 ? 4.078 31.703 19.031 1 75.94 2 LYS B O 1
ATOM 2662 N N . HIS B 1 3 ? 4.512 29.484 19 1 79.06 3 HIS B N 1
ATOM 2663 C CA . HIS B 1 3 ? 4.844 29.547 17.578 1 79.06 3 HIS B CA 1
ATOM 2664 C C . HIS B 1 3 ? 3.613 29.875 16.75 1 79.06 3 HIS B C 1
ATOM 2666 O O . HIS B 1 3 ? 3.701 30.656 15.789 1 79.06 3 HIS B O 1
ATOM 2672 N N . ALA B 1 4 ? 2.553 29.344 17.125 1 80.94 4 ALA B N 1
ATOM 2673 C CA . ALA B 1 4 ? 1.319 29.609 16.391 1 80.94 4 ALA B CA 1
ATOM 2674 C C . ALA B 1 4 ? 0.935 31.094 16.5 1 80.94 4 ALA B C 1
ATOM 2676 O O . ALA B 1 4 ? 0.554 31.719 15.508 1 80.94 4 ALA B O 1
ATOM 2677 N N . ILE B 1 5 ? 1.126 31.703 17.609 1 81.88 5 ILE B N 1
ATOM 2678 C CA . ILE B 1 5 ? 0.784 33.094 17.844 1 81.88 5 ILE B CA 1
ATOM 2679 C C . ILE B 1 5 ? 1.746 34 17.078 1 81.88 5 ILE B C 1
ATOM 2681 O O . ILE B 1 5 ? 1.338 35.031 16.531 1 81.88 5 ILE B O 1
ATOM 2685 N N . SER B 1 6 ? 2.961 33.531 17.078 1 87.31 6 SER B N 1
ATOM 2686 C CA . SER B 1 6 ? 3.947 34.281 16.328 1 87.31 6 SER B CA 1
ATOM 2687 C C . SER B 1 6 ? 3.607 34.312 14.836 1 87.31 6 SER B C 1
ATOM 2689 O O . SER B 1 6 ? 3.758 35.344 14.172 1 87.31 6 SER B O 1
ATOM 2691 N N . CYS B 1 7 ? 3.205 33.188 14.391 1 90.06 7 CYS B N 1
ATOM 2692 C CA . CYS B 1 7 ? 2.816 33.094 12.992 1 90.06 7 CYS B CA 1
ATOM 2693 C C . CYS B 1 7 ? 1.608 33.969 12.695 1 90.06 7 CYS B C 1
ATOM 2695 O O . CYS B 1 7 ? 1.567 34.656 11.672 1 90.06 7 CYS B O 1
ATOM 2697 N N . TYR B 1 8 ? 0.681 33.969 13.578 1 89.06 8 TYR B N 1
ATOM 2698 C CA . TYR B 1 8 ? -0.49 34.812 13.453 1 89.06 8 TYR B CA 1
ATOM 2699 C C . TYR B 1 8 ? -0.088 36.281 13.438 1 89.06 8 TYR B C 1
ATOM 2701 O O . TYR B 1 8 ? -0.557 37.062 12.594 1 89.06 8 TYR B O 1
ATOM 2709 N N . ASN B 1 9 ? 0.778 36.719 14.281 1 89.5 9 ASN B N 1
ATOM 2710 C CA . ASN B 1 9 ? 1.243 38.094 14.344 1 89.5 9 ASN B CA 1
ATOM 2711 C C . ASN B 1 9 ? 1.967 38.5 13.062 1 89.5 9 ASN B C 1
ATOM 2713 O O . ASN B 1 9 ? 1.799 39.625 12.578 1 89.5 9 ASN B O 1
ATOM 2717 N N . PHE B 1 10 ? 2.764 37.562 12.656 1 92.5 10 PHE B N 1
ATOM 2718 C CA . PHE B 1 10 ? 3.449 37.844 11.391 1 92.5 10 PHE B CA 1
ATOM 2719 C C . PHE B 1 10 ? 2.445 38.094 10.273 1 92.5 10 PHE B C 1
ATOM 2721 O O . PHE B 1 10 ? 2.584 39.062 9.523 1 92.5 10 PHE B O 1
ATOM 2728 N N . LEU B 1 11 ? 1.445 37.219 10.164 1 92.06 11 LEU B N 1
ATOM 2729 C CA . LEU B 1 11 ? 0.446 37.312 9.109 1 92.06 11 LEU B CA 1
ATOM 2730 C C . LEU B 1 11 ? -0.293 38.656 9.195 1 92.06 11 LEU B C 1
ATOM 2732 O O . LEU B 1 11 ? -0.491 39.312 8.18 1 92.06 11 LEU B O 1
ATOM 2736 N N . ARG B 1 12 ? -0.612 39.094 10.297 1 89.94 12 ARG B N 1
ATOM 2737 C CA . ARG B 1 12 ? -1.309 40.344 10.5 1 89.94 12 ARG B CA 1
ATOM 2738 C C . ARG B 1 12 ? -0.442 41.531 10.062 1 89.94 12 ARG B C 1
ATOM 2740 O O . ARG B 1 12 ? -0.899 42.406 9.328 1 89.94 12 ARG B O 1
ATOM 2747 N N . LYS B 1 13 ? 0.746 41.5 10.531 1 92.56 13 LYS B N 1
ATOM 2748 C CA . LYS B 1 13 ? 1.656 42.594 10.211 1 92.56 13 LYS B CA 1
ATOM 2749 C C . LYS B 1 13 ? 1.967 42.656 8.719 1 92.56 13 LYS B C 1
ATOM 2751 O O . LYS B 1 13 ? 2.047 43.719 8.125 1 92.56 13 LYS B O 1
ATOM 2756 N N . TRP B 1 14 ? 2.189 41.469 8.211 1 94 14 TRP B N 1
ATOM 2757 C CA . TRP B 1 14 ? 2.471 41.375 6.781 1 94 14 TRP B CA 1
ATOM 2758 C C . TRP B 1 14 ? 1.301 41.938 5.969 1 94 14 TRP B C 1
ATOM 2760 O O . TRP B 1 14 ? 1.498 42.688 5.023 1 94 14 TRP B O 1
ATOM 2770 N N . LEU B 1 15 ? 0.114 41.625 6.301 1 92.75 15 LEU B N 1
ATOM 2771 C CA . LEU B 1 15 ? -1.068 42.062 5.578 1 92.75 15 LEU B CA 1
ATOM 2772 C C . LEU B 1 15 ? -1.286 43.562 5.785 1 92.75 15 LEU B C 1
ATOM 2774 O O . LEU B 1 15 ? -1.785 44.25 4.895 1 92.75 15 LEU B O 1
ATOM 2778 N N . GLN B 1 16 ? -0.898 44.062 6.941 1 91.88 16 GLN B N 1
ATOM 2779 C CA . GLN B 1 16 ? -0.945 45.5 7.176 1 91.88 16 GLN B CA 1
ATOM 2780 C C . GLN B 1 16 ? -0.005 46.25 6.23 1 91.88 16 GLN B C 1
ATOM 2782 O O . GLN B 1 16 ? -0.335 47.344 5.742 1 91.88 16 GLN B O 1
ATOM 2787 N N . SER B 1 17 ? 1.024 45.562 5.977 1 94.06 17 SER B N 1
ATOM 2788 C CA . SER B 1 17 ? 2.027 46.156 5.102 1 94.06 17 SER B CA 1
ATOM 2789 C C . SER B 1 17 ? 1.681 45.938 3.633 1 94.06 17 SER B C 1
ATOM 2791 O O . SER B 1 17 ? 2.203 46.625 2.758 1 94.06 17 SER B O 1
ATOM 2793 N N . HIS B 1 18 ? 0.769 45.031 3.41 1 95.19 18 HIS B N 1
ATOM 2794 C CA . HIS B 1 18 ? 0.332 44.688 2.055 1 95.19 18 HIS B CA 1
ATOM 2795 C C . HIS B 1 18 ? -1.189 44.688 1.955 1 95.19 18 HIS B C 1
ATOM 2797 O O . HIS B 1 18 ? -1.786 43.656 1.665 1 95.19 18 HIS B O 1
ATOM 2803 N N . PRO B 1 19 ? -1.811 45.844 2.012 1 93.06 19 PRO B N 1
ATOM 2804 C CA . PRO B 1 19 ? -3.266 45.938 2.146 1 93.06 19 PRO B CA 1
ATOM 2805 C C . PRO B 1 19 ? -4.004 45.438 0.912 1 93.06 19 PRO B C 1
ATOM 2807 O O . PRO B 1 19 ? -5.188 45.094 0.996 1 93.06 19 PRO B O 1
ATOM 2810 N N . LYS B 1 20 ? -3.359 45.375 -0.163 1 94.69 20 LYS B N 1
ATOM 2811 C CA . LYS B 1 20 ? -4.004 44.906 -1.386 1 94.69 20 LYS B CA 1
ATOM 2812 C C . LYS B 1 20 ? -4.453 43.469 -1.245 1 94.69 20 LYS B C 1
ATOM 2814 O O . LYS B 1 20 ? -5.328 43 -1.982 1 94.69 20 LYS B O 1
ATOM 2819 N N . PHE B 1 21 ? -3.9 42.719 -0.298 1 94.69 21 PHE B N 1
ATOM 2820 C CA . PHE B 1 21 ? -4.191 41.312 -0.173 1 94.69 21 PHE B CA 1
ATOM 2821 C C . PHE B 1 21 ? -5.191 41.062 0.95 1 94.69 21 PHE B C 1
ATOM 2823 O O . PHE B 1 21 ? -5.609 39.906 1.175 1 94.69 21 PHE B O 1
ATOM 2830 N N . ILE B 1 22 ? -5.684 42.094 1.56 1 91 22 ILE B N 1
ATOM 2831 C CA . ILE B 1 22 ? -6.492 41.938 2.766 1 91 22 ILE B CA 1
ATOM 2832 C C . ILE B 1 22 ? -7.852 41.344 2.404 1 91 22 ILE B C 1
ATOM 2834 O O . ILE B 1 22 ? -8.422 40.562 3.17 1 91 22 ILE B O 1
ATOM 2838 N N . SER B 1 23 ? -8.352 41.656 1.318 1 92.62 23 SER B N 1
ATOM 2839 C CA . SER B 1 23 ? -9.688 41.219 0.93 1 92.62 23 SER B CA 1
ATOM 2840 C C . SER B 1 23 ? -9.672 39.812 0.328 1 92.62 23 SER B C 1
ATOM 2842 O O . SER B 1 23 ? -10.727 39.219 0.15 1 92.62 23 SER B O 1
ATOM 2844 N N . ASN B 1 24 ? -8.469 39.344 -0 1 94.69 24 ASN B N 1
ATOM 2845 C CA . ASN B 1 24 ? -8.367 38 -0.577 1 94.69 24 ASN B CA 1
ATOM 2846 C C . ASN B 1 24 ? -8.797 36.938 0.419 1 94.69 24 ASN B C 1
ATOM 2848 O O . ASN B 1 24 ? -8.516 37.031 1.614 1 94.69 24 ASN B O 1
ATOM 2852 N N . PRO B 1 25 ? -9.508 35.844 -0.15 1 95.12 25 PRO B N 1
ATOM 2853 C CA . PRO B 1 25 ? -9.734 34.719 0.738 1 95.12 25 PRO B CA 1
ATOM 2854 C C . PRO B 1 25 ? -8.43 34.156 1.317 1 95.12 25 PRO B C 1
ATOM 2856 O O . PRO B 1 25 ? -7.445 34 0.594 1 95.12 25 PRO B O 1
ATOM 2859 N N . LEU B 1 26 ? -8.461 33.969 2.609 1 95.56 26 LEU B N 1
ATOM 2860 C CA . LEU B 1 26 ? -7.273 33.5 3.305 1 95.56 26 LEU B CA 1
ATOM 2861 C C . LEU B 1 26 ? -7.438 32.062 3.742 1 95.56 26 LEU B C 1
ATOM 2863 O O . LEU B 1 26 ? -8.438 31.703 4.375 1 95.56 26 LEU B O 1
ATOM 2867 N N . TYR B 1 27 ? -6.539 31.234 3.324 1 95.62 27 TYR B N 1
ATOM 2868 C CA . TYR B 1 27 ? -6.43 29.859 3.779 1 95.62 27 TYR B CA 1
ATOM 2869 C C . TYR B 1 27 ? -5.086 29.609 4.449 1 95.62 27 TYR B C 1
ATOM 2871 O O . TYR B 1 27 ? -4.051 30.078 3.977 1 95.62 27 TYR B O 1
ATOM 2879 N N . ILE B 1 28 ? -5.168 28.938 5.559 1 96.38 28 ILE B N 1
ATOM 2880 C CA . ILE B 1 28 ? -3.939 28.531 6.23 1 96.38 28 ILE B CA 1
ATOM 2881 C C . ILE B 1 28 ? -3.621 27.078 5.879 1 96.38 28 ILE B C 1
ATOM 2883 O O . ILE B 1 28 ? -4.477 26.203 6.016 1 96.38 28 ILE B O 1
ATOM 2887 N N . ALA B 1 29 ? -2.383 26.812 5.391 1 96.38 29 ALA B N 1
ATOM 2888 C CA . ALA B 1 29 ? -2.068 25.469 4.918 1 96.38 29 ALA B CA 1
ATOM 2889 C C . ALA B 1 29 ? -0.79 24.953 5.562 1 96.38 29 ALA B C 1
ATOM 2891 O O . ALA B 1 29 ? 0.017 25.719 6.078 1 96.38 29 ALA B O 1
ATOM 2892 N N . GLY B 1 30 ? -0.67 23.672 5.652 1 95.31 30 GLY B N 1
ATOM 2893 C CA . GLY B 1 30 ? 0.517 23.016 6.168 1 95.31 30 GLY B CA 1
ATOM 2894 C C . GLY B 1 30 ? 0.544 21.516 5.883 1 95.31 30 GLY B C 1
ATOM 2895 O O . GLY B 1 30 ? -0.395 20.984 5.293 1 95.31 30 GLY B O 1
ATOM 2896 N N . ASP B 1 31 ? 1.677 20.953 6.25 1 94.12 31 ASP B N 1
ATOM 2897 C CA . ASP B 1 31 ? 1.892 19.531 6.023 1 94.12 31 ASP B CA 1
ATOM 2898 C C . ASP B 1 31 ? 2.576 18.875 7.223 1 94.12 31 ASP B C 1
ATOM 2900 O O . ASP B 1 31 ? 3.238 19.562 8.008 1 94.12 31 ASP B O 1
ATOM 2904 N N . SER B 1 32 ? 2.268 17.656 7.398 1 93.94 32 SER B N 1
ATOM 2905 C CA . SER B 1 32 ? 2.955 16.859 8.406 1 93.94 32 SER B CA 1
ATOM 2906 C C . SER B 1 32 ? 2.705 17.406 9.812 1 93.94 32 SER B C 1
ATOM 2908 O O . SER B 1 32 ? 1.557 17.625 10.203 1 93.94 32 SER B O 1
ATOM 2910 N N . TYR B 1 33 ? 3.777 17.797 10.508 1 90.81 33 TYR B N 1
ATOM 2911 C CA . TYR B 1 33 ? 3.629 18.203 11.898 1 90.81 33 TYR B CA 1
ATOM 2912 C C . TYR B 1 33 ? 2.881 19.531 12 1 90.81 33 TYR B C 1
ATOM 2914 O O . TYR B 1 33 ? 2.391 19.891 13.07 1 90.81 33 TYR B O 1
ATOM 2922 N N . SER B 1 34 ? 2.775 20.188 10.914 1 93.31 34 SER B N 1
ATOM 2923 C CA . SER B 1 34 ? 1.989 21.422 10.93 1 93.31 34 SER B CA 1
ATOM 2924 C C . SER B 1 34 ? 0.524 21.141 11.242 1 93.31 34 SER B C 1
ATOM 2926 O O . SER B 1 34 ? -0.239 22.062 11.547 1 93.31 34 SER B O 1
ATOM 2928 N N . GLY B 1 35 ? 0.188 19.844 11.203 1 95.56 35 GLY B N 1
ATOM 2929 C CA . GLY B 1 35 ? -1.146 19.469 11.648 1 95.56 35 GLY B CA 1
ATOM 2930 C C . GLY B 1 35 ? -1.443 19.891 13.078 1 95.56 35 GLY B C 1
ATOM 2931 O O . GLY B 1 35 ? -2.6 20.125 13.43 1 95.56 35 GLY B O 1
ATOM 2932 N N . MET B 1 36 ? -0.403 20.141 13.852 1 93.12 36 MET B N 1
ATOM 2933 C CA . MET B 1 36 ? -0.537 20.594 15.234 1 93.12 36 MET B CA 1
ATOM 2934 C C . MET B 1 36 ? -0.588 22.109 15.312 1 93.12 36 MET B C 1
ATOM 2936 O O . MET B 1 36 ? -1.074 22.672 16.297 1 93.12 36 MET B O 1
ATOM 2940 N N . ILE B 1 37 ? -0.19 22.719 14.273 1 92.88 37 ILE B N 1
ATOM 2941 C CA . ILE B 1 37 ? 0.07 24.156 14.344 1 92.88 37 ILE B CA 1
ATOM 2942 C C . ILE B 1 37 ? -1.023 24.906 13.594 1 92.88 37 ILE B C 1
ATOM 2944 O O . ILE B 1 37 ? -1.591 25.875 14.125 1 92.88 37 ILE B O 1
ATOM 2948 N N . VAL B 1 38 ? -1.395 24.438 12.477 1 95.94 38 VAL B N 1
ATOM 2949 C CA . VAL B 1 38 ? -2.289 25.125 11.555 1 95.94 38 VAL B CA 1
ATOM 2950 C C . VAL B 1 38 ? -3.65 25.328 12.219 1 95.94 38 VAL B C 1
ATOM 2952 O O . VAL B 1 38 ? -4.199 26.438 12.195 1 95.94 38 VAL B O 1
ATOM 2955 N N . PRO B 1 39 ? -4.188 24.328 12.875 1 95.12 39 PRO B N 1
ATOM 2956 C CA . PRO B 1 39 ? -5.488 24.562 13.508 1 95.12 39 PRO B CA 1
ATOM 2957 C C . PRO B 1 39 ? -5.43 25.609 14.609 1 95.12 39 PRO B C 1
ATOM 2959 O O . PRO B 1 39 ? -6.379 26.375 14.781 1 95.12 39 PRO B O 1
ATOM 2962 N N . ILE B 1 40 ? -4.348 25.688 15.273 1 93.88 40 ILE B N 1
ATOM 2963 C CA . ILE B 1 40 ? -4.184 26.656 16.344 1 93.88 40 ILE B CA 1
ATOM 2964 C C . ILE B 1 40 ? -4.109 28.062 15.758 1 93.88 40 ILE B C 1
ATOM 2966 O O . ILE B 1 40 ? -4.773 28.984 16.234 1 93.88 40 ILE B O 1
ATOM 2970 N N . ILE B 1 41 ? -3.344 28.188 14.711 1 95.19 41 ILE B N 1
ATOM 2971 C CA . ILE B 1 41 ? -3.234 29.469 14.031 1 95.19 41 ILE B CA 1
ATOM 2972 C C . ILE B 1 41 ? -4.598 29.891 13.492 1 95.19 41 ILE B C 1
ATOM 2974 O O . ILE B 1 41 ? -5.023 31.031 13.672 1 95.19 41 ILE B O 1
ATOM 2978 N N . THR B 1 42 ? -5.23 28.953 12.867 1 95.44 42 THR B N 1
ATOM 2979 C CA . THR B 1 42 ? -6.52 29.219 12.25 1 95.44 42 THR B CA 1
ATOM 2980 C C . THR B 1 42 ? -7.543 29.656 13.297 1 95.44 42 THR B C 1
ATOM 2982 O O . THR B 1 42 ? -8.289 30.625 13.078 1 95.44 42 THR B O 1
ATOM 2985 N N . GLN B 1 43 ? -7.535 29.031 14.406 1 93.81 43 GLN B N 1
ATOM 2986 C CA . GLN B 1 43 ? -8.469 29.391 15.477 1 93.81 43 GLN B CA 1
ATOM 2987 C C . GLN B 1 43 ? -8.125 30.75 16.078 1 93.81 43 GLN B C 1
ATOM 2989 O O . GLN B 1 43 ? -9.023 31.516 16.422 1 93.81 43 GLN B O 1
ATOM 2994 N N . ALA B 1 44 ? -6.875 31 16.219 1 92.38 44 ALA B N 1
ATOM 2995 C CA . ALA B 1 44 ? -6.457 32.312 16.734 1 92.38 44 ALA B CA 1
ATOM 2996 C C . ALA B 1 44 ? -6.969 33.438 15.852 1 92.38 44 ALA B C 1
ATOM 2998 O O . ALA B 1 44 ? -7.434 34.469 16.359 1 92.38 44 ALA B O 1
ATOM 2999 N N . ILE B 1 45 ? -6.875 33.188 14.578 1 93.31 45 ILE B N 1
ATOM 3000 C CA . ILE B 1 45 ? -7.375 34.188 13.633 1 93.31 45 ILE B CA 1
ATOM 3001 C C . ILE B 1 45 ? -8.891 34.312 13.773 1 93.31 45 ILE B C 1
ATOM 3003 O O . ILE B 1 45 ? -9.43 35.406 13.828 1 93.31 45 ILE B O 1
ATOM 3007 N N . SER B 1 46 ? -9.531 33.156 13.812 1 92.56 46 SER B N 1
ATOM 3008 C CA . SER B 1 46 ? -10.984 33.125 13.93 1 92.56 46 SER B CA 1
ATOM 3009 C C . SER B 1 46 ? -11.461 33.812 15.203 1 92.56 46 SER B C 1
ATOM 3011 O O . SER B 1 46 ? -12.5 34.469 15.195 1 92.56 46 SER B O 1
ATOM 3013 N N . ASP B 1 47 ? -10.711 33.719 16.266 1 91.5 47 ASP B N 1
ATOM 3014 C CA . ASP B 1 47 ? -11.086 34.25 17.562 1 91.5 47 ASP B CA 1
ATOM 3015 C C . ASP B 1 47 ? -10.891 35.781 17.625 1 91.5 47 ASP B C 1
ATOM 3017 O O . ASP B 1 47 ? -11.531 36.469 18.422 1 91.5 47 ASP B O 1
ATOM 3021 N N . ASP B 1 48 ? -9.977 36.156 16.812 1 87.75 48 ASP B N 1
ATOM 3022 C CA . ASP B 1 48 ? -9.625 37.594 16.906 1 87.75 48 ASP B CA 1
ATOM 3023 C C . ASP B 1 48 ? -10.523 38.438 16.016 1 87.75 48 ASP B C 1
ATOM 3025 O O . ASP B 1 48 ? -10.047 39.031 15.047 1 87.75 48 ASP B O 1
ATOM 3029 N N . ILE B 1 49 ? -11.711 38.625 16.375 1 80.69 49 ILE B N 1
ATOM 3030 C CA . ILE B 1 49 ? -12.727 39.281 15.57 1 80.69 49 ILE B CA 1
ATOM 3031 C C . ILE B 1 49 ? -12.516 40.812 15.633 1 80.69 49 ILE B C 1
ATOM 3033 O O . ILE B 1 49 ? -12.945 41.531 14.734 1 80.69 49 ILE B O 1
ATOM 3037 N N . GLU B 1 50 ? -11.758 41.281 16.594 1 83 50 GLU B N 1
ATOM 3038 C CA . GLU B 1 50 ? -11.586 42.719 16.781 1 83 50 GLU B CA 1
ATOM 3039 C C . GLU B 1 50 ? -10.281 43.219 16.156 1 83 50 GLU B C 1
ATOM 3041 O O . GLU B 1 50 ? -10.047 44.406 16.062 1 83 50 GLU B O 1
ATOM 3046 N N . ALA B 1 51 ? -9.602 42.219 15.688 1 80.69 51 ALA B N 1
ATOM 3047 C CA . ALA B 1 51 ? -8.289 42.594 15.148 1 80.69 51 ALA B CA 1
ATOM 3048 C C . ALA B 1 51 ? -8.43 43.375 13.859 1 80.69 51 ALA B C 1
ATOM 3050 O O . ALA B 1 51 ? -9.367 43.156 13.094 1 80.69 51 ALA B O 1
ATOM 3051 N N . LYS B 1 52 ? -7.594 44.469 13.734 1 82 52 LYS B N 1
ATOM 3052 C CA . LYS B 1 52 ? -7.484 45.219 12.5 1 82 52 LYS B CA 1
ATOM 3053 C C . LYS B 1 52 ? -6.129 45.031 11.836 1 82 52 LYS B C 1
ATOM 3055 O O . LYS B 1 52 ? -5.09 45.125 12.492 1 82 52 LYS B O 1
ATOM 3060 N N . PRO B 1 53 ? -6.191 44.656 10.602 1 84.19 53 PRO B N 1
ATOM 3061 C CA . PRO B 1 53 ? -7.332 44.438 9.711 1 84.19 53 PRO B CA 1
ATOM 3062 C C . PRO B 1 53 ? -8.016 43.094 9.977 1 84.19 53 PRO B C 1
ATOM 3064 O O . PRO B 1 53 ? -7.383 42.156 10.469 1 84.19 53 PRO B O 1
ATOM 3067 N N . VAL B 1 54 ? -9.25 43.094 9.602 1 86.81 54 VAL B N 1
ATOM 3068 C CA . VAL B 1 54 ? -9.977 41.812 9.656 1 86.81 54 VAL B CA 1
ATOM 3069 C C . VAL B 1 54 ? -9.516 40.906 8.523 1 86.81 54 VAL B C 1
ATOM 3071 O O . VAL B 1 54 ? -9.492 41.312 7.359 1 86.81 54 VAL B O 1
ATOM 3074 N N . LEU B 1 55 ? -9.117 39.75 8.906 1 92.12 55 LEU B N 1
ATOM 3075 C CA . LEU B 1 55 ? -8.633 38.812 7.914 1 92.12 55 LEU B CA 1
ATOM 3076 C C . LEU B 1 55 ? -9.797 38.031 7.312 1 92.12 55 LEU B C 1
ATOM 3078 O O . LEU B 1 55 ? -10.727 37.656 8.023 1 92.12 55 LEU B O 1
ATOM 3082 N N . ASN B 1 56 ? -9.812 37.875 6.02 1 94.12 56 ASN B N 1
ATOM 3083 C CA . ASN B 1 56 ? -10.852 37.156 5.293 1 94.12 56 ASN B CA 1
ATOM 3084 C C . ASN B 1 56 ? -10.617 35.656 5.332 1 94.12 56 ASN B C 1
ATOM 3086 O O . ASN B 1 56 ? -10.477 35 4.285 1 94.12 56 ASN B O 1
ATOM 3090 N N . LEU B 1 57 ? -10.586 35.094 6.504 1 95.56 57 LEU B N 1
ATOM 3091 C CA . LEU B 1 57 ? -10.32 33.688 6.73 1 95.56 57 LEU B CA 1
ATOM 3092 C C . LEU B 1 57 ? -11.453 32.812 6.18 1 95.56 57 LEU B C 1
ATOM 3094 O O . LEU B 1 57 ? -12.625 33.031 6.5 1 95.56 57 LEU B O 1
ATOM 3098 N N . LYS B 1 58 ? -11.117 31.797 5.336 1 94.19 58 LYS B N 1
ATOM 3099 C CA . LYS B 1 58 ? -12.125 30.953 4.719 1 94.19 58 LYS B CA 1
ATOM 3100 C C . LYS B 1 58 ? -11.938 29.484 5.141 1 94.19 58 LYS B C 1
ATOM 3102 O O . LYS B 1 58 ? -12.867 28.688 5.039 1 94.19 58 LYS B O 1
ATOM 3107 N N . GLY B 1 59 ? -10.75 29.156 5.586 1 94.75 59 GLY B N 1
ATOM 3108 C CA . GLY B 1 59 ? -10.523 27.766 5.957 1 94.75 59 GLY B CA 1
ATOM 3109 C C . GLY B 1 59 ? -9.055 27.406 6.035 1 94.75 59 GLY B C 1
ATOM 3110 O O . GLY B 1 59 ? -8.203 28.266 6.238 1 94.75 59 GLY B O 1
ATOM 3111 N N . TYR B 1 60 ? -8.781 26.062 5.984 1 93.88 60 TYR B N 1
ATOM 3112 C CA . TYR B 1 60 ? -7.41 25.594 6.09 1 93.88 60 TYR B CA 1
ATOM 3113 C C . TYR B 1 60 ? -7.234 24.266 5.363 1 93.88 60 TYR B C 1
ATOM 3115 O O . TYR B 1 60 ? -8.219 23.578 5.062 1 93.88 60 TYR B O 1
ATOM 3123 N N . LEU B 1 61 ? -5.984 24 4.938 1 93.38 61 LEU B N 1
ATOM 3124 C CA . LEU B 1 61 ? -5.594 22.781 4.23 1 93.38 61 LEU B CA 1
ATOM 3125 C C . LEU B 1 61 ? -4.445 22.078 4.945 1 93.38 61 LEU B C 1
ATOM 3127 O O . LEU B 1 61 ? -3.498 22.734 5.391 1 93.38 61 LEU B O 1
ATOM 3131 N N . LEU B 1 62 ? -4.625 20.766 5.098 1 93.44 62 LEU B N 1
ATOM 3132 C CA . LEU B 1 62 ? -3.578 20 5.773 1 93.44 62 LEU B CA 1
ATOM 3133 C C . LEU B 1 62 ? -3.258 18.719 5.008 1 93.44 62 LEU B C 1
ATOM 3135 O O . LEU B 1 62 ? -4.168 18 4.59 1 93.44 62 LEU B O 1
ATOM 3139 N N . GLY B 1 63 ? -1.962 18.484 4.812 1 92.75 63 GLY B N 1
ATOM 3140 C CA . GLY B 1 63 ? -1.481 17.234 4.242 1 92.75 63 GLY B CA 1
ATOM 3141 C C . GLY B 1 63 ? -0.801 16.344 5.262 1 92.75 63 GLY B C 1
ATOM 3142 O O . GLY B 1 63 ? 0.124 16.781 5.953 1 92.75 63 GLY B O 1
ATOM 3143 N N . ASN B 1 64 ? -1.252 15.109 5.305 1 93.56 64 ASN B N 1
ATOM 3144 C CA . ASN B 1 64 ? -0.697 14.172 6.277 1 93.56 64 ASN B CA 1
ATOM 3145 C C . ASN B 1 64 ? -0.541 14.82 7.652 1 93.56 64 ASN B C 1
ATOM 3147 O O . ASN B 1 64 ? 0.542 14.781 8.242 1 93.56 64 ASN B O 1
ATOM 3151 N N . PRO B 1 65 ? -1.581 15.32 8.156 1 95.62 65 PRO B N 1
ATOM 3152 C CA . PRO B 1 65 ? -1.443 16.109 9.383 1 95.62 65 PRO B CA 1
ATOM 3153 C C . PRO B 1 65 ? -1.284 15.25 10.625 1 95.62 65 PRO B C 1
ATOM 3155 O O . PRO B 1 65 ? -2.168 14.445 10.945 1 95.62 65 PRO B O 1
ATOM 3158 N N . PHE B 1 66 ? -0.189 15.484 11.289 1 96.12 66 PHE B N 1
ATOM 3159 C CA . PHE B 1 66 ? -0.147 14.984 12.656 1 96.12 66 PHE B CA 1
ATOM 3160 C C . PHE B 1 66 ? -1.13 15.75 13.539 1 96.12 66 PHE B C 1
ATOM 3162 O O . PHE B 1 66 ? -1.092 16.984 13.602 1 96.12 66 PHE B O 1
ATOM 3169 N N . THR B 1 67 ? -2.029 15.047 14.195 1 96.06 67 THR B N 1
ATOM 3170 C CA . THR B 1 67 ? -3.164 15.734 14.805 1 96.06 67 THR B CA 1
ATOM 3171 C C . THR B 1 67 ? -3.316 15.328 16.266 1 96.06 67 THR B C 1
ATOM 3173 O O . THR B 1 67 ? -3.674 16.156 17.109 1 96.06 67 THR B O 1
ATOM 3176 N N . ASP B 1 68 ? -3.096 14.133 16.594 1 95.19 68 ASP B N 1
ATOM 3177 C CA . ASP B 1 68 ? -3.285 13.562 17.922 1 95.19 68 ASP B CA 1
ATOM 3178 C C . ASP B 1 68 ? -2.316 12.414 18.172 1 95.19 68 ASP B C 1
ATOM 3180 O O . ASP B 1 68 ? -2.258 11.461 17.375 1 95.19 68 ASP B O 1
ATOM 3184 N N . ALA B 1 69 ? -1.648 12.508 19.297 1 92.69 69 ALA B N 1
ATOM 3185 C CA . ALA B 1 69 ? -0.596 11.531 19.578 1 92.69 69 ALA B CA 1
ATOM 3186 C C . ALA B 1 69 ? -1.164 10.125 19.688 1 92.69 69 ALA B C 1
ATOM 3188 O O . ALA B 1 69 ? -0.548 9.164 19.219 1 92.69 69 ALA B O 1
ATOM 3189 N N . LYS B 1 70 ? -2.289 9.977 20.234 1 93.44 70 LYS B N 1
ATOM 3190 C CA . LYS B 1 70 ? -2.867 8.648 20.453 1 93.44 70 LYS B CA 1
ATOM 3191 C C . LYS B 1 70 ? -3.428 8.078 19.156 1 93.44 70 LYS B C 1
ATOM 3193 O O . LYS B 1 70 ? -3.129 6.938 18.781 1 93.44 70 LYS B O 1
ATOM 3198 N N . PHE B 1 71 ? -4.262 8.891 18.438 1 94.75 71 PHE B N 1
ATOM 3199 C CA . PHE B 1 71 ? -4.816 8.43 17.172 1 94.75 71 PHE B CA 1
ATOM 3200 C C . PHE B 1 71 ? -3.707 8.078 16.188 1 94.75 71 PHE B C 1
ATOM 3202 O O . PHE B 1 71 ? -3.719 7.004 15.586 1 94.75 71 PHE B O 1
ATOM 3209 N N . ASP B 1 72 ? -2.773 8.977 16.016 1 95.69 72 ASP B N 1
ATOM 3210 C CA . ASP B 1 72 ? -1.709 8.797 15.039 1 95.69 72 ASP B CA 1
ATOM 3211 C C . ASP B 1 72 ? -0.771 7.664 15.438 1 95.69 72 ASP B C 1
ATOM 3213 O O . ASP B 1 72 ? -0.344 6.875 14.594 1 95.69 72 ASP B O 1
ATOM 3217 N N . GLY B 1 73 ? -0.475 7.559 16.719 1 95.06 73 GLY B N 1
ATOM 3218 C CA . GLY B 1 73 ? 0.402 6.5 17.188 1 95.06 73 GLY B CA 1
ATOM 3219 C C . GLY B 1 73 ? -0.215 5.117 17.078 1 95.06 73 GLY B C 1
ATOM 3220 O O . GLY B 1 73 ? 0.413 4.195 16.547 1 95.06 73 GLY B O 1
ATOM 3221 N N . ASN B 1 74 ? -1.433 4.949 17.516 1 96.62 74 ASN B N 1
ATOM 3222 C CA . ASN B 1 74 ? -2.111 3.656 17.516 1 96.62 74 ASN B CA 1
ATOM 3223 C C . ASN B 1 74 ? -2.436 3.189 16.094 1 96.62 74 ASN B C 1
ATOM 3225 O O . ASN B 1 74 ? -2.605 1.993 15.859 1 96.62 74 ASN B O 1
ATOM 3229 N N . SER B 1 75 ? -2.514 4.125 15.18 1 96.44 75 SER B N 1
ATOM 3230 C CA . SER B 1 75 ? -2.912 3.805 13.812 1 96.44 75 SER B CA 1
ATOM 3231 C C . SER B 1 75 ? -1.817 3.031 13.086 1 96.44 75 SER B C 1
ATOM 3233 O O . SER B 1 75 ? -2.072 2.41 12.055 1 96.44 75 SER B O 1
ATOM 3235 N N . LYS B 1 76 ? -0.596 3.045 13.602 1 96.81 76 LYS B N 1
ATOM 3236 C CA . LYS B 1 76 ? 0.544 2.479 12.891 1 96.81 76 LYS B CA 1
ATOM 3237 C C . LYS B 1 76 ? 0.418 0.962 12.766 1 96.81 76 LYS B C 1
ATOM 3239 O O . LYS B 1 76 ? 0.784 0.385 11.734 1 96.81 76 LYS B O 1
ATOM 3244 N N . ILE B 1 77 ? -0.146 0.328 13.75 1 97.12 77 ILE B N 1
ATOM 3245 C CA . ILE B 1 77 ? -0.2 -1.13 13.758 1 97.12 77 ILE B CA 1
ATOM 3246 C C . ILE B 1 77 ? -1.162 -1.614 12.672 1 97.12 77 ILE B C 1
ATOM 3248 O O . ILE B 1 77 ? -0.833 -2.518 11.898 1 97.12 77 ILE B O 1
ATOM 3252 N N . ILE B 1 78 ? -2.363 -1.037 12.633 1 96.56 78 ILE B N 1
ATOM 3253 C CA . ILE B 1 78 ? -3.309 -1.406 11.586 1 96.56 78 ILE B CA 1
ATOM 3254 C C . ILE B 1 78 ? -2.732 -1.05 10.219 1 96.56 78 ILE B C 1
ATOM 3256 O O . ILE B 1 78 ? -2.932 -1.779 9.242 1 96.56 78 ILE B O 1
ATOM 3260 N N . TYR B 1 79 ? -2.033 0.069 10.094 1 95.81 79 TYR B N 1
ATOM 3261 C CA . TYR B 1 79 ? -1.384 0.481 8.852 1 95.81 79 TYR B CA 1
ATOM 3262 C C . TYR B 1 79 ? -0.363 -0.556 8.398 1 95.81 79 TYR B C 1
ATOM 3264 O O . TYR B 1 79 ? -0.324 -0.927 7.227 1 95.81 79 TYR B O 1
ATOM 3272 N N . TYR B 1 80 ? 0.466 -1.058 9.328 1 93.88 80 TYR B N 1
ATOM 3273 C CA . TYR B 1 80 ? 1.444 -2.094 9.016 1 93.88 80 TYR B CA 1
ATOM 3274 C C . TYR B 1 80 ? 0.77 -3.314 8.406 1 93.88 80 TYR B C 1
ATOM 3276 O O . TYR B 1 80 ? 1.279 -3.893 7.441 1 93.88 80 TYR B O 1
ATOM 3284 N N . ASN B 1 81 ? -0.284 -3.66 8.953 1 93.12 81 ASN B N 1
ATOM 3285 C CA . ASN B 1 81 ? -1.006 -4.828 8.453 1 93.12 81 ASN B CA 1
ATOM 3286 C C . ASN B 1 81 ? -1.602 -4.57 7.074 1 93.12 81 ASN B C 1
ATOM 3288 O O . ASN B 1 81 ? -1.47 -5.398 6.172 1 93.12 81 ASN B O 1
ATOM 3292 N N . ARG B 1 82 ? -2.23 -3.4 6.895 1 92.44 82 ARG B N 1
ATOM 3293 C CA . ARG B 1 82 ? -2.875 -3.059 5.629 1 92.44 82 ARG B CA 1
ATOM 3294 C C . ARG B 1 82 ? -1.858 -2.994 4.496 1 92.44 82 ARG B C 1
ATOM 3296 O O . ARG B 1 82 ? -2.145 -3.418 3.373 1 92.44 82 ARG B O 1
ATOM 3303 N N . MET B 1 83 ? -0.707 -2.514 4.859 1 89.56 83 MET B N 1
ATOM 3304 C CA . MET B 1 83 ? 0.329 -2.357 3.84 1 89.56 83 MET B CA 1
ATOM 3305 C C . MET B 1 83 ? 1.164 -3.627 3.715 1 89.56 83 MET B C 1
ATOM 3307 O O . MET B 1 83 ? 2.23 -3.615 3.096 1 89.56 83 MET B O 1
ATOM 3311 N N . ALA B 1 84 ? 0.737 -4.695 4.363 1 87.94 84 ALA B N 1
ATOM 3312 C CA . ALA B 1 84 ? 1.344 -6.023 4.277 1 87.94 84 ALA B CA 1
ATOM 3313 C C . ALA B 1 84 ? 2.764 -6.016 4.836 1 87.94 84 ALA B C 1
ATOM 3315 O O . ALA B 1 84 ? 3.633 -6.738 4.348 1 87.94 84 ALA B O 1
ATOM 3316 N N . LEU B 1 85 ? 3.027 -5.16 5.848 1 87.12 85 LEU B N 1
ATOM 3317 C CA . LEU B 1 85 ? 4.344 -5.074 6.473 1 87.12 85 LEU B CA 1
ATOM 3318 C C . LEU B 1 85 ? 4.449 -6.031 7.652 1 87.12 85 LEU B C 1
ATOM 3320 O O . LEU B 1 85 ? 5.555 -6.355 8.102 1 87.12 85 LEU B O 1
ATOM 3324 N N . ILE B 1 86 ? 3.336 -6.441 8.133 1 87.62 86 ILE B N 1
ATOM 3325 C CA . ILE B 1 86 ? 3.275 -7.492 9.148 1 87.62 86 ILE B CA 1
ATOM 3326 C C . ILE B 1 86 ? 2.182 -8.5 8.781 1 87.62 86 ILE B C 1
ATOM 3328 O O . ILE B 1 86 ? 1.257 -8.172 8.031 1 87.62 86 ILE B O 1
ATOM 3332 N N . SER B 1 87 ? 2.309 -9.672 9.336 1 85.38 87 SER B N 1
ATOM 3333 C CA . SER B 1 87 ? 1.348 -10.719 9.023 1 85.38 87 SER B CA 1
ATOM 3334 C C . SER B 1 87 ? 0.011 -10.469 9.711 1 85.38 87 SER B C 1
ATOM 3336 O O . SER B 1 87 ? -0.054 -9.75 10.711 1 85.38 87 SER B O 1
ATOM 3338 N N . ASP B 1 88 ? -1.045 -11.102 9.102 1 87.38 88 ASP B N 1
ATOM 3339 C CA . ASP B 1 88 ? -2.357 -11.047 9.734 1 87.38 88 ASP B CA 1
ATOM 3340 C C . ASP B 1 88 ? -2.316 -11.641 11.141 1 87.38 88 ASP B C 1
ATOM 3342 O O . ASP B 1 88 ? -2.959 -11.125 12.062 1 87.38 88 ASP B O 1
ATOM 3346 N N . GLU B 1 89 ? -1.547 -12.695 11.32 1 85.75 89 GLU B N 1
ATOM 3347 C CA . GLU B 1 89 ? -1.451 -13.375 12.609 1 85.75 89 GLU B CA 1
ATOM 3348 C C . GLU B 1 89 ? -0.842 -12.469 13.672 1 85.75 89 GLU B C 1
ATOM 3350 O O . GLU B 1 89 ? -1.358 -12.375 14.789 1 85.75 89 GLU B O 1
ATOM 3355 N N . LEU B 1 90 ? 0.277 -11.859 13.281 1 89.31 90 LEU B N 1
ATOM 3356 C CA . LEU B 1 90 ? 0.936 -10.953 14.211 1 89.31 90 LEU B CA 1
ATOM 3357 C C . LEU B 1 90 ? 0.034 -9.766 14.547 1 89.31 90 LEU B C 1
ATOM 3359 O O . LEU B 1 90 ? -0.043 -9.352 15.703 1 89.31 90 LEU B O 1
ATOM 3363 N N . TYR B 1 91 ? -0.639 -9.234 13.547 1 94.25 91 TYR B N 1
ATOM 3364 C CA . TYR B 1 91 ? -1.562 -8.125 13.758 1 94.25 91 TYR B CA 1
ATOM 3365 C C . TYR B 1 91 ? -2.678 -8.523 14.719 1 94.25 91 TYR B C 1
ATOM 3367 O O . TYR B 1 91 ? -2.988 -7.781 15.656 1 94.25 91 TYR B O 1
ATOM 3375 N N . GLU B 1 92 ? -3.33 -9.641 14.477 1 94.62 92 GLU B N 1
ATOM 3376 C CA . GLU B 1 92 ? -4.43 -10.094 15.328 1 94.62 92 GLU B CA 1
ATOM 3377 C C . GLU B 1 92 ? -3.955 -10.352 16.75 1 94.62 92 GLU B C 1
ATOM 3379 O O . GLU B 1 92 ? -4.672 -10.062 17.719 1 94.62 92 GLU B O 1
ATOM 3384 N N . SER B 1 93 ? -2.754 -10.93 16.875 1 94.88 93 SER B N 1
ATOM 3385 C CA . SER B 1 93 ? -2.164 -11.133 18.203 1 94.88 93 SER B CA 1
ATOM 3386 C C . SER B 1 93 ? -1.979 -9.812 18.938 1 94.88 93 SER B C 1
ATOM 3388 O O . SER B 1 93 ? -2.395 -9.672 20.078 1 94.88 93 SER B O 1
ATOM 3390 N N . ALA B 1 94 ? -1.401 -8.836 18.281 1 97 94 ALA B N 1
ATOM 3391 C CA . ALA B 1 94 ? -1.18 -7.527 18.891 1 97 94 ALA B CA 1
ATOM 3392 C C . ALA B 1 94 ? -2.504 -6.852 19.234 1 97 94 ALA B C 1
ATOM 3394 O O . ALA B 1 94 ? -2.639 -6.25 20.297 1 97 94 ALA B O 1
ATOM 3395 N N . LYS B 1 95 ? -3.418 -6.918 18.281 1 97.5 95 LYS B N 1
ATOM 3396 C CA . LYS B 1 95 ? -4.734 -6.324 18.5 1 97.5 95 LYS B CA 1
ATOM 3397 C C . LYS B 1 95 ? -5.391 -6.883 19.75 1 97.5 95 LYS B C 1
ATOM 3399 O O . LYS B 1 95 ? -5.926 -6.129 20.562 1 97.5 95 LYS B O 1
ATOM 3404 N N . SER B 1 96 ? -5.34 -8.156 19.906 1 97.56 96 SER B N 1
ATOM 3405 C CA . SER B 1 96 ? -5.953 -8.828 21.047 1 97.56 96 SER B CA 1
ATOM 3406 C C . SER B 1 96 ? -5.195 -8.547 22.344 1 97.56 96 SER B C 1
ATOM 3408 O O . SER B 1 96 ? -5.785 -8.117 23.328 1 97.56 96 SER B O 1
ATOM 3410 N N . ASN B 1 97 ? -3.9 -8.711 22.359 1 97.44 97 ASN B N 1
ATOM 3411 C CA . ASN B 1 97 ? -3.092 -8.609 23.562 1 97.44 97 ASN B CA 1
ATOM 3412 C C . ASN B 1 97 ? -2.955 -7.164 24.031 1 97.44 97 ASN B C 1
ATOM 3414 O O . ASN B 1 97 ? -2.883 -6.898 25.234 1 97.44 97 ASN B O 1
ATOM 3418 N N . CYS B 1 98 ? -2.938 -6.242 23.125 1 97.56 98 CYS B N 1
ATOM 3419 C CA . CYS B 1 98 ? -2.73 -4.848 23.5 1 97.56 98 CYS B CA 1
ATOM 3420 C C . CYS B 1 98 ? -4.059 -4.105 23.578 1 97.56 98 CYS B C 1
ATOM 3422 O O . CYS B 1 98 ? -4.09 -2.916 23.906 1 97.56 98 CYS B O 1
ATOM 3424 N N . LYS B 1 99 ? -5.129 -4.754 23.219 1 96.12 99 LYS B N 1
ATOM 3425 C CA . LYS B 1 99 ? -6.473 -4.184 23.281 1 96.12 99 LYS B CA 1
ATOM 3426 C C . LYS B 1 99 ? -6.559 -2.898 22.469 1 96.12 99 LYS B C 1
ATOM 3428 O O . LYS B 1 99 ? -7.121 -1.901 22.922 1 96.12 99 LYS B O 1
ATOM 3433 N N . GLN B 1 100 ? -5.848 -2.904 21.359 1 94.56 100 GLN B N 1
ATOM 3434 C CA . GLN B 1 100 ? -5.859 -1.846 20.344 1 94.56 100 GLN B CA 1
ATOM 3435 C C . GLN B 1 100 ? -5.27 -0.553 20.906 1 94.56 100 GLN B C 1
ATOM 3437 O O . GLN B 1 100 ? -5.527 0.53 20.375 1 94.56 100 GLN B O 1
ATOM 3442 N N . GLU B 1 101 ? -4.59 -0.589 22.062 1 95.19 101 GLU B N 1
ATOM 3443 C CA . GLU B 1 101 ? -3.764 0.481 22.625 1 95.19 101 GLU B CA 1
ATOM 3444 C C . GLU B 1 101 ? -2.281 0.123 22.562 1 95.19 101 GLU B C 1
ATOM 3446 O O . GLU B 1 101 ? -1.817 -0.747 23.297 1 95.19 101 GLU B O 1
ATOM 3451 N N . TYR B 1 102 ? -1.526 0.778 21.719 1 96.31 102 TYR B N 1
ATOM 3452 C CA . TYR B 1 102 ? -0.176 0.327 21.406 1 96.31 102 TYR B CA 1
ATOM 3453 C C . TYR B 1 102 ? 0.863 1.319 21.922 1 96.31 102 TYR B C 1
ATOM 3455 O O . TYR B 1 102 ? 2.064 1.047 21.875 1 96.31 102 TYR B O 1
ATOM 3463 N N . ILE B 1 103 ? 0.475 2.494 22.297 1 91.75 103 ILE B N 1
ATOM 3464 C CA . ILE B 1 103 ? 1.396 3.559 22.672 1 91.75 103 ILE B CA 1
ATOM 3465 C C . ILE B 1 103 ? 1.615 3.539 24.188 1 91.75 103 ILE B C 1
ATOM 3467 O O . ILE B 1 103 ? 2.756 3.576 24.656 1 91.75 103 ILE B O 1
ATOM 3471 N N . ASP B 1 104 ? 0.521 3.492 25.016 1 88.94 104 ASP B N 1
ATOM 3472 C CA . ASP B 1 104 ? 0.586 3.465 26.469 1 88.94 104 ASP B CA 1
ATOM 3473 C C . ASP B 1 104 ? 0.426 2.043 27 1 88.94 104 ASP B C 1
ATOM 3475 O O . ASP B 1 104 ? -0.561 1.732 27.672 1 88.94 104 ASP B O 1
ATOM 3479 N N . VAL B 1 105 ? 1.412 1.241 26.734 1 91.38 105 VAL B N 1
ATOM 3480 C CA . VAL B 1 105 ? 1.337 -0.164 27.125 1 91.38 105 VAL B CA 1
ATOM 3481 C C . VAL B 1 105 ? 2.027 -0.371 28.469 1 91.38 105 VAL B C 1
ATOM 3483 O O . VAL B 1 105 ? 3.141 0.114 28.688 1 91.38 105 VAL B O 1
ATOM 3486 N N . GLU B 1 106 ? 1.296 -1.053 29.375 1 91 106 GLU B N 1
ATOM 3487 C CA . GLU B 1 106 ? 1.888 -1.42 30.656 1 91 106 GLU B CA 1
ATOM 3488 C C . GLU B 1 106 ? 2.941 -2.51 30.484 1 91 106 GLU B C 1
ATOM 3490 O O . GLU B 1 106 ? 2.709 -3.504 29.797 1 91 106 GLU B O 1
ATOM 3495 N N . ILE B 1 107 ? 4.023 -2.348 31.109 1 89.62 107 ILE B N 1
ATOM 3496 C CA . ILE B 1 107 ? 5.141 -3.281 31 1 89.62 107 ILE B CA 1
ATOM 3497 C C . ILE B 1 107 ? 4.711 -4.652 31.516 1 89.62 107 ILE B C 1
ATOM 3499 O O . ILE B 1 107 ? 5.227 -5.68 31.078 1 89.62 107 ILE B O 1
ATOM 3503 N N . SER B 1 108 ? 3.742 -4.637 32.375 1 93.31 108 SER B N 1
ATOM 3504 C CA . SER B 1 108 ? 3.275 -5.891 32.938 1 93.31 108 SER B CA 1
ATOM 3505 C C . SER B 1 108 ? 2.527 -6.73 31.922 1 93.31 108 SER B C 1
ATOM 3507 O O . SER B 1 108 ? 2.365 -7.941 32.094 1 93.31 108 SER B O 1
ATOM 3509 N N . ASN B 1 109 ? 2.045 -6.051 30.906 1 95.62 109 ASN B N 1
ATOM 3510 C CA . ASN B 1 109 ? 1.397 -6.785 29.828 1 95.62 109 ASN B CA 1
ATOM 3511 C C . ASN B 1 109 ? 2.42 -7.41 28.891 1 95.62 109 ASN B C 1
ATOM 3513 O O . ASN B 1 109 ? 2.631 -6.91 27.781 1 95.62 109 ASN B O 1
ATOM 3517 N N . ARG B 1 110 ? 2.967 -8.492 29.25 1 95.5 110 ARG B N 1
ATOM 3518 C CA . ARG B 1 110 ? 4.109 -9.109 28.594 1 95.5 110 ARG B CA 1
ATOM 3519 C C . ARG B 1 110 ? 3.756 -9.547 27.172 1 95.5 110 ARG B C 1
ATOM 3521 O O . ARG B 1 110 ? 4.578 -9.438 26.266 1 95.5 110 ARG B O 1
ATOM 3528 N N . MET B 1 111 ? 2.533 -10.039 26.984 1 97.31 111 MET B N 1
ATOM 3529 C CA . MET B 1 111 ? 2.117 -10.508 25.656 1 97.31 111 MET B CA 1
ATOM 3530 C C . MET B 1 111 ? 2.068 -9.352 24.672 1 97.31 111 MET B C 1
ATOM 3532 O O . MET B 1 111 ? 2.533 -9.484 23.531 1 97.31 111 MET B O 1
ATOM 3536 N N . CYS B 1 112 ? 1.586 -8.266 25.109 1 97.12 112 CYS B N 1
ATOM 3537 C CA . CYS B 1 112 ? 1.539 -7.082 24.266 1 97.12 112 CYS B CA 1
ATOM 3538 C C . CYS B 1 112 ? 2.943 -6.57 23.969 1 97.12 112 CYS B C 1
ATOM 3540 O O . CYS B 1 112 ? 3.262 -6.262 22.812 1 97.12 112 CYS B O 1
ATOM 3542 N N . VAL B 1 113 ? 3.758 -6.543 24.906 1 95.88 113 VAL B N 1
ATOM 3543 C CA . VAL B 1 113 ? 5.125 -6.055 24.75 1 95.88 113 VAL B CA 1
ATOM 3544 C C . VAL B 1 113 ? 5.871 -6.93 23.75 1 95.88 113 VAL B C 1
ATOM 3546 O O . VAL B 1 113 ? 6.582 -6.418 22.875 1 95.88 113 VAL B O 1
ATOM 3549 N N . LYS B 1 114 ? 5.66 -8.172 23.859 1 94.31 114 LYS B N 1
ATOM 3550 C CA . LYS B 1 114 ? 6.316 -9.094 22.938 1 94.31 114 LYS B CA 1
ATOM 3551 C C . LYS B 1 114 ? 5.848 -8.875 21.5 1 94.31 114 LYS B C 1
ATOM 3553 O O . LYS B 1 114 ? 6.656 -8.859 20.578 1 94.31 114 LYS B O 1
ATOM 3558 N N . ASP B 1 115 ? 4.527 -8.742 21.328 1 95.5 115 ASP B N 1
ATOM 3559 C CA . ASP B 1 115 ? 3.98 -8.477 20 1 95.5 115 ASP B CA 1
ATOM 3560 C C . ASP B 1 115 ? 4.562 -7.191 19.406 1 95.5 115 ASP B C 1
ATOM 3562 O O . ASP B 1 115 ? 4.969 -7.168 18.234 1 95.5 115 ASP B O 1
ATOM 3566 N N . LEU B 1 116 ? 4.621 -6.184 20.219 1 95.94 116 LEU B N 1
ATOM 3567 C CA . LEU B 1 116 ? 5.105 -4.891 19.734 1 95.94 116 LEU B CA 1
ATOM 3568 C C . LEU B 1 116 ? 6.594 -4.953 19.422 1 95.94 116 LEU B C 1
ATOM 3570 O O . LEU B 1 116 ? 7.059 -4.301 18.484 1 95.94 116 LEU B O 1
ATOM 3574 N N . GLN B 1 117 ? 7.324 -5.711 20.156 1 91.38 117 GLN B N 1
ATOM 3575 C CA . GLN B 1 117 ? 8.734 -5.918 19.859 1 91.38 117 GLN B CA 1
ATOM 3576 C C . GLN B 1 117 ? 8.914 -6.621 18.516 1 91.38 117 GLN B C 1
ATOM 3578 O O . GLN B 1 117 ? 9.758 -6.223 17.703 1 91.38 117 GLN B O 1
ATOM 3583 N N . THR B 1 118 ? 8.141 -7.66 18.312 1 89.19 118 THR B N 1
ATOM 3584 C CA . THR B 1 118 ? 8.195 -8.391 17.047 1 89.19 118 THR B CA 1
ATOM 3585 C C . THR B 1 118 ? 7.84 -7.473 15.883 1 89.19 118 THR B C 1
ATOM 3587 O O . THR B 1 118 ? 8.508 -7.496 14.844 1 89.19 118 THR B O 1
ATOM 3590 N N . ILE B 1 119 ? 6.824 -6.66 16.078 1 90.75 119 ILE B N 1
ATOM 3591 C CA . ILE B 1 119 ? 6.402 -5.723 15.039 1 90.75 119 ILE B CA 1
ATOM 3592 C C . ILE B 1 119 ? 7.523 -4.723 14.758 1 90.75 119 ILE B C 1
ATOM 3594 O O . ILE B 1 119 ? 7.816 -4.418 13.602 1 90.75 119 ILE B O 1
ATOM 3598 N N . SER B 1 120 ? 8.148 -4.211 15.82 1 90.25 120 SER B N 1
ATOM 3599 C CA . SER B 1 120 ? 9.266 -3.285 15.664 1 90.25 120 SER B CA 1
ATOM 3600 C C . SER B 1 120 ? 10.406 -3.914 14.867 1 90.25 120 SER B C 1
ATOM 3602 O O . SER B 1 120 ? 11.008 -3.26 14.016 1 90.25 120 SER B O 1
ATOM 3604 N N . GLU B 1 121 ? 10.648 -5.129 15.07 1 83 121 GLU B N 1
ATOM 3605 C CA . GLU B 1 121 ? 11.695 -5.836 14.352 1 83 121 GLU B CA 1
ATOM 3606 C C . GLU B 1 121 ? 11.336 -6.004 12.875 1 83 121 GLU B C 1
ATOM 3608 O O . GLU B 1 121 ? 12.18 -5.805 12 1 83 121 GLU B O 1
ATOM 3613 N N . CYS B 1 122 ? 10.039 -6.273 12.633 1 82.5 122 CYS B N 1
ATOM 3614 C CA . CYS B 1 122 ? 9.562 -6.469 11.266 1 82.5 122 CYS B CA 1
ATOM 3615 C C . CYS B 1 122 ? 9.641 -5.176 10.469 1 82.5 122 CYS B C 1
ATOM 3617 O O . CYS B 1 122 ? 9.797 -5.203 9.25 1 82.5 122 CYS B O 1
ATOM 3619 N N . THR B 1 123 ? 9.602 -4.066 11.18 1 85.56 123 THR B N 1
ATOM 3620 C CA . THR B 1 123 ? 9.453 -2.801 10.477 1 85.56 123 THR B CA 1
ATOM 3621 C C . THR B 1 123 ? 10.672 -1.914 10.672 1 85.56 123 THR B C 1
ATOM 3623 O O . THR B 1 123 ? 10.641 -0.721 10.367 1 85.56 123 THR B O 1
ATOM 3626 N N . ALA B 1 124 ? 11.758 -2.377 11.227 1 80.56 124 ALA B N 1
ATOM 3627 C CA . ALA B 1 124 ? 12.93 -1.621 11.664 1 80.56 124 ALA B CA 1
ATOM 3628 C C . ALA B 1 124 ? 13.594 -0.923 10.477 1 80.56 124 ALA B C 1
ATOM 3630 O O . ALA B 1 124 ? 14.18 0.154 10.633 1 80.56 124 ALA B O 1
ATOM 3631 N N . HIS B 1 125 ? 13.438 -1.452 9.273 1 78 125 HIS B N 1
ATOM 3632 C CA . HIS B 1 125 ? 14.203 -0.907 8.156 1 78 125 HIS B CA 1
ATOM 3633 C C . HIS B 1 125 ? 13.289 -0.273 7.117 1 78 125 HIS B C 1
ATOM 3635 O O . HIS B 1 125 ? 13.695 -0.067 5.973 1 78 125 HIS B O 1
ATOM 3641 N N . ILE B 1 126 ? 12.109 -0.011 7.559 1 84.38 126 ILE B N 1
ATOM 3642 C CA . ILE B 1 126 ? 11.172 0.677 6.676 1 84.38 126 ILE B CA 1
ATOM 3643 C C . ILE B 1 126 ? 11.352 2.188 6.809 1 84.38 126 ILE B C 1
ATOM 3645 O O . ILE B 1 126 ? 11.508 2.705 7.918 1 84.38 126 ILE B O 1
ATOM 3649 N N . ASN B 1 127 ? 11.461 2.881 5.645 1 84 127 ASN B N 1
ATOM 3650 C CA . ASN B 1 127 ? 11.477 4.34 5.645 1 84 127 ASN B CA 1
ATOM 3651 C C . ASN B 1 127 ? 10.156 4.918 6.129 1 84 127 ASN B C 1
ATOM 3653 O O . ASN B 1 127 ? 9.125 4.773 5.465 1 84 127 ASN B O 1
ATOM 3657 N N . PRO B 1 128 ? 10.195 5.543 7.23 1 87.06 128 PRO B N 1
ATOM 3658 C CA . PRO B 1 128 ? 8.93 6 7.797 1 87.06 128 PRO B CA 1
ATOM 3659 C C . PRO B 1 128 ? 8.273 7.102 6.965 1 87.06 128 PRO B C 1
ATOM 3661 O O . PRO B 1 128 ? 7.051 7.277 7.023 1 87.06 128 PRO B O 1
ATOM 3664 N N . VAL B 1 129 ? 9.031 7.828 6.203 1 84.25 129 VAL B N 1
ATOM 3665 C CA . VAL B 1 129 ? 8.492 8.969 5.469 1 84.25 129 VAL B CA 1
ATOM 3666 C C . VAL B 1 129 ? 7.848 8.484 4.168 1 84.25 129 VAL B C 1
ATOM 3668 O O . VAL B 1 129 ? 6.934 9.125 3.645 1 84.25 129 VAL B O 1
ATOM 3671 N N . HIS B 1 130 ? 8.352 7.426 3.717 1 87.56 130 HIS B N 1
ATOM 3672 C CA . HIS B 1 130 ? 7.809 6.797 2.518 1 87.56 130 HIS B CA 1
ATOM 3673 C C . HIS B 1 130 ? 8.172 5.316 2.461 1 87.56 130 HIS B C 1
ATOM 3675 O O . HIS B 1 130 ? 9.312 4.965 2.139 1 87.56 130 HIS B O 1
ATOM 3681 N N . ILE B 1 131 ? 7.262 4.504 2.568 1 87.69 131 ILE B N 1
ATOM 3682 C CA . ILE B 1 131 ? 7.539 3.104 2.871 1 87.69 131 ILE B CA 1
ATOM 3683 C C . ILE B 1 131 ? 8.07 2.402 1.623 1 87.69 131 ILE B C 1
ATOM 3685 O O . ILE B 1 131 ? 8.617 1.298 1.707 1 87.69 131 ILE B O 1
ATOM 3689 N N . LEU B 1 132 ? 7.895 3.023 0.497 1 82.69 132 LEU B N 1
ATOM 3690 C CA . LEU B 1 132 ? 8.352 2.389 -0.734 1 82.69 132 LEU B CA 1
ATOM 3691 C C . LEU B 1 132 ? 9.766 2.842 -1.091 1 82.69 132 LEU B C 1
ATOM 3693 O O . LEU B 1 132 ? 10.344 2.371 -2.072 1 82.69 132 LEU B O 1
ATOM 3697 N N . GLU B 1 133 ? 10.312 3.744 -0.303 1 81.19 133 GLU B N 1
ATOM 3698 C CA . GLU B 1 133 ? 11.664 4.23 -0.542 1 81.19 133 GLU B CA 1
ATOM 3699 C C . GLU B 1 133 ? 12.656 3.607 0.437 1 81.19 133 GLU B C 1
ATOM 3701 O O . GLU B 1 133 ? 12.281 3.232 1.551 1 81.19 133 GLU B O 1
ATOM 3706 N N . PRO B 1 134 ? 13.898 3.504 -0.085 1 79.06 134 PRO B N 1
ATOM 3707 C CA . PRO B 1 134 ? 14.891 2.92 0.819 1 79.06 134 PRO B CA 1
ATOM 3708 C C . PRO B 1 134 ? 15.094 3.746 2.088 1 79.06 134 PRO B C 1
ATOM 3710 O O . PRO B 1 134 ? 14.945 4.973 2.061 1 79.06 134 PRO B O 1
ATOM 3713 N N . HIS B 1 135 ? 15.359 2.982 3.158 1 78.06 135 HIS B N 1
ATOM 3714 C CA . HIS B 1 135 ? 15.727 3.637 4.406 1 78.06 135 HIS B CA 1
ATOM 3715 C C . HIS B 1 135 ? 17.188 4.082 4.383 1 78.06 135 HIS B C 1
ATOM 3717 O O . HIS B 1 135 ? 18.094 3.252 4.434 1 78.06 135 HIS B O 1
ATOM 3723 N N . CYS B 1 136 ? 17.391 5.375 4.113 1 73.81 136 CYS B N 1
ATOM 3724 C CA . CYS B 1 136 ? 18.734 5.91 3.996 1 73.81 136 CYS B CA 1
ATOM 3725 C C . CYS B 1 136 ? 19.156 6.625 5.273 1 73.81 136 CYS B C 1
ATOM 3727 O O . CYS B 1 136 ? 18.328 7.223 5.957 1 73.81 136 CYS B O 1
ATOM 3729 N N . PRO B 1 137 ? 20.422 6.371 5.684 1 65.69 137 PRO B N 1
ATOM 3730 C CA . PRO B 1 137 ? 20.906 7.086 6.871 1 65.69 137 PRO B CA 1
ATOM 3731 C C . PRO B 1 137 ? 20.859 8.602 6.711 1 65.69 137 PRO B C 1
ATOM 3733 O O . PRO B 1 137 ? 21 9.117 5.598 1 65.69 137 PRO B O 1
ATOM 3736 N N . SER B 1 138 ? 20.328 9.312 7.715 1 60.03 138 SER B N 1
ATOM 3737 C CA . SER B 1 138 ? 20.156 10.758 7.691 1 60.03 138 SER B CA 1
ATOM 3738 C C . SER B 1 138 ? 21.484 11.484 7.828 1 60.03 138 SER B C 1
ATOM 3740 O O . SER B 1 138 ? 21.578 12.688 7.562 1 60.03 138 SER B O 1
ATOM 3742 N N . GLU B 1 139 ? 22.578 10.992 8.383 1 56.81 139 GLU B N 1
ATOM 3743 C CA . GLU B 1 139 ? 23.734 11.812 8.703 1 56.81 139 GLU B CA 1
ATOM 3744 C C . GLU B 1 139 ? 24.484 12.211 7.445 1 56.81 139 GLU B C 1
ATOM 3746 O O . GLU B 1 139 ? 24.766 11.375 6.582 1 56.81 139 GLU B O 1
ATOM 3751 N N . PHE B 1 140 ? 24.297 13.562 7.051 1 55.94 140 PHE B N 1
ATOM 3752 C CA . PHE B 1 140 ? 25.094 14.078 5.941 1 55.94 140 PHE B CA 1
ATOM 3753 C C . PHE B 1 140 ? 26.406 14.672 6.441 1 55.94 140 PHE B C 1
ATOM 3755 O O . PHE B 1 140 ? 26.453 15.266 7.523 1 55.94 140 PHE B O 1
ATOM 3762 N N . PRO B 1 141 ? 27.453 14.25 5.742 1 53.16 141 PRO B N 1
ATOM 3763 C CA . PRO B 1 141 ? 28.703 14.914 6.109 1 53.16 141 PRO B CA 1
ATOM 3764 C C . PRO B 1 141 ? 28.625 16.438 5.965 1 53.16 141 PRO B C 1
ATOM 3766 O O . PRO B 1 141 ? 27.719 16.953 5.312 1 53.16 141 PRO B O 1
ATOM 3769 N N . GLU B 1 142 ? 29.516 17.125 6.648 1 49.97 142 GLU B N 1
ATOM 3770 C CA . GLU B 1 142 ? 29.719 18.562 6.523 1 49.97 142 GLU B CA 1
ATOM 3771 C C . GLU B 1 142 ? 30.031 18.953 5.082 1 49.97 142 GLU B C 1
ATOM 3773 O O . GLU B 1 142 ? 30.781 18.266 4.391 1 49.97 142 GLU B O 1
ATOM 3778 N N . VAL B 1 143 ? 29.172 19.766 4.438 1 47.56 143 VAL B N 1
ATOM 3779 C CA . VAL B 1 143 ? 29.406 20.297 3.1 1 47.56 143 VAL B CA 1
ATOM 3780 C C . VAL B 1 143 ? 30.594 21.266 3.123 1 47.56 143 VAL B C 1
ATOM 3782 O O . VAL B 1 143 ? 30.609 22.219 3.904 1 47.56 143 VAL B O 1
ATOM 3785 N N . ARG B 1 144 ? 31.781 20.906 2.717 1 43.16 144 ARG B N 1
ATOM 3786 C CA . ARG B 1 144 ? 32.906 21.844 2.6 1 43.16 144 ARG B CA 1
ATOM 3787 C C . ARG B 1 144 ? 32.531 22.984 1.642 1 43.16 144 ARG B C 1
ATOM 3789 O O . ARG B 1 144 ? 31.938 22.75 0.59 1 43.16 144 ARG B O 1
ATOM 3796 N N . LYS B 1 145 ? 32.75 24.172 1.971 1 40.38 145 LYS B N 1
ATOM 3797 C CA . LYS B 1 145 ? 32.5 25.453 1.309 1 40.38 145 LYS B CA 1
ATOM 3798 C C . LYS B 1 145 ? 33 25.422 -0.136 1 40.38 145 LYS B C 1
ATOM 3800 O O . LYS B 1 145 ? 32.312 25.953 -1.032 1 40.38 145 LYS B O 1
ATOM 3805 N N . TYR B 1 146 ? 34.469 25.266 -0.37 1 34.38 146 TYR B N 1
ATOM 3806 C CA . TYR B 1 146 ? 35.125 25.594 -1.636 1 34.38 146 TYR B CA 1
ATOM 3807 C C . TYR B 1 146 ? 35.062 24.406 -2.598 1 34.38 146 TYR B C 1
ATOM 3809 O O . TYR B 1 146 ? 36.031 23.688 -2.783 1 34.38 146 TYR B O 1
ATOM 3817 N N . LEU B 1 147 ? 34.094 23.656 -2.566 1 37.78 147 LEU B N 1
ATOM 3818 C CA . LEU B 1 147 ? 34.188 22.609 -3.586 1 37.78 147 LEU B CA 1
ATOM 3819 C C . LEU B 1 147 ? 34.375 23.219 -4.973 1 37.78 147 LEU B C 1
ATOM 3821 O O . LEU B 1 147 ? 34.594 22.484 -5.945 1 37.78 147 LEU B O 1
ATOM 3825 N N . LEU B 1 148 ? 34.031 24.547 -5.211 1 33.94 148 LEU B N 1
ATOM 3826 C CA . LEU B 1 148 ? 34.188 24.984 -6.594 1 33.94 148 LEU B CA 1
ATOM 3827 C C . LEU B 1 148 ? 35.656 25.188 -6.945 1 33.94 148 LEU B C 1
ATOM 3829 O O . LEU B 1 148 ? 35.969 25.453 -8.102 1 33.94 148 LEU B O 1
ATOM 3833 N N . GLU B 1 149 ? 36.562 25.625 -6.062 1 33.06 149 GLU B N 1
ATOM 3834 C CA . GLU B 1 149 ? 37.812 26.016 -6.664 1 33.06 149 GLU B CA 1
ATOM 3835 C C . GLU B 1 149 ? 38.594 24.812 -7.145 1 33.06 149 GLU B C 1
ATOM 3837 O O . GLU B 1 149 ? 39.25 24.859 -8.188 1 33.06 149 GLU B O 1
ATOM 3842 N N . THR B 1 150 ? 39.375 24.016 -6.277 1 34 150 THR B N 1
ATOM 3843 C CA . THR B 1 150 ? 40.469 23.203 -6.832 1 34 150 THR B CA 1
ATOM 3844 C C . THR B 1 150 ? 39.906 21.906 -7.434 1 34 150 THR B C 1
ATOM 3846 O O . THR B 1 150 ? 39.094 21.234 -6.824 1 34 150 THR B O 1
ATOM 3849 N N . HIS B 1 151 ? 39.938 21.672 -8.844 1 34.34 151 HIS B N 1
ATOM 3850 C CA . HIS B 1 151 ? 39.688 20.609 -9.82 1 34.34 151 HIS B CA 1
ATOM 3851 C C . HIS B 1 151 ? 40.094 19.25 -9.266 1 34.34 151 HIS B C 1
ATOM 3853 O O . HIS B 1 151 ? 39.719 18.219 -9.82 1 34.34 151 HIS B O 1
ATOM 3859 N N . GLU B 1 152 ? 41.344 19.125 -8.664 1 32.5 152 GLU B N 1
ATOM 3860 C CA . GLU B 1 152 ? 42 17.828 -8.469 1 32.5 152 GLU B CA 1
ATOM 3861 C C . GLU B 1 152 ? 41.188 16.938 -7.539 1 32.5 152 GLU B C 1
ATOM 3863 O O . GLU B 1 152 ? 41.312 15.703 -7.582 1 32.5 152 GLU B O 1
ATOM 3868 N N . ASP B 1 153 ? 40.906 17.422 -6.371 1 34.25 153 ASP B N 1
ATOM 3869 C CA . ASP B 1 153 ? 40.438 16.422 -5.41 1 34.25 153 ASP B CA 1
ATOM 3870 C C . ASP B 1 153 ? 39.062 15.883 -5.793 1 34.25 153 ASP B C 1
ATOM 3872 O O . ASP B 1 153 ? 38.062 16.562 -5.617 1 34.25 153 ASP B O 1
ATOM 3876 N N . SER B 1 154 ? 38.875 15.062 -6.918 1 33.81 154 SER B N 1
ATOM 3877 C CA . SER B 1 154 ? 37.906 14.289 -7.723 1 33.81 154 SER B CA 1
ATOM 3878 C C . SER B 1 154 ? 36.844 13.672 -6.859 1 33.81 154 SER B C 1
ATOM 3880 O O . SER B 1 154 ? 36.938 13.648 -5.633 1 33.81 154 SER B O 1
ATOM 3882 N N . LEU B 1 155 ? 36.156 12.312 -7.48 1 33.06 155 LEU B N 1
ATOM 3883 C CA . LEU B 1 155 ? 35.094 11.336 -7.41 1 33.06 155 LEU B CA 1
ATOM 3884 C C . LEU B 1 155 ? 35.062 10.641 -6.051 1 33.06 155 LEU B C 1
ATOM 3886 O O . LEU B 1 155 ? 34.438 9.602 -5.887 1 33.06 155 LEU B O 1
ATOM 3890 N N . HIS B 1 156 ? 36.062 10.773 -5.281 1 34.28 156 HIS B N 1
ATOM 3891 C CA . HIS B 1 156 ? 35.844 9.977 -4.074 1 34.28 156 HIS B CA 1
ATOM 3892 C C . HIS B 1 156 ? 34.562 10.391 -3.361 1 34.28 156 HIS B C 1
ATOM 3894 O O . HIS B 1 156 ? 34.531 11.383 -2.635 1 34.28 156 HIS B O 1
ATOM 3900 N N . LEU B 1 157 ? 33.344 10.289 -3.998 1 37.91 157 LEU B N 1
ATOM 3901 C CA . LEU B 1 157 ? 32.062 10.203 -3.342 1 37.91 157 LEU B CA 1
ATOM 3902 C C . LEU B 1 157 ? 32.156 9.492 -1.996 1 37.91 157 LEU B C 1
ATOM 3904 O O . LEU B 1 157 ? 32.219 8.266 -1.938 1 37.91 157 LEU B O 1
ATOM 3908 N N . SER B 1 158 ? 33.094 9.727 -1.144 1 38.59 158 SER B N 1
ATOM 3909 C CA . SER B 1 158 ? 33.344 9.211 0.199 1 38.59 158 SER B CA 1
ATOM 3910 C C . SER B 1 158 ? 32.031 8.953 0.94 1 38.59 158 SER B C 1
ATOM 3912 O O . SER B 1 158 ? 30.969 9.391 0.504 1 38.59 158 SER B O 1
ATOM 3914 N N . ASP B 1 159 ? 32.156 8.367 2.266 1 47.25 159 ASP B N 1
ATOM 3915 C CA . ASP B 1 159 ? 31.312 7.797 3.32 1 47.25 159 ASP B CA 1
ATOM 3916 C C . ASP B 1 159 ? 30.156 8.734 3.672 1 47.25 159 ASP B C 1
ATOM 3918 O O . ASP B 1 159 ? 29.219 8.344 4.371 1 47.25 159 ASP B O 1
ATOM 3922 N N . GLY B 1 160 ? 30.188 10.047 3.176 1 53.31 160 GLY B N 1
ATOM 3923 C CA . GLY B 1 160 ? 29.219 11 3.699 1 53.31 160 GLY B CA 1
ATOM 3924 C C . GLY B 1 160 ? 28.094 11.297 2.73 1 53.31 160 GLY B C 1
ATOM 3925 O O . GLY B 1 160 ? 27.172 12.047 3.055 1 53.31 160 GLY B O 1
ATOM 3926 N N . TYR B 1 161 ? 28.266 10.984 1.519 1 58.19 161 TYR B N 1
ATOM 3927 C CA . TYR B 1 161 ? 27.188 11.344 0.606 1 58.19 161 TYR B CA 1
ATOM 3928 C C . TYR B 1 161 ? 26.047 10.32 0.662 1 58.19 161 TYR B C 1
ATOM 3930 O O . TYR B 1 161 ? 26.297 9.133 0.879 1 58.19 161 TYR B O 1
ATOM 3938 N N . PRO B 1 162 ? 24.953 11.008 0.747 1 64.06 162 PRO B N 1
ATOM 3939 C CA . PRO B 1 162 ? 23.844 10.047 0.697 1 64.06 162 PRO B CA 1
ATOM 3940 C C . PRO B 1 162 ? 23.906 9.148 -0.539 1 64.06 162 PRO B C 1
ATOM 3942 O O . PRO B 1 162 ? 24.453 9.547 -1.569 1 64.06 162 PRO B O 1
ATOM 3945 N N . GLN B 1 163 ? 23.703 7.965 -0.307 1 64.81 163 GLN B N 1
ATOM 3946 C CA . GLN B 1 163 ? 23.609 6.996 -1.394 1 64.81 163 GLN B CA 1
ATOM 3947 C C . GLN B 1 163 ? 22.625 7.473 -2.471 1 64.81 163 GLN B C 1
ATOM 3949 O O . GLN B 1 163 ? 21.578 8.039 -2.16 1 64.81 163 GLN B O 1
ATOM 3954 N N . PHE B 1 164 ? 23.109 7.402 -3.684 1 66.31 164 PHE B N 1
ATOM 3955 C CA . PHE B 1 164 ? 22.219 7.699 -4.801 1 66.31 164 PHE B CA 1
ATOM 3956 C C . PHE B 1 164 ? 20.922 6.895 -4.695 1 66.31 164 PHE B C 1
ATOM 3958 O O . PHE B 1 164 ? 20.953 5.723 -4.316 1 66.31 164 PHE B O 1
ATOM 3965 N N . GLY B 1 165 ? 19.891 7.496 -4.926 1 67.88 165 GLY B N 1
ATOM 3966 C CA . GLY B 1 165 ? 18.594 6.828 -4.828 1 67.88 165 GLY B CA 1
ATOM 3967 C C . GLY B 1 165 ? 17.844 7.16 -3.551 1 67.88 165 GLY B C 1
ATOM 3968 O O . GLY B 1 165 ? 16.625 6.98 -3.473 1 67.88 165 GLY B O 1
ATOM 3969 N N . CYS B 1 166 ? 18.656 7.781 -2.717 1 74.69 166 CYS B N 1
ATOM 3970 C CA . CYS B 1 166 ? 18.016 8.172 -1.464 1 74.69 166 CYS B CA 1
ATOM 3971 C C . CYS B 1 166 ? 17.391 9.555 -1.58 1 74.69 166 CYS B C 1
ATOM 3973 O O . CYS B 1 166 ? 17.969 10.461 -2.178 1 74.69 166 CYS B O 1
ATOM 3975 N N . ARG B 1 167 ? 16.219 9.656 -1.088 1 74.12 167 ARG B N 1
ATOM 3976 C CA . ARG B 1 167 ? 15.508 10.93 -1.103 1 74.12 167 ARG B CA 1
ATOM 3977 C C . ARG B 1 167 ? 16.281 12.008 -0.352 1 74.12 167 ARG B C 1
ATOM 3979 O O . ARG B 1 167 ? 16.203 13.188 -0.694 1 74.12 167 ARG B O 1
ATOM 3986 N N . ASN B 1 168 ? 17.062 11.531 0.55 1 70.44 168 ASN B N 1
ATOM 3987 C CA . ASN B 1 168 ? 17.797 12.5 1.354 1 70.44 168 ASN B CA 1
ATOM 3988 C C . ASN B 1 168 ? 18.891 13.195 0.54 1 70.44 168 ASN B C 1
ATOM 3990 O O . ASN B 1 168 ? 19.469 14.188 0.984 1 70.44 168 ASN B O 1
ATOM 3994 N N . TYR B 1 169 ? 19.109 12.711 -0.632 1 74.81 169 TYR B N 1
ATOM 3995 C CA . TYR B 1 169 ? 20.078 13.375 -1.514 1 74.81 169 TYR B CA 1
ATOM 3996 C C . TYR B 1 169 ? 19.625 14.797 -1.821 1 74.81 169 TYR B C 1
ATOM 3998 O O . TYR B 1 169 ? 20.469 15.711 -1.904 1 74.81 169 TYR B O 1
ATOM 4006 N N . TYR B 1 170 ? 18.375 14.953 -1.845 1 75.81 170 TYR B N 1
ATOM 4007 C CA . TYR B 1 170 ? 17.859 16.297 -2.107 1 75.81 170 TYR B CA 1
ATOM 4008 C C . TYR B 1 170 ? 18.188 17.234 -0.955 1 75.81 170 TYR B C 1
ATOM 4010 O O . TYR B 1 170 ? 18.484 18.422 -1.171 1 75.81 170 TYR B O 1
ATOM 4018 N N . CYS B 1 171 ? 18.141 16.719 0.246 1 74.81 171 CYS B N 1
ATOM 4019 C CA . CYS B 1 171 ? 18.469 17.562 1.397 1 74.81 171 CYS B CA 1
ATOM 4020 C C . CYS B 1 171 ? 19.938 18 1.348 1 74.81 171 CYS B C 1
ATOM 4022 O O . CYS B 1 171 ? 20.25 19.125 1.734 1 74.81 171 CYS B O 1
ATOM 4024 N N . TYR B 1 172 ? 20.688 17.109 0.875 1 76.12 172 TYR B N 1
ATOM 4025 C CA . TYR B 1 172 ? 22.094 17.453 0.715 1 76.12 172 TYR B CA 1
ATOM 4026 C C . TYR B 1 172 ? 22.266 18.562 -0.318 1 76.12 172 TYR B C 1
ATOM 4028 O O . TYR B 1 172 ? 23.016 19.516 -0.091 1 76.12 172 TYR B O 1
ATOM 4036 N N . LEU B 1 173 ? 21.578 18.422 -1.398 1 80.38 173 LEU B N 1
ATOM 4037 C CA . LEU B 1 173 ? 21.672 19.422 -2.447 1 80.38 173 LEU B CA 1
ATOM 4038 C C . LEU B 1 173 ? 21.141 20.766 -1.953 1 80.38 173 LEU B C 1
ATOM 4040 O O . LEU B 1 173 ? 21.688 21.812 -2.299 1 80.38 173 LEU B O 1
ATOM 4044 N N . CYS B 1 174 ? 20.172 20.672 -1.165 1 84.19 174 CYS B N 1
ATOM 4045 C CA . CYS B 1 174 ? 19.641 21.906 -0.581 1 84.19 174 CYS B CA 1
ATOM 4046 C C . CYS B 1 174 ? 20.656 22.562 0.335 1 84.19 174 CYS B C 1
ATOM 4048 O O . CYS B 1 174 ? 20.812 23.781 0.329 1 84.19 174 CYS B O 1
ATOM 4050 N N . LYS B 1 175 ? 21.297 21.75 1.096 1 82.06 175 LYS B N 1
ATOM 4051 C CA . LYS B 1 175 ? 22.344 22.266 1.973 1 82.06 175 LYS B CA 1
ATOM 4052 C C . LYS B 1 175 ? 23.438 22.969 1.169 1 82.06 175 LYS B C 1
ATOM 4054 O O . LYS B 1 175 ? 23.859 24.062 1.511 1 82.06 175 LYS B O 1
ATOM 4059 N N . VAL B 1 176 ? 23.781 22.312 0.133 1 82.44 176 VAL B N 1
ATOM 4060 C CA . VAL B 1 176 ? 24.828 22.875 -0.721 1 82.44 176 VAL B CA 1
ATOM 4061 C C . VAL B 1 176 ? 24.344 24.188 -1.325 1 82.44 176 VAL B C 1
ATOM 4063 O O . VAL B 1 176 ? 25.062 25.203 -1.284 1 82.44 176 VAL B O 1
ATOM 4066 N N . TRP B 1 177 ? 23.172 24.156 -1.769 1 88.38 177 TRP B N 1
ATOM 4067 C CA . TRP B 1 177 ? 22.578 25.328 -2.424 1 88.38 177 TRP B CA 1
ATOM 4068 C C . TRP B 1 177 ? 22.406 26.469 -1.437 1 88.38 177 TRP B C 1
ATOM 4070 O O . TRP B 1 177 ? 22.812 27.609 -1.717 1 88.38 177 TRP B O 1
ATOM 4080 N N . ALA B 1 178 ? 21.953 26.188 -0.319 1 89.19 178 ALA B N 1
ATOM 4081 C CA . ALA B 1 178 ? 21.609 27.219 0.654 1 89.19 178 ALA B CA 1
ATOM 4082 C C . ALA B 1 178 ? 22.859 27.766 1.343 1 89.19 178 ALA B C 1
ATOM 4084 O O . ALA B 1 178 ? 22.844 28.859 1.903 1 89.19 178 ALA B O 1
ATOM 4085 N N . THR B 1 179 ? 23.891 26.969 1.32 1 87.75 179 THR B N 1
ATOM 4086 C CA . THR B 1 179 ? 25.125 27.391 1.941 1 87.75 179 THR B CA 1
ATOM 4087 C C . THR B 1 179 ? 25.953 28.25 0.975 1 87.75 179 THR B C 1
ATOM 4089 O O . THR B 1 179 ? 26.875 28.953 1.391 1 87.75 179 THR B O 1
ATOM 4092 N N . ASP B 1 180 ? 25.594 28.203 -0.208 1 88.5 180 ASP B N 1
ATOM 4093 C CA . ASP B 1 180 ? 26.297 28.969 -1.221 1 88.5 180 ASP B CA 1
ATOM 4094 C C . ASP B 1 180 ? 26.188 30.469 -0.945 1 88.5 180 ASP B C 1
ATOM 4096 O O . ASP B 1 180 ? 25.094 30.984 -0.68 1 88.5 180 ASP B O 1
ATOM 4100 N N . ILE B 1 181 ? 27.266 31.172 -1.153 1 88 181 ILE B N 1
ATOM 4101 C CA . ILE B 1 181 ? 27.344 32.594 -0.798 1 88 181 ILE B CA 1
ATOM 4102 C C . ILE B 1 181 ? 26.453 33.406 -1.723 1 88 181 ILE B C 1
ATOM 4104 O O . ILE B 1 181 ? 25.812 34.375 -1.284 1 88 181 ILE B O 1
ATOM 4108 N N . SER B 1 182 ? 26.438 33.094 -2.932 1 91.44 182 SER B N 1
ATOM 4109 C CA . SER B 1 182 ? 25.609 33.812 -3.881 1 91.44 182 SER B CA 1
ATOM 4110 C C . SER B 1 182 ? 24.125 33.656 -3.561 1 91.44 182 SER B C 1
ATOM 4112 O O . SER B 1 182 ? 23.344 34.594 -3.707 1 91.44 182 SER B O 1
ATOM 4114 N N . VAL B 1 183 ? 23.844 32.438 -3.137 1 92.88 183 VAL B N 1
ATOM 4115 C CA . VAL B 1 183 ? 22.453 32.156 -2.75 1 92.88 183 VAL B CA 1
ATOM 4116 C C . VAL B 1 183 ? 22.125 32.938 -1.48 1 92.88 183 VAL B C 1
ATOM 4118 O O . VAL B 1 183 ? 21.062 33.562 -1.397 1 92.88 183 VAL B O 1
ATOM 4121 N N . GLN B 1 184 ? 23 33 -0.577 1 91.38 184 GLN B N 1
ATOM 4122 C CA . GLN B 1 184 ? 22.766 33.719 0.665 1 91.38 184 GLN B CA 1
ATOM 4123 C C . GLN B 1 184 ? 22.625 35.219 0.402 1 91.38 184 GLN B C 1
ATOM 4125 O O . GLN B 1 184 ? 21.766 35.875 0.983 1 91.38 184 GLN B O 1
ATOM 4130 N N . LYS B 1 185 ? 23.375 35.719 -0.451 1 92.44 185 LYS B N 1
ATOM 4131 C CA . LYS B 1 185 ? 23.266 37.125 -0.833 1 92.44 185 LYS B CA 1
ATOM 4132 C C . LYS B 1 185 ? 21.906 37.406 -1.47 1 92.44 185 LYS B C 1
ATOM 4134 O O . LYS B 1 185 ? 21.281 38.438 -1.148 1 92.44 185 LYS B O 1
ATOM 4139 N N . ALA B 1 186 ? 21.5 36.469 -2.32 1 94 186 ALA B N 1
ATOM 4140 C CA . ALA B 1 186 ? 20.219 36.625 -2.996 1 94 186 ALA B CA 1
ATOM 4141 C C . ALA B 1 186 ? 19.062 36.594 -1.995 1 94 186 ALA B C 1
ATOM 4143 O O . ALA B 1 186 ? 18.062 37.281 -2.189 1 94 186 ALA B O 1
ATOM 4144 N N . LEU B 1 187 ? 19.297 35.875 -0.943 1 91.94 187 LEU B N 1
ATOM 4145 C CA . LEU B 1 187 ? 18.266 35.75 0.084 1 91.94 187 LEU B CA 1
ATOM 4146 C C . LEU B 1 187 ? 18.406 36.875 1.127 1 91.94 187 LEU B C 1
ATOM 4148 O O . LEU B 1 187 ? 17.672 36.875 2.119 1 91.94 187 LEU B O 1
ATOM 4152 N N . HIS B 1 188 ? 19.422 37.75 0.939 1 92.75 188 HIS B N 1
ATOM 4153 C CA . HIS B 1 188 ? 19.672 38.906 1.771 1 92.75 188 HIS B CA 1
ATOM 4154 C C . HIS B 1 188 ? 20.109 38.5 3.174 1 92.75 188 HIS B C 1
ATOM 4156 O O . HIS B 1 188 ? 19.734 39.156 4.156 1 92.75 188 HIS B O 1
ATOM 4162 N N . ILE B 1 189 ? 20.797 37.406 3.25 1 91 189 ILE B N 1
ATOM 4163 C CA . ILE B 1 189 ? 21.438 37.031 4.5 1 91 189 ILE B CA 1
ATOM 4164 C C . ILE B 1 189 ? 22.719 37.812 4.711 1 91 189 ILE B C 1
ATOM 4166 O O . ILE B 1 189 ? 23.531 37.938 3.799 1 91 189 ILE B O 1
ATOM 4170 N N . ARG B 1 190 ? 22.688 38.406 5.945 1 90.25 190 ARG B N 1
ATOM 4171 C CA . ARG B 1 190 ? 23.875 39.188 6.246 1 90.25 190 ARG B CA 1
ATOM 4172 C C . ARG B 1 190 ? 25.141 38.344 6.168 1 90.25 190 ARG B C 1
ATOM 4174 O O . ARG B 1 190 ? 25.188 37.25 6.754 1 90.25 190 ARG B O 1
ATOM 4181 N N . LYS B 1 191 ? 26.062 38.906 5.48 1 85.94 191 LYS B N 1
ATOM 4182 C CA . LYS B 1 191 ? 27.312 38.156 5.273 1 85.94 191 LYS B CA 1
ATOM 4183 C C . LYS B 1 191 ? 27.969 37.812 6.605 1 85.94 191 LYS B C 1
ATOM 4185 O O . LYS B 1 191 ? 28 38.625 7.523 1 85.94 191 LYS B O 1
ATOM 4190 N N . GLY B 1 192 ? 28.375 36.562 6.734 1 82.5 192 GLY B N 1
ATOM 4191 C CA . GLY B 1 192 ? 29.141 36.156 7.895 1 82.5 192 GLY B CA 1
ATOM 4192 C C . GLY B 1 192 ? 28.266 35.656 9.031 1 82.5 192 GLY B C 1
ATOM 4193 O O . GLY B 1 192 ? 28.781 35.156 10.039 1 82.5 192 GLY B O 1
ATOM 4194 N N . THR B 1 193 ? 26.969 35.781 8.922 1 85.88 193 THR B N 1
ATOM 4195 C CA . THR B 1 193 ? 26.109 35.375 10.023 1 85.88 193 THR B CA 1
ATOM 4196 C C . THR B 1 193 ? 25.844 33.875 9.977 1 85.88 193 THR B C 1
ATOM 4198 O O . THR B 1 193 ? 25.734 33.219 11.016 1 85.88 193 THR B O 1
ATOM 4201 N N . ILE B 1 194 ? 25.703 33.375 8.766 1 83.62 194 ILE B N 1
ATOM 4202 C CA . ILE B 1 194 ? 25.422 31.938 8.617 1 83.62 194 ILE B CA 1
ATOM 4203 C C . ILE B 1 194 ? 26.531 31.281 7.809 1 83.62 194 ILE B C 1
ATOM 4205 O O . ILE B 1 194 ? 26.719 31.594 6.633 1 83.62 194 ILE B O 1
ATOM 4209 N N . LYS B 1 195 ? 27.156 30.484 8.5 1 81.75 195 LYS B N 1
ATOM 4210 C CA . LYS B 1 195 ? 28.25 29.797 7.824 1 81.75 195 LYS B CA 1
ATOM 4211 C C . LYS B 1 195 ? 27.734 28.609 7.012 1 81.75 195 LYS B C 1
ATOM 4213 O O . LYS B 1 195 ? 28.125 28.422 5.859 1 81.75 195 LYS B O 1
ATOM 4218 N N . GLU B 1 196 ? 26.875 27.859 7.68 1 83.06 196 GLU B N 1
ATOM 4219 C CA . GLU B 1 196 ? 26.281 26.672 7.051 1 83.06 196 GLU B CA 1
ATOM 4220 C C . GLU B 1 196 ? 24.781 26.594 7.34 1 83.06 196 GLU B C 1
ATOM 4222 O O . GLU B 1 196 ? 24.359 26.75 8.484 1 83.06 196 GLU B O 1
ATOM 4227 N N . TRP B 1 197 ? 24.188 26.375 6.188 1 83.88 197 TRP B N 1
ATOM 4228 C CA . TRP B 1 197 ? 22.75 26.188 6.34 1 83.88 197 TRP B CA 1
ATOM 4229 C C . TRP B 1 197 ? 22.438 24.828 6.973 1 83.88 197 TRP B C 1
ATOM 4231 O O . TRP B 1 197 ? 23.047 23.828 6.625 1 83.88 197 TRP B O 1
ATOM 4241 N N . VAL B 1 198 ? 21.531 24.953 7.918 1 77.75 198 VAL B N 1
ATOM 4242 C CA . VAL B 1 198 ? 21.047 23.719 8.547 1 77.75 198 VAL B CA 1
ATOM 4243 C C . VAL B 1 198 ? 19.531 23.625 8.359 1 77.75 198 VAL B C 1
ATOM 4245 O O . VAL B 1 198 ? 18.812 24.625 8.445 1 77.75 198 VAL B O 1
ATOM 4248 N N . ARG B 1 199 ? 19.078 22.453 7.949 1 75.81 199 ARG B N 1
ATOM 4249 C CA . ARG B 1 199 ? 17.672 22.234 7.633 1 75.81 199 ARG B CA 1
ATOM 4250 C C . ARG B 1 199 ? 16.797 22.5 8.852 1 75.81 199 ARG B C 1
ATOM 4252 O O . ARG B 1 199 ? 15.758 23.172 8.742 1 75.81 199 ARG B O 1
ATOM 4259 N N . CYS B 1 200 ? 17.188 21.875 9.977 1 70.69 200 CYS B N 1
ATOM 4260 C CA . CYS B 1 200 ? 16.391 22.031 11.188 1 70.69 200 CYS B CA 1
ATOM 4261 C C . CYS B 1 200 ? 17.234 22.594 12.328 1 70.69 200 CYS B C 1
ATOM 4263 O O . CYS B 1 200 ? 18.25 22 12.703 1 70.69 200 CYS B O 1
ATOM 4265 N N . ASN B 1 201 ? 16.828 23.812 12.672 1 70.31 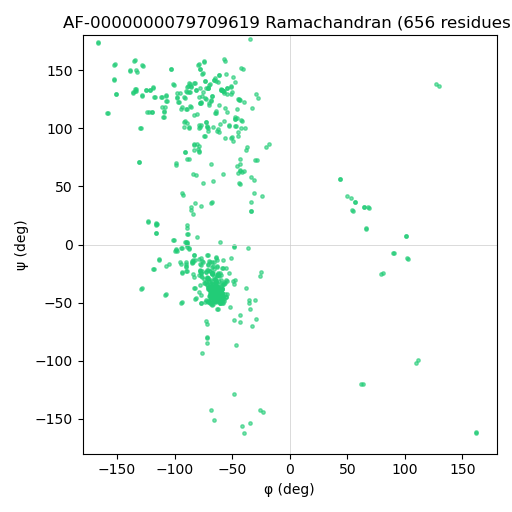201 ASN B N 1
ATOM 4266 C CA . ASN B 1 201 ? 17.453 24.359 13.867 1 70.31 201 ASN B CA 1
ATOM 4267 C C . ASN B 1 201 ? 16.953 23.656 15.133 1 70.31 201 ASN B C 1
ATOM 4269 O O . ASN B 1 201 ? 15.844 23.922 15.594 1 70.31 201 ASN B O 1
ATOM 4273 N N . LYS B 1 202 ? 17.75 22.781 15.641 1 69.5 202 LYS B N 1
ATOM 4274 C CA . LYS B 1 202 ? 17.344 22 16.797 1 69.5 202 LYS B CA 1
ATOM 4275 C C . LYS B 1 202 ? 17.75 22.688 18.094 1 69.5 202 LYS B C 1
ATOM 4277 O O . LYS B 1 202 ? 17.578 22.125 19.188 1 69.5 202 LYS B O 1
ATOM 4282 N N . SER B 1 203 ? 18.297 23.766 17.953 1 67.88 203 SER B N 1
ATOM 4283 C CA . SER B 1 203 ? 18.766 24.469 19.141 1 67.88 203 SER B CA 1
ATOM 4284 C C . SER B 1 203 ? 17.609 25.125 19.891 1 67.88 203 SER B C 1
ATOM 4286 O O . SER B 1 203 ? 17.734 25.453 21.078 1 67.88 203 SER B O 1
ATOM 4288 N N . MET B 1 204 ? 16.641 25.312 19.156 1 66.62 204 MET B N 1
ATOM 4289 C CA . MET B 1 204 ? 15.492 25.953 19.812 1 66.62 204 MET B CA 1
ATOM 4290 C C . MET B 1 204 ? 14.742 24.938 20.672 1 66.62 204 MET B C 1
ATOM 4292 O O . MET B 1 204 ? 14.516 23.812 20.25 1 66.62 204 MET B O 1
ATOM 4296 N N . ASP B 1 205 ? 14.641 25.266 21.938 1 64.94 205 ASP B N 1
ATOM 4297 C CA . ASP B 1 205 ? 13.898 24.406 22.859 1 64.94 205 ASP B CA 1
ATOM 4298 C C . ASP B 1 205 ? 12.398 24.484 22.578 1 64.94 205 ASP B C 1
ATOM 4300 O O . ASP B 1 205 ? 11.781 25.547 22.703 1 64.94 205 ASP B O 1
ATOM 4304 N N . TYR B 1 206 ? 11.977 23.438 21.875 1 67.19 206 TYR B N 1
ATOM 4305 C CA . TYR B 1 206 ? 10.547 23.359 21.594 1 67.19 206 TYR B CA 1
ATOM 4306 C C . TYR B 1 206 ? 9.844 22.5 22.641 1 67.19 206 TYR B C 1
ATOM 4308 O O . TYR B 1 206 ? 10.312 21.406 22.969 1 67.19 206 TYR B O 1
ATOM 4316 N N . ASP B 1 207 ? 8.922 23.203 23.375 1 68.94 207 ASP B N 1
ATOM 4317 C CA . ASP B 1 207 ? 8.062 22.422 24.266 1 68.94 207 ASP B CA 1
ATOM 4318 C C . ASP B 1 207 ? 6.828 21.906 23.516 1 68.94 207 ASP B C 1
ATOM 4320 O O . ASP B 1 207 ? 6.141 22.688 22.844 1 68.94 207 ASP B O 1
ATOM 4324 N N . TYR B 1 208 ? 6.742 20.609 23.5 1 72 208 TYR B N 1
ATOM 4325 C CA . TYR B 1 208 ? 5.555 20.016 22.906 1 72 208 TYR B CA 1
ATOM 4326 C C . TYR B 1 208 ? 4.402 19.984 23.906 1 72 208 TYR B C 1
ATOM 4328 O O . TYR B 1 208 ? 4.176 18.969 24.562 1 72 208 TYR B O 1
ATOM 4336 N N . ASP B 1 209 ? 3.674 21.109 23.938 1 77.69 209 ASP B N 1
ATOM 4337 C CA . ASP B 1 209 ? 2.699 21.281 25 1 77.69 209 ASP B CA 1
ATOM 4338 C C . ASP B 1 209 ? 1.309 20.844 24.562 1 77.69 209 ASP B C 1
ATOM 4340 O O . ASP B 1 209 ? 0.421 20.641 25.391 1 77.69 209 ASP B O 1
ATOM 4344 N N . VAL B 1 210 ? 1.071 20.672 23.344 1 85.06 210 VAL B N 1
ATOM 4345 C CA . VAL B 1 210 ? -0.258 20.312 22.859 1 85.06 210 VAL B CA 1
ATOM 4346 C C . VAL B 1 210 ? -0.249 18.891 22.328 1 85.06 210 VAL B C 1
ATOM 4348 O O . VAL B 1 210 ? 0.48 18.562 21.391 1 85.06 210 VAL B O 1
ATOM 4351 N N . ALA B 1 211 ? -1.068 18.031 22.969 1 87 211 ALA B N 1
ATOM 4352 C CA . ALA B 1 211 ? -1.079 16.609 22.625 1 87 211 ALA B CA 1
ATOM 4353 C C . ALA B 1 211 ? -2.09 16.312 21.516 1 87 211 ALA B C 1
ATOM 4355 O O . ALA B 1 211 ? -1.993 15.289 20.828 1 87 211 ALA B O 1
ATOM 4356 N N . SER B 1 212 ? -3.066 17.234 21.422 1 94.31 212 SER B N 1
ATOM 4357 C CA . SER B 1 212 ? -4.129 17 20.453 1 94.31 212 SER B CA 1
ATOM 4358 C C . SER B 1 212 ? -4.738 18.312 19.969 1 94.31 212 SER B C 1
ATOM 4360 O O . SER B 1 212 ? -4.879 19.266 20.734 1 94.31 212 SER B O 1
ATOM 4362 N N . VAL B 1 213 ? -5.043 18.312 18.719 1 94.94 213 VAL B N 1
ATOM 4363 C CA . VAL B 1 213 ? -5.719 19.484 18.172 1 94.94 213 VAL B CA 1
ATOM 4364 C C . VAL B 1 213 ? -7.043 19.078 17.531 1 94.94 213 VAL B C 1
ATOM 4366 O O . VAL B 1 213 ? -7.609 19.812 16.719 1 94.94 213 VAL B O 1
ATOM 4369 N N . VAL B 1 214 ? -7.527 17.906 17.906 1 92.69 214 VAL B N 1
ATOM 4370 C CA . VAL B 1 214 ? -8.797 17.422 17.391 1 92.69 214 VAL B CA 1
ATOM 4371 C C . VAL B 1 214 ? -9.922 18.391 17.734 1 92.69 214 VAL B C 1
ATOM 4373 O O . VAL B 1 214 ? -10.773 18.688 16.891 1 92.69 214 VAL B O 1
ATOM 4376 N N . SER B 1 215 ? -9.867 18.969 18.938 1 92.81 215 SER B N 1
ATOM 4377 C CA . SER B 1 215 ? -10.906 19.906 19.375 1 92.81 215 SER B CA 1
ATOM 4378 C C . SER B 1 215 ? -10.867 21.188 18.562 1 92.81 215 SER B C 1
ATOM 4380 O O . SER B 1 215 ? -11.906 21.812 18.328 1 92.81 215 SER B O 1
ATOM 4382 N N . TYR B 1 216 ? -9.695 21.547 18.141 1 93.69 216 TYR B N 1
ATOM 4383 C CA . TYR B 1 216 ? -9.57 22.734 17.281 1 93.69 216 TYR B CA 1
ATOM 4384 C C . TYR B 1 216 ? -10.289 22.516 15.961 1 93.69 216 TYR B C 1
ATOM 4386 O O . TYR B 1 216 ? -10.969 23.406 15.461 1 93.69 216 TYR B O 1
ATOM 4394 N N . HIS B 1 217 ? -10.125 21.344 15.406 1 90.88 217 HIS B N 1
ATOM 4395 C CA . HIS B 1 217 ? -10.82 21 14.172 1 90.88 217 HIS B CA 1
ATOM 4396 C C . HIS B 1 217 ? -12.328 21.062 14.352 1 90.88 217 HIS B C 1
ATOM 4398 O O . HIS B 1 217 ? -13.039 21.609 13.5 1 90.88 217 HIS B O 1
ATOM 4404 N N . LEU B 1 218 ? -12.781 20.516 15.461 1 88.44 218 LEU B N 1
ATOM 4405 C CA . LEU B 1 218 ? -14.211 20.547 15.75 1 88.44 218 LEU B CA 1
ATOM 4406 C C . LEU B 1 218 ? -14.719 21.984 15.844 1 88.44 218 LEU B C 1
ATOM 4408 O O . LEU B 1 218 ? -15.742 22.312 15.25 1 88.44 218 LEU B O 1
ATOM 4412 N N . CYS B 1 219 ? -14.023 22.812 16.547 1 91.94 219 CYS B N 1
ATOM 4413 C CA . CYS B 1 219 ? -14.398 24.219 16.734 1 91.94 219 CYS B CA 1
ATOM 4414 C C . CYS B 1 219 ? -14.453 24.938 15.391 1 91.94 219 CYS B C 1
ATOM 4416 O O . CYS B 1 219 ? -15.445 25.594 15.078 1 91.94 219 CYS B O 1
ATOM 4418 N N . LEU B 1 220 ? -13.438 24.766 14.594 1 91.31 220 LEU B N 1
ATOM 4419 C CA . LEU B 1 220 ? -13.336 25.469 13.32 1 91.31 220 LEU B CA 1
ATOM 4420 C C . LEU B 1 220 ? -14.43 25.016 12.359 1 91.31 220 LEU B C 1
ATOM 4422 O O . LEU B 1 220 ? -15.031 25.828 11.664 1 91.31 220 LEU B O 1
ATOM 4426 N N . ASN B 1 221 ? -14.672 23.734 12.375 1 84.38 221 ASN B N 1
ATOM 4427 C CA . ASN B 1 221 ? -15.727 23.219 11.508 1 84.38 221 ASN B CA 1
ATOM 4428 C C . ASN B 1 221 ? -17.109 23.688 11.945 1 84.38 221 ASN B C 1
ATOM 4430 O O . ASN B 1 221 ? -17.953 24.016 11.109 1 84.38 221 ASN B O 1
ATOM 4434 N N . THR B 1 222 ? -17.328 23.766 13.18 1 83.69 222 THR B N 1
ATOM 4435 C CA . THR B 1 222 ? -18.594 24.234 13.719 1 83.69 222 THR B CA 1
ATOM 4436 C C . THR B 1 222 ? -18.844 25.703 13.359 1 83.69 222 THR B C 1
ATOM 4438 O O . THR B 1 222 ? -19.984 26.109 13.133 1 83.69 222 THR B O 1
ATOM 4441 N N . ARG B 1 223 ? -17.797 26.438 13.219 1 89.5 223 ARG B N 1
ATOM 4442 C CA . ARG B 1 223 ? -17.891 27.859 12.898 1 89.5 223 ARG B CA 1
ATOM 4443 C C . ARG B 1 223 ? -18.062 28.078 11.398 1 89.5 223 ARG B C 1
ATOM 4445 O O . ARG B 1 223 ? -18.219 29.203 10.945 1 89.5 223 ARG B O 1
ATOM 4452 N N . GLY B 1 224 ? -17.906 26.969 10.68 1 84.44 224 GLY B N 1
ATOM 4453 C CA . GLY B 1 224 ? -18.219 27.047 9.258 1 84.44 224 GLY B CA 1
ATOM 4454 C C . GLY B 1 224 ? -16.984 27.172 8.375 1 84.44 224 GLY B C 1
ATOM 4455 O O . GLY B 1 224 ? -17.109 27.344 7.164 1 84.44 224 GLY B O 1
ATOM 4456 N N . TYR B 1 225 ? -15.82 27.062 8.914 1 89.44 225 TYR B N 1
ATOM 4457 C CA . TYR B 1 225 ? -14.609 27.125 8.109 1 89.44 225 TYR B CA 1
ATOM 4458 C C . TYR B 1 225 ? -14.422 25.844 7.309 1 89.44 225 TYR B C 1
ATOM 4460 O O . TYR B 1 225 ? -14.672 24.734 7.816 1 89.44 225 TYR B O 1
ATOM 4468 N N . ARG B 1 226 ? -13.961 26.031 6.086 1 86.44 226 ARG B N 1
ATOM 4469 C CA . ARG B 1 226 ? -13.719 24.891 5.207 1 86.44 226 ARG B CA 1
ATOM 4470 C C . ARG B 1 226 ? -12.359 24.266 5.496 1 86.44 226 ARG B C 1
ATOM 4472 O O . ARG B 1 226 ? -11.383 24.969 5.754 1 86.44 226 ARG B O 1
ATOM 4479 N N . ALA B 1 227 ? -12.359 22.891 5.469 1 88.25 227 ALA B N 1
ATOM 4480 C CA . ALA B 1 227 ? -11.102 22.172 5.695 1 88.25 227 ALA B CA 1
ATOM 4481 C C . ALA B 1 227 ? -10.844 21.156 4.594 1 88.25 227 ALA B C 1
ATOM 4483 O O . ALA B 1 227 ? -11.758 20.422 4.195 1 88.25 227 ALA B O 1
ATOM 4484 N N . LEU B 1 228 ? -9.672 21.188 3.986 1 86.38 228 LEU B N 1
ATOM 4485 C CA . LEU B 1 228 ? -9.195 20.125 3.096 1 86.38 228 LEU B CA 1
ATOM 4486 C C . LEU B 1 228 ? -8.07 19.344 3.744 1 86.38 228 LEU B C 1
ATOM 4488 O O . LEU B 1 228 ? -6.992 19.891 4.004 1 86.38 228 LEU B O 1
ATOM 4492 N N . ILE B 1 229 ? -8.391 18.078 3.979 1 89.31 229 ILE B N 1
ATOM 4493 C CA . ILE B 1 229 ? -7.398 17.219 4.59 1 89.31 229 ILE B CA 1
ATOM 4494 C C . ILE B 1 229 ? -7.055 16.078 3.635 1 89.31 229 ILE B C 1
ATOM 4496 O O . ILE B 1 229 ? -7.945 15.391 3.127 1 89.31 229 ILE B O 1
ATOM 4500 N N . TYR B 1 230 ? -5.809 15.891 3.354 1 85.56 230 TYR B N 1
ATOM 4501 C CA . TYR B 1 230 ? -5.414 14.773 2.496 1 85.56 230 TYR B CA 1
ATOM 4502 C C . TYR B 1 230 ? -4.238 14.016 3.098 1 85.56 230 TYR B C 1
ATOM 4504 O O . TYR B 1 230 ? -3.473 14.57 3.889 1 85.56 230 TYR B O 1
ATOM 4512 N N . SER B 1 231 ? -4.168 12.734 2.812 1 89.12 231 SER B N 1
ATOM 4513 C CA . SER B 1 231 ? -3.102 11.859 3.299 1 89.12 231 SER B CA 1
ATOM 4514 C C . SER B 1 231 ? -2.568 10.969 2.186 1 89.12 231 SER B C 1
ATOM 4516 O O . SER B 1 231 ? -3.342 10.43 1.389 1 89.12 231 SER B O 1
ATOM 4518 N N . GLY B 1 232 ? -1.236 10.93 2.158 1 86.44 232 GLY B N 1
ATOM 4519 C CA . GLY B 1 232 ? -0.628 9.906 1.325 1 86.44 232 GLY B CA 1
ATOM 4520 C C . GLY B 1 232 ? -0.688 8.523 1.941 1 86.44 232 GLY B C 1
ATOM 4521 O O . GLY B 1 232 ? -0.536 8.367 3.154 1 86.44 232 GLY B O 1
ATOM 4522 N N . ASP B 1 233 ? -0.811 7.512 1.102 1 86.31 233 ASP B N 1
ATOM 4523 C CA . ASP B 1 233 ? -1.024 6.168 1.633 1 86.31 233 ASP B CA 1
ATOM 4524 C C . ASP B 1 233 ? 0.304 5.477 1.933 1 86.31 233 ASP B C 1
ATOM 4526 O O . ASP B 1 233 ? 0.327 4.395 2.52 1 86.31 233 ASP B O 1
ATOM 4530 N N . HIS B 1 234 ? 1.366 6.117 1.635 1 89.31 234 HIS B N 1
ATOM 4531 C CA . HIS B 1 234 ? 2.641 5.457 1.897 1 89.31 234 HIS B CA 1
ATOM 4532 C C . HIS B 1 234 ? 3.453 6.219 2.938 1 89.31 234 HIS B C 1
ATOM 4534 O O . HIS B 1 234 ? 4.68 6.094 2.99 1 89.31 234 HIS B O 1
ATOM 4540 N N . ASP B 1 235 ? 2.822 7.023 3.627 1 91.5 235 ASP B N 1
ATOM 4541 C CA . ASP B 1 235 ? 3.42 7.742 4.746 1 91.5 235 ASP B CA 1
ATOM 4542 C C . ASP B 1 235 ? 3.268 6.961 6.047 1 91.5 235 ASP B C 1
ATOM 4544 O O . ASP B 1 235 ? 2.154 6.793 6.551 1 91.5 235 ASP B O 1
ATOM 4548 N N . LEU B 1 236 ? 4.367 6.582 6.602 1 92.88 236 LEU B N 1
ATOM 4549 C CA . LEU B 1 236 ? 4.32 5.828 7.848 1 92.88 236 LEU B CA 1
ATOM 4550 C C . LEU B 1 236 ? 4.445 6.762 9.047 1 92.88 236 LEU B C 1
ATOM 4552 O O . LEU B 1 236 ? 4.008 6.418 10.156 1 92.88 236 LEU B O 1
ATOM 4556 N N . ALA B 1 237 ? 5.027 7.891 8.875 1 93.5 237 ALA B N 1
ATOM 4557 C CA . ALA B 1 237 ? 5.172 8.852 9.969 1 93.5 237 ALA B CA 1
ATOM 4558 C C . ALA B 1 237 ? 3.812 9.367 10.43 1 93.5 237 ALA B C 1
ATOM 4560 O O . ALA B 1 237 ? 3.557 9.469 11.633 1 93.5 237 ALA B O 1
ATOM 4561 N N . VAL B 1 238 ? 3.023 9.688 9.547 1 95.69 238 VAL B N 1
ATOM 4562 C CA . VAL B 1 238 ? 1.623 10.031 9.766 1 95.69 238 VAL B CA 1
ATOM 4563 C C . VAL B 1 238 ? 0.737 9.25 8.805 1 95.69 238 VAL B C 1
ATOM 4565 O O . VAL B 1 238 ? 0.542 9.664 7.656 1 95.69 238 VAL B O 1
ATOM 4568 N N . THR B 1 239 ? 0.159 8.211 9.297 1 95 239 THR B N 1
ATOM 4569 C CA . THR B 1 239 ? -0.558 7.277 8.43 1 95 239 THR B CA 1
ATOM 4570 C C . THR B 1 239 ? -1.928 7.836 8.055 1 95 239 THR B C 1
ATOM 4572 O O . THR B 1 239 ? -2.52 8.609 8.812 1 95 239 THR B O 1
ATOM 4575 N N . TYR B 1 240 ? -2.422 7.441 6.871 1 90.88 240 TYR B N 1
ATOM 4576 C CA . TYR B 1 240 ? -3.773 7.824 6.48 1 90.88 240 TYR B CA 1
ATOM 4577 C C . TYR B 1 240 ? -4.805 7.23 7.434 1 90.88 240 TYR B C 1
ATOM 4579 O O . TYR B 1 240 ? -5.871 7.812 7.645 1 90.88 240 TYR B O 1
ATOM 4587 N N . VAL B 1 241 ? -4.453 6.113 8.062 1 93.62 241 VAL B N 1
ATOM 4588 C CA . VAL B 1 241 ? -5.336 5.457 9.016 1 93.62 241 VAL B CA 1
ATOM 4589 C C . VAL B 1 241 ? -5.543 6.359 10.234 1 93.62 241 VAL B C 1
ATOM 4591 O O . VAL B 1 241 ? -6.656 6.461 10.758 1 93.62 241 VAL B O 1
ATOM 4594 N N . GLY B 1 242 ? -4.441 6.992 10.664 1 94.19 242 GLY B N 1
ATOM 4595 C CA . GLY B 1 242 ? -4.562 7.949 11.75 1 94.19 242 GLY B CA 1
ATOM 4596 C C . GLY B 1 242 ? -5.465 9.117 11.422 1 94.19 242 GLY B C 1
ATOM 4597 O O . GLY B 1 242 ? -6.328 9.484 12.227 1 94.19 242 GLY B O 1
ATOM 4598 N N . THR B 1 243 ? -5.289 9.633 10.289 1 92.31 243 THR B N 1
ATOM 4599 C CA . THR B 1 243 ? -6.109 10.742 9.82 1 92.31 243 THR B CA 1
ATOM 4600 C C . THR B 1 243 ? -7.582 10.344 9.758 1 92.31 243 THR B C 1
ATOM 4602 O O . THR B 1 243 ? -8.445 11.062 10.266 1 92.31 243 THR B O 1
ATOM 4605 N N . GLU B 1 244 ? -7.832 9.188 9.219 1 88.81 244 GLU B N 1
ATOM 4606 C CA . GLU B 1 244 ? -9.203 8.695 9.133 1 88.81 244 GLU B CA 1
ATOM 4607 C C . GLU B 1 244 ? -9.812 8.5 10.516 1 88.81 244 GLU B C 1
ATOM 4609 O O . GLU B 1 244 ? -10.984 8.805 10.734 1 88.81 244 GLU B O 1
ATOM 4614 N N . SER B 1 245 ? -9.023 8.078 11.398 1 91.19 245 SER B N 1
ATOM 4615 C CA . SER B 1 245 ? -9.508 7.723 12.734 1 91.19 245 SER B CA 1
ATOM 4616 C C . SER B 1 245 ? -9.969 8.953 13.5 1 91.19 245 SER B C 1
ATOM 4618 O O . SER B 1 245 ? -11.055 8.953 14.086 1 91.19 245 SER B O 1
ATOM 4620 N N . TRP B 1 246 ? -9.133 9.977 13.555 1 91.75 246 TRP B N 1
ATOM 4621 C CA . TRP B 1 246 ? -9.555 11.133 14.336 1 91.75 246 TRP B CA 1
ATOM 4622 C C . TRP B 1 246 ? -10.688 11.883 13.641 1 91.75 246 TRP B C 1
ATOM 4624 O O . TRP B 1 246 ? -11.562 12.445 14.297 1 91.75 246 TRP B O 1
ATOM 4634 N N . ILE B 1 247 ? -10.758 11.844 12.344 1 88.25 247 ILE B N 1
ATOM 4635 C CA . ILE B 1 247 ? -11.867 12.469 11.633 1 88.25 247 ILE B CA 1
ATOM 4636 C C . ILE B 1 247 ? -13.172 11.742 11.961 1 88.25 247 ILE B C 1
ATOM 4638 O O . ILE B 1 247 ? -14.195 12.375 12.219 1 88.25 247 ILE B O 1
ATOM 4642 N N . LYS B 1 248 ? -13.117 10.414 11.883 1 83.88 248 LYS B N 1
ATOM 4643 C CA . LYS B 1 248 ? -14.289 9.609 12.219 1 83.88 248 LYS B CA 1
ATOM 4644 C C . LYS B 1 248 ? -14.766 9.891 13.641 1 83.88 248 LYS B C 1
ATOM 4646 O O . LYS B 1 248 ? -15.969 9.883 13.906 1 83.88 248 LYS B O 1
ATOM 4651 N N . SER B 1 249 ? -13.867 10.188 14.477 1 86.69 249 SER B N 1
ATOM 4652 C CA . SER B 1 249 ? -14.211 10.453 15.867 1 86.69 249 SER B CA 1
ATOM 4653 C C . SER B 1 249 ? -15.031 11.734 15.992 1 86.69 249 SER B C 1
ATOM 4655 O O . SER B 1 249 ? -15.742 11.93 16.984 1 86.69 249 SER B O 1
ATOM 4657 N N . LEU B 1 250 ? -14.906 12.641 15.031 1 83.69 250 LEU B N 1
ATOM 4658 C CA . LEU B 1 250 ? -15.641 13.906 15.031 1 83.69 250 LEU B CA 1
ATOM 4659 C C . LEU B 1 250 ? -16.984 13.75 14.328 1 83.69 250 LEU B C 1
ATOM 4661 O O . LEU B 1 250 ? -17.781 14.695 14.289 1 83.69 250 LEU B O 1
ATOM 4665 N N . ASN B 1 251 ? -17.328 12.555 13.852 1 73.19 251 ASN B N 1
ATOM 4666 C CA . ASN B 1 251 ? -18.547 12.281 13.102 1 73.19 251 ASN B CA 1
ATOM 4667 C C . ASN B 1 251 ? -18.672 13.203 11.891 1 73.19 251 ASN B C 1
ATOM 4669 O O . ASN B 1 251 ? -19.766 13.711 11.609 1 73.19 251 ASN B O 1
ATOM 4673 N N . LEU B 1 252 ? -17.547 13.586 11.43 1 67.31 252 LEU B N 1
ATOM 4674 C CA . LEU B 1 252 ? -17.516 14.391 10.219 1 67.31 252 LEU B CA 1
ATOM 4675 C C . LEU B 1 252 ? -17.516 13.508 8.977 1 67.31 252 LEU B C 1
ATOM 4677 O O . LEU B 1 252 ? -17.031 12.375 9.016 1 67.31 252 LEU B O 1
ATOM 4681 N N . SER B 1 253 ? -18.281 13.883 7.961 1 55.59 253 SER B N 1
ATOM 4682 C CA . SER B 1 253 ? -18.328 13.109 6.723 1 55.59 253 SER B CA 1
ATOM 4683 C C . SER B 1 253 ? -17.016 13.227 5.945 1 55.59 253 SER B C 1
ATOM 4685 O O . SER B 1 253 ? -16.391 14.289 5.926 1 55.59 253 SER B O 1
ATOM 4687 N N . MET B 1 254 ? -16.359 12.117 5.727 1 55.81 254 MET B N 1
ATOM 4688 C CA . MET B 1 254 ? -15.117 12.047 4.961 1 55.81 254 MET B CA 1
ATOM 4689 C C . MET B 1 254 ? -15.398 11.656 3.512 1 55.81 254 MET B C 1
ATOM 4691 O O . MET B 1 254 ? -16.281 10.852 3.238 1 55.81 254 MET B O 1
ATOM 4695 N N . LEU B 1 255 ? -14.961 12.531 2.576 1 47.25 255 LEU B N 1
ATOM 4696 C CA . LEU B 1 255 ? -14.953 12.109 1.18 1 47.25 255 LEU B CA 1
ATOM 4697 C C . LEU B 1 255 ? -13.633 11.445 0.819 1 47.25 255 LEU B C 1
ATOM 4699 O O . LEU B 1 255 ? -12.562 12 1.09 1 47.25 255 LEU B O 1
ATOM 4703 N N . MET B 1 256 ? -13.625 10.117 0.698 1 47.5 256 MET B N 1
ATOM 4704 C CA . MET B 1 256 ? -12.43 9.438 0.205 1 47.5 256 MET B CA 1
ATOM 4705 C C . MET B 1 256 ? -12.312 9.586 -1.309 1 47.5 256 MET B C 1
ATOM 4707 O O . MET B 1 256 ? -13.281 9.391 -2.037 1 47.5 256 MET B O 1
ATOM 4711 N N . ILE B 1 257 ? -11.453 10.461 -1.773 1 41.22 257 ILE B N 1
ATOM 4712 C CA . ILE B 1 257 ? -11.156 10.391 -3.199 1 41.22 257 ILE B CA 1
ATOM 4713 C C . ILE B 1 257 ? -10.164 9.258 -3.467 1 41.22 257 ILE B C 1
ATOM 4715 O O . ILE B 1 257 ? -9.07 9.234 -2.895 1 41.22 257 ILE B O 1
ATOM 4719 N N . GLY B 1 258 ? -10.711 8.164 -3.594 1 41.81 258 GLY B N 1
ATOM 4720 C CA . GLY B 1 258 ? -10.008 6.926 -3.889 1 41.81 258 GLY B CA 1
ATOM 4721 C C . GLY B 1 258 ? -8.906 7.094 -4.91 1 41.81 258 GLY B C 1
ATOM 4722 O O . GLY B 1 258 ? -8.906 8.055 -5.684 1 41.81 258 GLY B O 1
ATOM 4723 N N . GLY B 1 259 ? -7.871 6.375 -4.945 1 40.16 259 GLY B N 1
ATOM 4724 C CA . GLY B 1 259 ? -6.652 6.156 -5.703 1 40.16 259 GLY B CA 1
ATOM 4725 C C . GLY B 1 259 ? -5.402 6.586 -4.965 1 40.16 259 GLY B C 1
ATOM 4726 O O . GLY B 1 259 ? -4.926 5.883 -4.07 1 40.16 259 GLY B O 1
ATOM 4727 N N . HIS B 1 260 ? -4.816 7.777 -5.297 1 38.44 260 HIS B N 1
ATOM 4728 C CA . HIS B 1 260 ? -3.531 8.234 -4.777 1 38.44 260 HIS B CA 1
ATOM 4729 C C . HIS B 1 260 ? -3.713 9.086 -3.525 1 38.44 260 HIS B C 1
ATOM 4731 O O . HIS B 1 260 ? -2.969 10.047 -3.309 1 38.44 260 HIS B O 1
ATOM 4737 N N . GLY B 1 261 ? -4.617 8.68 -2.574 1 40.78 261 GLY B N 1
ATOM 4738 C CA . GLY B 1 261 ? -4.633 9.352 -1.282 1 40.78 261 GLY B CA 1
ATOM 4739 C C . GLY B 1 261 ? -6.016 9.812 -0.864 1 40.78 261 GLY B C 1
ATOM 4740 O O . GLY B 1 261 ? -6.906 9.953 -1.702 1 40.78 261 GLY B O 1
ATOM 4741 N N . LEU B 1 262 ? -6.43 9.625 0.365 1 41.5 262 LEU B N 1
ATOM 4742 C CA . LEU B 1 262 ? -7.656 10.078 1.016 1 41.5 262 LEU B CA 1
ATOM 4743 C C . LEU B 1 262 ? -7.734 11.602 1.028 1 41.5 262 LEU B C 1
ATOM 4745 O O . LEU B 1 262 ? -6.805 12.273 1.477 1 41.5 262 LEU B O 1
ATOM 4749 N N . LEU B 1 263 ? -8.453 12.266 0.069 1 43 263 LEU B N 1
ATOM 4750 C CA . LEU B 1 263 ? -8.75 13.688 0.241 1 43 263 LEU B CA 1
ATOM 4751 C C . LEU B 1 263 ? -10.039 13.875 1.024 1 43 263 LEU B C 1
ATOM 4753 O O . LEU B 1 263 ? -11.055 13.242 0.722 1 43 263 LEU B O 1
ATOM 4757 N N . MET B 1 264 ? -9.891 14.18 2.322 1 38.91 264 MET B N 1
ATOM 4758 C CA . MET B 1 264 ? -11.07 14.602 3.074 1 38.91 264 MET B CA 1
ATOM 4759 C C . MET B 1 264 ? -11.492 16.016 2.689 1 38.91 264 MET B C 1
ATOM 4761 O O . MET B 1 264 ? -10.68 16.938 2.715 1 38.91 264 MET B O 1
ATOM 4765 N N . VAL B 1 265 ? -12.438 16.219 1.705 1 38.41 265 VAL B N 1
ATOM 4766 C CA . VAL B 1 265 ? -13.016 17.562 1.534 1 38.41 265 VAL B CA 1
ATOM 4767 C C . VAL B 1 265 ? -14.281 17.688 2.375 1 38.41 265 VAL B C 1
ATOM 4769 O O . VAL B 1 265 ? -15.102 16.766 2.422 1 38.41 265 VAL B O 1
ATOM 4772 N N . ARG B 1 266 ? -14.18 18.375 3.432 1 36.88 266 ARG B N 1
ATOM 4773 C CA . ARG B 1 266 ? -15.422 18.766 4.102 1 36.88 266 ARG B CA 1
ATOM 4774 C C . ARG B 1 266 ? -16.406 19.391 3.115 1 36.88 266 ARG B C 1
ATOM 4776 O O . ARG B 1 266 ? -16.125 20.453 2.539 1 36.88 266 ARG B O 1
ATOM 4783 N N . LEU B 1 267 ? -17.391 18.516 2.469 1 36.22 267 LEU B N 1
ATOM 4784 C CA . LEU B 1 267 ? -18.516 19.125 1.768 1 36.22 267 LEU B CA 1
ATOM 4785 C C . LEU B 1 267 ? -19.422 19.891 2.736 1 36.22 267 LEU B C 1
ATOM 4787 O O . LEU B 1 267 ? -19.578 19.484 3.891 1 36.22 267 LEU B O 1
ATOM 4791 N N . GLN B 1 268 ? -19.516 21.219 2.604 1 31.41 268 GLN B N 1
ATOM 4792 C CA . GLN B 1 268 ? -20.562 21.938 3.33 1 31.41 268 GLN B CA 1
ATOM 4793 C C . GLN B 1 268 ? -21.734 21.031 3.682 1 31.41 268 GLN B C 1
ATOM 4795 O O . GLN B 1 268 ? -21.75 19.859 3.305 1 31.41 268 GLN B O 1
ATOM 4800 N N . ASP B 1 269 ? -23.094 21.734 3.619 1 30.7 269 ASP B N 1
ATOM 4801 C CA . ASP B 1 269 ? -24.422 21.266 4.02 1 30.7 269 ASP B CA 1
ATOM 4802 C C . ASP B 1 269 ? -24.688 19.875 3.477 1 30.7 269 ASP B C 1
ATOM 4804 O O . ASP B 1 269 ? -24.188 19.5 2.408 1 30.7 269 ASP B O 1
ATOM 4808 N N . THR B 1 270 ? -25.375 18.953 4.379 1 33.44 270 THR B N 1
ATOM 4809 C CA . THR B 1 270 ? -25.812 17.578 4.137 1 33.44 270 THR B CA 1
ATOM 4810 C C . THR B 1 270 ? -26.25 17.406 2.686 1 33.44 270 THR B C 1
ATOM 4812 O O . THR B 1 270 ? -26.188 16.297 2.146 1 33.44 270 THR B O 1
ATOM 4815 N N . ARG B 1 271 ? -27.219 18.297 2.295 1 30.03 271 ARG B N 1
ATOM 4816 C CA . ARG B 1 271 ? -28 18.047 1.086 1 30.03 271 ARG B CA 1
ATOM 4817 C C . ARG B 1 271 ? -27.125 18.125 -0.158 1 30.03 271 ARG B C 1
ATOM 4819 O O . ARG B 1 271 ? -27.578 17.797 -1.26 1 30.03 271 ARG B O 1
ATOM 4826 N N . GLU B 1 272 ? -26.328 19.125 -0.248 1 28.42 272 GLU B N 1
ATOM 4827 C CA . GLU B 1 272 ? -25.641 19.25 -1.528 1 28.42 272 GLU B CA 1
ATOM 4828 C C . GLU B 1 272 ? -24.516 18.219 -1.663 1 28.42 272 GLU B C 1
ATOM 4830 O O . GLU B 1 272 ? -23.422 18.422 -1.128 1 28.42 272 GLU B O 1
ATOM 4835 N N . ASN B 1 273 ? -24.766 17.031 -1.479 1 30.77 273 ASN B N 1
ATOM 4836 C CA . ASN B 1 273 ? -24.078 15.875 -2.039 1 30.77 273 ASN B CA 1
ATOM 4837 C C . ASN B 1 273 ? -23.375 16.219 -3.342 1 30.77 273 ASN B C 1
ATOM 4839 O O . ASN B 1 273 ? -24 16.328 -4.391 1 30.77 273 ASN B O 1
ATOM 4843 N N . MET B 1 274 ? -22.75 17.375 -3.34 1 28.44 274 MET B N 1
ATOM 4844 C CA . MET B 1 274 ? -22.094 17.844 -4.562 1 28.44 274 MET B CA 1
ATOM 4845 C C . MET B 1 274 ? -21.625 16.672 -5.406 1 28.44 274 MET B C 1
ATOM 4847 O O . MET B 1 274 ? -21.234 15.625 -4.871 1 28.44 274 MET B O 1
ATOM 4851 N N . GLU B 1 275 ? -22.016 16.75 -6.703 1 28.42 275 GLU B N 1
ATOM 4852 C CA . GLU B 1 275 ? -21.594 16.109 -7.945 1 28.42 275 GLU B CA 1
ATOM 4853 C C . GLU B 1 275 ? -20.094 15.883 -7.969 1 28.42 275 GLU B C 1
ATOM 4855 O O . GLU B 1 275 ? -19.531 15.5 -9 1 28.42 275 GLU B O 1
ATOM 4860 N N . ILE B 1 276 ? -19.547 16.359 -6.938 1 30.41 276 ILE B N 1
ATOM 4861 C CA . ILE B 1 276 ? -18.109 16.094 -6.965 1 30.41 276 ILE B CA 1
ATOM 4862 C C . ILE B 1 276 ? -17.875 14.586 -6.98 1 30.41 276 ILE B C 1
ATOM 4864 O O . ILE B 1 276 ? -16.766 14.133 -7.293 1 30.41 276 ILE B O 1
ATOM 4868 N N . THR B 1 277 ? -18.828 13.914 -6.438 1 31.97 277 THR B N 1
ATOM 4869 C CA . THR B 1 277 ? -18.688 12.477 -6.594 1 31.97 277 THR B CA 1
ATOM 4870 C C . THR B 1 277 ? -18.469 12.102 -8.055 1 31.97 277 THR B C 1
ATOM 4872 O O . THR B 1 277 ? -17.703 11.195 -8.367 1 31.97 277 THR B O 1
ATOM 4875 N N . SER B 1 278 ? -19.438 12.617 -8.914 1 29.23 278 SER B N 1
ATOM 4876 C CA . SER B 1 278 ? -19.438 12.352 -10.352 1 29.23 278 SER B CA 1
ATOM 4877 C C . SER B 1 278 ? -18.25 13.031 -11.023 1 29.23 278 SER B C 1
ATOM 4879 O O . SER B 1 278 ? -17.656 12.469 -11.953 1 29.23 278 SER B O 1
ATOM 4881 N N . HIS B 1 279 ? -18.031 14.336 -10.828 1 28.2 279 HIS B N 1
ATOM 4882 C CA . HIS B 1 279 ? -17 15.055 -11.578 1 28.2 279 HIS B CA 1
ATOM 4883 C C . HIS B 1 279 ? -15.609 14.68 -11.086 1 28.2 279 HIS B C 1
ATOM 4885 O O . HIS B 1 279 ? -14.625 14.82 -11.82 1 28.2 279 HIS B O 1
ATOM 4891 N N . LEU B 1 280 ? -15.398 14.727 -9.797 1 30.34 280 LEU B N 1
ATOM 4892 C CA . LEU B 1 280 ? -14.094 14.203 -9.414 1 30.34 280 LEU B CA 1
ATOM 4893 C C . LEU B 1 280 ? -14 12.711 -9.711 1 30.34 280 LEU B C 1
ATOM 4895 O O . LEU B 1 280 ? -13 12.07 -9.383 1 30.34 280 LEU B O 1
ATOM 4899 N N . GLN B 1 281 ? -15.047 11.93 -9.977 1 28.27 281 GLN B N 1
ATOM 4900 C CA . GLN B 1 281 ? -15.008 10.68 -10.734 1 28.27 281 GLN B CA 1
ATOM 4901 C C . GLN B 1 281 ? -14.094 10.805 -11.953 1 28.27 281 GLN B C 1
ATOM 4903 O O . GLN B 1 281 ? -13.719 11.914 -12.352 1 28.27 281 GLN B O 1
ATOM 4908 N N . LEU B 1 282 ? -14.391 9.883 -13.023 1 26.8 282 LEU B N 1
ATOM 4909 C CA . LEU B 1 282 ? -13.641 9.719 -14.266 1 26.8 282 LEU B CA 1
ATOM 4910 C C . LEU B 1 282 ? -13.625 11.008 -15.062 1 26.8 282 LEU B C 1
ATOM 4912 O O . LEU B 1 282 ? -13.492 10.984 -16.297 1 26.8 282 LEU B O 1
ATOM 4916 N N . SER B 1 283 ? -14.172 12.133 -14.664 1 27.31 283 SER B N 1
ATOM 4917 C CA . SER B 1 283 ? -13.992 12.898 -15.891 1 27.31 283 SER B CA 1
ATOM 4918 C C . SER B 1 283 ? -12.641 12.617 -16.531 1 27.31 283 SER B C 1
ATOM 4920 O O . SER B 1 283 ? -11.648 12.422 -15.828 1 27.31 283 SER B O 1
ATOM 4922 N N . ARG B 1 284 ? -12.727 12.18 -17.75 1 26.09 284 ARG B N 1
ATOM 4923 C CA . ARG B 1 284 ? -11.711 11.711 -18.688 1 26.09 284 ARG B CA 1
ATOM 4924 C C . ARG B 1 284 ? -10.391 12.438 -18.484 1 26.09 284 ARG B C 1
ATOM 4926 O O . ARG B 1 284 ? -9.32 11.828 -18.531 1 26.09 284 ARG B O 1
ATOM 4933 N N . GLU B 1 285 ? -10.398 13.781 -18.859 1 25.94 285 GLU B N 1
ATOM 4934 C CA . GLU B 1 285 ? -9.188 14.539 -19.156 1 25.94 285 GLU B CA 1
ATOM 4935 C C . GLU B 1 285 ? -8.406 14.852 -17.875 1 25.94 285 GLU B C 1
ATOM 4937 O O . GLU B 1 285 ? -7.18 14.789 -17.859 1 25.94 285 GLU B O 1
ATOM 4942 N N . GLN B 1 286 ? -9.086 15.742 -16.969 1 26.78 286 GLN B N 1
ATOM 4943 C CA . GLN B 1 286 ? -8.164 16.266 -15.961 1 26.78 286 GLN B CA 1
ATOM 4944 C C . GLN B 1 286 ? -7.988 15.266 -14.812 1 26.78 286 GLN B C 1
ATOM 4946 O O . GLN B 1 286 ? -8.797 15.234 -13.883 1 26.78 286 GLN B O 1
ATOM 4951 N N . VAL B 1 287 ? -7.98 14.047 -15.016 1 27.33 287 VAL B N 1
ATOM 4952 C CA . VAL B 1 287 ? -7.414 13.086 -14.07 1 27.33 287 VAL B CA 1
ATOM 4953 C C . VAL B 1 287 ? -6.293 13.75 -13.273 1 27.33 287 VAL B C 1
ATOM 4955 O O . VAL B 1 287 ? -5.266 14.141 -13.828 1 27.33 287 VAL B O 1
ATOM 4958 N N . ILE B 1 288 ? -6.711 14.672 -12.336 1 27.92 288 ILE B N 1
ATOM 4959 C CA . ILE B 1 288 ? -5.598 14.906 -11.422 1 27.92 288 ILE B CA 1
ATOM 4960 C C . ILE B 1 288 ? -4.949 13.578 -11.047 1 27.92 288 ILE B C 1
ATOM 4962 O O . ILE B 1 288 ? -5.527 12.789 -10.297 1 27.92 288 ILE B O 1
ATOM 4966 N N . GLN B 1 289 ? -4.566 12.781 -11.914 1 26.78 289 GLN B N 1
ATOM 4967 C CA . GLN B 1 289 ? -3.654 11.672 -11.656 1 26.78 289 GLN B CA 1
ATOM 4968 C C . GLN B 1 289 ? -2.637 12.039 -10.578 1 26.78 289 GLN B C 1
ATOM 4970 O O . GLN B 1 289 ? -1.71 12.812 -10.828 1 26.78 289 GLN B O 1
ATOM 4975 N N . LEU B 1 290 ? -3.248 12.391 -9.422 1 28.28 290 LEU B N 1
ATOM 4976 C CA . LEU B 1 290 ? -2.232 12.445 -8.375 1 28.28 290 LEU B CA 1
ATOM 4977 C C . LEU B 1 290 ? -1.286 11.25 -8.469 1 28.28 290 LEU B C 1
ATOM 4979 O O . LEU B 1 290 ? -1.691 10.109 -8.234 1 28.28 290 LEU B O 1
ATOM 4983 N N . GLN B 1 291 ? -0.575 11.117 -9.484 1 26.89 291 GLN B N 1
ATOM 4984 C CA . GLN B 1 291 ? 0.558 10.203 -9.555 1 26.89 291 GLN B CA 1
ATOM 4985 C C . GLN B 1 291 ? 1.245 10.07 -8.195 1 26.89 291 GLN B C 1
ATOM 4987 O O . GLN B 1 291 ? 1.204 11 -7.383 1 26.89 291 GLN B O 1
ATOM 4992 N N . SER B 1 292 ? 1.239 8.906 -7.672 1 27.8 292 SER B N 1
ATOM 4993 C CA . SER B 1 292 ? 2.242 8.766 -6.621 1 27.8 292 SER B CA 1
ATOM 4994 C C . SER B 1 292 ? 3.309 9.852 -6.727 1 27.8 292 SER B C 1
ATOM 4996 O O . SER B 1 292 ? 3.846 10.094 -7.809 1 27.8 292 SER B O 1
ATOM 4998 N N . THR B 1 293 ? 3.02 11.055 -6.094 1 27.67 293 THR B N 1
ATOM 4999 C CA . THR B 1 293 ? 3.953 12.172 -6.035 1 27.67 293 THR B CA 1
ATOM 5000 C C . THR B 1 293 ? 5.391 11.672 -5.945 1 27.67 293 THR B C 1
ATOM 5002 O O . THR B 1 293 ? 5.969 11.609 -4.855 1 27.67 293 THR B O 1
ATOM 5005 N N . SER B 1 294 ? 5.801 10.578 -6.418 1 26.52 294 SER B N 1
ATOM 5006 C CA . SER B 1 294 ? 7.234 10.805 -6.578 1 26.52 294 SER B CA 1
ATOM 5007 C C . SER B 1 294 ? 7.516 12.164 -7.207 1 26.52 294 SER B C 1
ATOM 5009 O O . SER B 1 294 ? 6.672 12.711 -7.918 1 26.52 294 SER B O 1
ATOM 5011 N N . LEU B 1 295 ? 8.328 13.031 -6.605 1 26.56 295 LEU B N 1
ATOM 5012 C CA . LEU B 1 295 ? 8.781 14.352 -7.027 1 26.56 295 LEU B CA 1
ATOM 5013 C C . LEU B 1 295 ? 8.75 14.484 -8.547 1 26.56 295 LEU B C 1
ATOM 5015 O O . LEU B 1 295 ? 8.75 15.594 -9.078 1 26.56 295 LEU B O 1
ATOM 5019 N N . ARG B 1 296 ? 8.883 13.445 -9.305 1 26.81 296 ARG B N 1
ATOM 5020 C CA . ARG B 1 296 ? 9.195 13.82 -10.68 1 26.81 296 ARG B CA 1
ATOM 5021 C C . ARG B 1 296 ? 7.953 14.305 -11.414 1 26.81 296 ARG B C 1
ATOM 5023 O O . ARG B 1 296 ? 8.039 15.156 -12.305 1 26.81 296 ARG B O 1
ATOM 5030 N N . ASN B 1 297 ? 6.836 13.594 -11.227 1 27.55 297 ASN B N 1
ATOM 5031 C CA . ASN B 1 297 ? 5.883 13.93 -12.281 1 27.55 297 ASN B CA 1
ATOM 5032 C C . ASN B 1 297 ? 5 15.109 -11.875 1 27.55 297 ASN B C 1
ATOM 5034 O O . ASN B 1 297 ? 3.773 15.008 -11.898 1 27.55 297 ASN B O 1
ATOM 5038 N N . LEU B 1 298 ? 5.254 15.82 -10.945 1 28.81 298 LEU B N 1
ATOM 5039 C CA . LEU B 1 298 ? 4.547 17.078 -10.758 1 28.81 298 LEU B CA 1
ATOM 5040 C C . LEU B 1 298 ? 4.512 17.875 -12.047 1 28.81 298 LEU B C 1
ATOM 5042 O O . LEU B 1 298 ? 4.066 19.031 -12.062 1 28.81 298 LEU B O 1
ATOM 5046 N N . SER B 1 299 ? 5.094 17.375 -13.07 1 28.92 299 SER B N 1
ATOM 5047 C CA . SER B 1 299 ? 5.246 18.344 -14.156 1 28.92 299 SER B CA 1
ATOM 5048 C C . SER B 1 299 ? 3.889 18.781 -14.695 1 28.92 299 SER B C 1
ATOM 5050 O O . SER B 1 299 ? 3.713 19.953 -15.062 1 28.92 299 SER B O 1
ATOM 5052 N N . PRO B 1 300 ? 2.971 17.797 -15.008 1 29.41 300 PRO B N 1
ATOM 5053 C CA . PRO B 1 300 ? 2.037 18.375 -15.984 1 29.41 300 PRO B CA 1
ATOM 5054 C C . PRO B 1 300 ? 1.016 19.312 -15.336 1 29.41 300 PRO B C 1
ATOM 5056 O O . PRO B 1 300 ? 0.307 20.031 -16.047 1 29.41 300 PRO B O 1
ATOM 5059 N N . CYS B 1 301 ? 0.782 19.078 -14.016 1 31.34 301 CYS B N 1
ATOM 5060 C CA . CYS B 1 301 ? -0.35 19.922 -13.641 1 31.34 301 CYS B CA 1
ATOM 5061 C C . CYS B 1 301 ? 0.076 21.375 -13.492 1 31.34 301 CYS B C 1
ATOM 5063 O O . CYS B 1 301 ? -0.757 22.25 -13.25 1 31.34 301 CYS B O 1
ATOM 5065 N N . SER B 1 302 ? 1.345 21.656 -13.133 1 27.72 302 SER B N 1
ATOM 5066 C CA . SER B 1 302 ? 1.71 23.062 -13.008 1 27.72 302 SER B CA 1
ATOM 5067 C C . SER B 1 302 ? 2.258 23.625 -14.32 1 27.72 302 SER B C 1
ATOM 5069 O O . SER B 1 302 ? 3.193 23.062 -14.891 1 27.72 302 SER B O 1
ATOM 5071 N N . LYS B 1 303 ? 1.289 23.953 -15.227 1 31.89 303 LYS B N 1
ATOM 5072 C CA . LYS B 1 303 ? 1.895 24.828 -16.234 1 31.89 303 LYS B CA 1
ATOM 5073 C C . LYS B 1 303 ? 2.047 26.25 -15.711 1 31.89 303 LYS B C 1
ATOM 5075 O O . LYS B 1 303 ? 1.097 26.828 -15.172 1 31.89 303 LYS B O 1
ATOM 5080 N N . ASP B 1 304 ? 3.107 26.906 -15.867 1 31.31 304 ASP B N 1
ATOM 5081 C CA . ASP B 1 304 ? 3.611 28.234 -15.555 1 31.31 304 ASP B CA 1
ATOM 5082 C C . ASP B 1 304 ? 3.371 28.594 -14.086 1 31.31 304 ASP B C 1
ATOM 5084 O O . ASP B 1 304 ? 3.119 29.75 -13.75 1 31.31 304 ASP B O 1
ATOM 5088 N N . GLY B 1 305 ? 3.541 27.766 -13.102 1 30.64 305 GLY B N 1
ATOM 5089 C CA . GLY B 1 305 ? 3.4 28.047 -11.688 1 30.64 305 GLY B CA 1
ATOM 5090 C C . GLY B 1 305 ? 1.956 28.062 -11.219 1 30.64 305 GLY B C 1
ATOM 5091 O O . GLY B 1 305 ? 1.68 28.297 -10.039 1 30.64 305 GLY B O 1
ATOM 5092 N N . PHE B 1 306 ? 0.989 28.328 -12.086 1 27.61 306 PHE B N 1
ATOM 5093 C CA . PHE B 1 306 ? -0.421 28.469 -11.742 1 27.61 306 PHE B CA 1
ATOM 5094 C C . PHE B 1 306 ? -1.139 27.125 -11.859 1 27.61 306 PHE B C 1
ATOM 5096 O O . PHE B 1 306 ? -0.759 26.281 -12.672 1 27.61 306 PHE B O 1
ATOM 5103 N N . LEU B 1 307 ? -1.856 26.656 -10.758 1 29.78 307 LEU B N 1
ATOM 5104 C CA . LEU B 1 307 ? -2.775 25.516 -10.852 1 29.78 307 LEU B CA 1
ATOM 5105 C C . LEU B 1 307 ? -3.682 25.656 -12.07 1 29.78 307 LEU B C 1
ATOM 5107 O O . LEU B 1 307 ? -4.234 26.734 -12.32 1 29.78 307 LEU B O 1
ATOM 5111 N N . ASN B 1 308 ? -3.424 25 -13.055 1 30.34 308 ASN B N 1
ATOM 5112 C CA . ASN B 1 308 ? -4.312 25.078 -14.211 1 30.34 308 ASN B CA 1
ATOM 5113 C C . ASN B 1 308 ? -5.773 24.938 -13.805 1 30.34 308 ASN B C 1
ATOM 5115 O O . ASN B 1 308 ? -6.102 24.156 -12.906 1 30.34 308 ASN B O 1
ATOM 5119 N N . ASN B 1 309 ? -6.477 26.125 -13.891 1 28.12 309 ASN B N 1
AT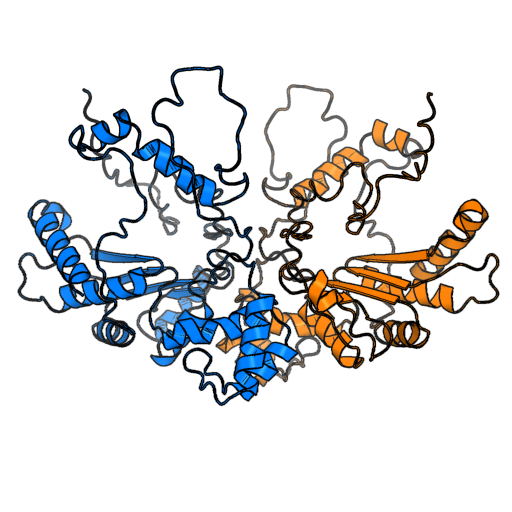OM 5120 C CA . ASN B 1 309 ? -7.922 26.125 -13.711 1 28.12 309 ASN B CA 1
ATOM 5121 C C . ASN B 1 309 ? -8.562 24.891 -14.336 1 28.12 309 ASN B C 1
ATOM 5123 O O . ASN B 1 309 ? -8.516 24.719 -15.555 1 28.12 309 ASN B O 1
ATOM 5127 N N . LEU B 1 310 ? -8.523 23.766 -13.617 1 29.36 310 LEU B N 1
ATOM 5128 C CA . LEU B 1 310 ? -9.133 22.531 -14.094 1 29.36 310 LEU B CA 1
ATOM 5129 C C . LEU B 1 310 ? -10.555 22.781 -14.602 1 29.36 310 LEU B C 1
ATOM 5131 O O . LEU B 1 310 ? -11.117 21.953 -15.312 1 29.36 310 LEU B O 1
ATOM 5135 N N . CYS B 1 311 ? -11.18 23.766 -14 1 27.56 311 CYS B N 1
ATOM 5136 C CA . CYS B 1 311 ? -12.578 23.969 -14.383 1 27.56 311 CYS B CA 1
ATOM 5137 C C . CYS B 1 311 ? -12.672 24.703 -15.719 1 27.56 311 CYS B C 1
ATOM 5139 O O . CYS B 1 311 ? -13.766 25.094 -16.141 1 27.56 311 CYS B O 1
ATOM 5141 N N . ASP B 1 312 ? -11.531 25.312 -16.266 1 26.91 312 ASP B N 1
ATOM 5142 C CA . ASP B 1 312 ? -11.875 26.156 -17.406 1 26.91 312 ASP B CA 1
ATOM 5143 C C . ASP B 1 312 ? -12.375 25.328 -18.578 1 26.91 312 ASP B C 1
ATOM 5145 O O . ASP B 1 312 ? -11.625 25.031 -19.5 1 26.91 312 ASP B O 1
ATOM 5149 N N . CYS B 1 313 ? -13.07 24.328 -18.297 1 26.62 313 CYS B N 1
ATOM 5150 C CA . CYS B 1 313 ? -13.617 23.906 -19.594 1 26.62 313 CYS B CA 1
ATOM 5151 C C . CYS B 1 313 ? -14.344 25.062 -20.266 1 26.62 313 CYS B C 1
ATOM 5153 O O . CYS B 1 313 ? -14.914 24.891 -21.344 1 26.62 313 CYS B O 1
ATOM 5155 N N . LYS B 1 314 ? -14.992 26.047 -19.562 1 26.09 314 LYS B N 1
ATOM 5156 C CA . LYS B 1 314 ? -15.773 26.906 -20.453 1 26.09 314 LYS B CA 1
ATOM 5157 C C . LYS B 1 314 ? -14.867 27.75 -21.344 1 26.09 314 LYS B C 1
ATOM 5159 O O . LYS B 1 314 ? -13.656 27.781 -21.141 1 26.09 314 LYS B O 1
ATOM 5164 N N . ASN B 1 315 ? -15.312 29.141 -21.625 1 24.31 315 ASN B N 1
ATOM 5165 C CA . ASN B 1 315 ? -15.031 30.234 -22.562 1 24.31 315 ASN B CA 1
ATOM 5166 C C . ASN B 1 315 ? -13.617 30.766 -22.375 1 24.31 315 ASN B C 1
ATOM 5168 O O . ASN B 1 315 ? -13.055 30.703 -21.281 1 24.31 315 ASN B O 1
ATOM 5172 N N . SER B 1 316 ? -12.797 31.172 -23.531 1 25.8 316 SER B N 1
ATOM 5173 C CA . SER B 1 316 ? -11.562 31.828 -23.938 1 25.8 316 SER B CA 1
ATOM 5174 C C . SER B 1 316 ? -11.242 33.031 -23.031 1 25.8 316 SER B C 1
ATOM 5176 O O . SER B 1 316 ? -10.109 33.5 -23.016 1 25.8 316 SER B O 1
ATOM 5178 N N . LYS B 1 317 ? -12.148 33.875 -22.531 1 26.77 317 LYS B N 1
ATOM 5179 C CA . LYS B 1 317 ? -11.664 35.25 -22.594 1 26.77 317 LYS B CA 1
ATOM 5180 C C . LYS B 1 317 ? -10.617 35.531 -21.5 1 26.77 317 LYS B C 1
ATOM 5182 O O . LYS B 1 317 ? -9.547 36.062 -21.781 1 26.77 317 LYS B O 1
ATOM 5187 N N . LYS B 1 318 ? -11.086 36.062 -20.297 1 25.59 318 LYS B N 1
ATOM 5188 C CA . LYS B 1 318 ? -10.328 37.094 -19.562 1 25.59 318 LYS B CA 1
ATOM 5189 C C . LYS B 1 318 ? -9.242 36.438 -18.703 1 25.59 318 LYS B C 1
ATOM 5191 O O . LYS B 1 318 ? -9.547 35.75 -17.75 1 25.59 318 LYS B O 1
ATOM 5196 N N . ARG B 1 319 ? -8.094 36.094 -19.344 1 28.14 319 ARG B N 1
ATOM 5197 C CA . ARG B 1 319 ? -6.805 35.75 -18.75 1 28.14 319 ARG B CA 1
ATOM 5198 C C . ARG B 1 319 ? -6.414 36.719 -17.656 1 28.14 319 ARG B C 1
ATOM 5200 O O . ARG B 1 319 ? -6.145 37.906 -17.938 1 28.14 319 ARG B O 1
ATOM 5207 N N . ALA B 1 320 ? -7.137 36.75 -16.484 1 22.31 320 ALA B N 1
ATOM 5208 C CA . ALA B 1 320 ? -6.605 37.75 -15.555 1 22.31 320 ALA B CA 1
ATOM 5209 C C . ALA B 1 320 ? -5.129 37.5 -15.258 1 22.31 320 ALA B C 1
ATOM 5211 O O . ALA B 1 320 ? -4.758 36.406 -14.836 1 22.31 320 ALA B O 1
ATOM 5212 N N . LEU B 1 321 ? -4.23 38.094 -16.016 1 23.25 321 LEU B N 1
ATOM 5213 C CA . LEU B 1 321 ? -2.785 38.281 -15.914 1 23.25 321 LEU B CA 1
ATOM 5214 C C . LEU B 1 321 ? -2.379 38.656 -14.5 1 23.25 321 LEU B C 1
ATOM 5216 O O . LEU B 1 321 ? -2.803 39.688 -13.984 1 23.25 321 LEU B O 1
ATOM 5220 N N . ILE B 1 322 ? -2.453 37.844 -13.547 1 22.25 322 ILE B N 1
ATOM 5221 C CA . ILE B 1 322 ? -1.842 38.438 -12.367 1 22.25 322 ILE B CA 1
ATOM 5222 C C . ILE B 1 322 ? -0.376 38.75 -12.648 1 22.25 322 ILE B C 1
ATOM 5224 O O . ILE B 1 322 ? 0.394 37.875 -13.039 1 22.25 322 ILE B O 1
ATOM 5228 N N . PRO B 1 323 ? -0.05 39.969 -12.875 1 23.27 323 PRO B N 1
ATOM 5229 C CA . PRO B 1 323 ? 1.281 40.469 -13.203 1 23.27 323 PRO B CA 1
ATOM 5230 C C . PRO B 1 323 ? 2.352 40.031 -12.211 1 23.27 323 PRO B C 1
ATOM 5232 O O . PRO B 1 323 ? 2.111 40 -11.008 1 23.27 323 PRO B O 1
ATOM 5235 N N . LEU B 1 324 ? 3.111 39.031 -12.633 1 24.58 324 LEU B N 1
ATOM 5236 C CA . LEU B 1 324 ? 4.348 38.719 -11.922 1 24.58 324 LEU B CA 1
ATOM 5237 C C . LEU B 1 324 ? 5.129 40 -11.625 1 24.58 324 LEU B C 1
ATOM 5239 O O . LEU B 1 324 ? 5.191 40.906 -12.469 1 24.58 324 LEU B O 1
ATOM 5243 N N . ALA B 1 325 ? 5.23 40.469 -10.383 1 22.59 325 ALA B N 1
ATOM 5244 C CA . ALA B 1 325 ? 6.031 41.656 -10.062 1 22.59 325 ALA B CA 1
ATOM 5245 C C . ALA B 1 325 ? 7.371 41.625 -10.789 1 22.59 325 ALA B C 1
ATOM 5247 O O . ALA B 1 325 ? 7.945 40.531 -11 1 22.59 325 ALA B O 1
ATOM 5248 N N . PRO B 1 326 ? 7.75 42.594 -11.547 1 24.03 326 PRO B N 1
ATOM 5249 C CA . PRO B 1 326 ? 8.992 42.812 -12.297 1 24.03 326 PRO B CA 1
ATOM 5250 C C . PRO B 1 326 ? 10.234 42.438 -11.492 1 24.03 326 PRO B C 1
ATOM 5252 O O . PRO B 1 326 ? 10.273 42.656 -10.273 1 24.03 326 PRO B O 1
ATOM 5255 N N . MET B 1 327 ? 10.891 41.312 -11.836 1 23.67 327 MET B N 1
ATOM 5256 C CA . MET B 1 327 ? 12.281 41.188 -11.438 1 23.67 327 MET B CA 1
ATOM 5257 C C . MET B 1 327 ? 13.023 42.5 -11.555 1 23.67 327 MET B C 1
ATOM 5259 O O . MET B 1 327 ? 12.953 43.188 -12.594 1 23.67 327 MET B O 1
ATOM 5263 N N . LEU B 1 328 ? 13.258 43.281 -10.484 1 19.84 328 LEU B N 1
ATOM 5264 C CA . LEU B 1 328 ? 14.117 44.469 -10.445 1 19.84 328 LEU B CA 1
ATOM 5265 C C . LEU B 1 328 ? 15.438 44.188 -11.156 1 19.84 328 LEU B C 1
ATOM 5267 O O . LEU B 1 328 ? 16.078 43.156 -10.914 1 19.84 328 LEU B O 1
ATOM 5271 N N . LYS B 1 329 ? 15.445 44.531 -12.438 1 23.19 329 LYS B N 1
ATOM 5272 C CA . LYS B 1 329 ? 16.672 44.812 -13.156 1 23.19 329 LYS B CA 1
ATOM 5273 C C . LYS B 1 329 ? 17.656 45.594 -12.281 1 23.19 329 LYS B C 1
ATOM 5275 O O . LYS B 1 329 ? 17.406 46.75 -11.938 1 23.19 329 LYS B O 1
ATOM 5280 N N . LYS B 1 330 ? 18.219 45.031 -11.047 1 20.81 330 LYS B N 1
ATOM 5281 C CA . LYS B 1 330 ? 19.578 45.562 -10.93 1 20.81 330 LYS B CA 1
ATOM 5282 C C . LYS B 1 330 ? 20.547 44.844 -11.844 1 20.81 330 LYS B C 1
ATOM 5284 O O . LYS B 1 330 ? 20.422 43.625 -12.047 1 20.81 330 LYS B O 1
#

Foldseek 3Di:
DVVLVVVLVVVQVVCVVVVVCQPPEDEAEDEEACLCRRLVNLVVLVPPCVDPPNHNYFAYEYELYDFAPFLQVLLLLVLCVVVVLDDPVLSVQLCVLQVSGLPPGDVVSVSNVVSNVVSCVSCVFADQAFRVAGRWDLQAPDDDQVPPPDPPVPPCPDDHQIDPRHPCNVVVVVFNQCQHPVNCVVVVNDPPPDNTDDPDDPVDDDDPPDRGCLVSVLVCVVVPHWYKYKYFCRRNSRHLSSVVVSCVVSVQDADQLDDGIGTGGRDPDPPVPPVCCVVSPPPPPPPVCVPVPPVPPPPPQDDPNDRPPPPPPDDDDDPVCPDDPDPPDD/DVVLVVVLVVVQVVCVVVVVCQPPEDEAEDEEACLCRRLVNLVVLVPPCVDPPNHNYFAYEYELYDFAPFLQVLLLLVLCVVVVLDDPVLSVQLCVLQVSGLPPGDVVSVSNVVSVVVSCVSCVFADQAFRVAGRWDLQAPDDDQVPPPDPPVDDCPDPHQIDPRHPCNVVVVVFNQCQHPVNCVVVVNDPPPDNTDDPDDPVDDDDPPDRGCLVSVLVCVVVPHWYKYKYFCRRNSRHLSSVVVSCVVSVQDADQLPDGIGTGTRDPDPPCPDCCVVVVPPPPPPPPCVPVPPVPPPPPQDDPNDRPPPPPPDDPDDPVCPDDPDPPPD

Radius of gyration: 29.69 Å; Cα contacts (8 Å, |Δi|>4): 818; chains: 2; bounding box: 74×91×77 Å

Nearest PDB structures (foldseek):
  6wia-assembly1_A-2  TM=8.378E-01  e=8.567E-14  Homo sapiens
  4cib-assembly1_A-2  TM=7.838E-01  e=1.562E-13  Homo sapiens
  4ci9-assembly1_A-2  TM=7.708E-01  e=1.562E-13  Homo sapiens
  1ivy-assembly1_B  TM=7.829E-01  e=4.084E-13  Homo sapiens
  7kdv-assembly1_B  TM=7.709E-01  e=4.084E-13  Mus musculus